Protein AF-A0A7S4RDG7-F1 (afdb_monomer_lite)

InterPro domains:
  IPR007244 NAA35-like [PTHR21373] (16-355)
  IPR057982 NAA35-like, TPR repeats [PF25789] (143-352)

Radius of gyration: 34.69 Å; chains: 1; bounding box: 74×94×131 Å

Structure (mmCIF, N/CA/C/O backbone):
data_AF-A0A7S4RDG7-F1
#
_entry.id   AF-A0A7S4RDG7-F1
#
loop_
_atom_site.group_PDB
_atom_site.id
_atom_site.type_symbol
_atom_site.label_atom_id
_atom_site.label_alt_id
_atom_site.label_comp_id
_atom_site.label_asym_id
_atom_site.label_entity_id
_atom_site.label_seq_id
_atom_site.pdbx_PDB_ins_code
_atom_site.Cartn_x
_atom_site.Cartn_y
_atom_site.Cartn_z
_atom_site.occupancy
_atom_site.B_iso_or_equiv
_atom_site.auth_seq_id
_atom_site.auth_comp_id
_atom_site.auth_asym_id
_atom_site.auth_atom_id
_atom_site.pdbx_PDB_model_num
ATOM 1 N N . PRO A 1 1 ? -17.333 -41.722 -1.778 1.00 46.84 1 PRO A N 1
ATOM 2 C CA . PRO A 1 1 ? -17.064 -40.264 -1.718 1.00 46.84 1 PRO A CA 1
ATOM 3 C C . PRO A 1 1 ? -18.081 -39.490 -2.568 1.00 46.84 1 PRO A C 1
ATOM 5 O O . PRO A 1 1 ? -18.243 -39.836 -3.737 1.00 46.84 1 PRO A O 1
ATOM 8 N N . PRO A 1 2 ? -18.796 -38.494 -2.014 1.00 43.09 2 PRO A N 1
ATOM 9 C CA . PRO A 1 2 ? -19.610 -37.620 -2.848 1.00 43.09 2 PRO A CA 1
ATOM 10 C C . PRO A 1 2 ? -18.701 -36.921 -3.874 1.00 43.09 2 PRO A C 1
ATOM 12 O O . PRO A 1 2 ? -17.553 -36.603 -3.543 1.00 43.09 2 PRO A O 1
ATOM 15 N N . PRO A 1 3 ? -19.166 -36.714 -5.119 1.00 41.78 3 PRO A N 1
ATOM 16 C CA . PRO A 1 3 ? -18.388 -35.996 -6.117 1.00 41.78 3 PRO A CA 1
ATOM 17 C C . PRO A 1 3 ? -18.048 -34.601 -5.576 1.00 41.78 3 PRO A C 1
ATOM 19 O O . PRO A 1 3 ? -18.889 -34.002 -4.895 1.00 41.78 3 PRO A O 1
ATOM 22 N N . PRO A 1 4 ? -16.837 -34.075 -5.845 1.00 46.88 4 PRO A N 1
ATOM 23 C CA . PRO A 1 4 ? -16.472 -32.733 -5.425 1.00 46.88 4 PRO A CA 1
ATOM 24 C C . PRO A 1 4 ? -17.509 -31.775 -6.003 1.00 46.88 4 PRO A C 1
ATOM 26 O O . PRO A 1 4 ? -17.613 -31.611 -7.221 1.00 46.88 4 PRO A O 1
ATOM 29 N N . GLN A 1 5 ? -18.325 -31.189 -5.125 1.00 47.06 5 GLN A N 1
ATOM 30 C CA . GLN A 1 5 ? -19.250 -30.141 -5.517 1.00 47.06 5 GLN A CA 1
ATOM 31 C C . GLN A 1 5 ? -18.403 -29.057 -6.176 1.00 47.06 5 GLN A C 1
ATOM 33 O O . GLN A 1 5 ? -17.503 -28.500 -5.542 1.00 47.06 5 GLN A O 1
ATOM 38 N N . LYS A 1 6 ? -18.635 -28.811 -7.471 1.00 44.69 6 LYS A N 1
ATOM 39 C CA . LYS A 1 6 ? -18.019 -27.696 -8.187 1.00 44.69 6 LYS A CA 1
ATOM 40 C C . LYS A 1 6 ? -18.446 -26.434 -7.449 1.00 44.69 6 LYS A C 1
ATOM 42 O O . LYS A 1 6 ? -19.564 -25.964 -7.643 1.00 44.69 6 LYS A O 1
ATOM 47 N N . LYS A 1 7 ? -17.584 -25.922 -6.566 1.00 52.81 7 LYS A N 1
ATOM 48 C CA . LYS A 1 7 ? -17.763 -24.603 -5.966 1.00 52.81 7 LYS A CA 1
ATOM 49 C C . LYS A 1 7 ? -17.918 -23.644 -7.139 1.00 52.81 7 LYS A C 1
ATOM 51 O O . LYS A 1 7 ? -17.031 -23.574 -7.991 1.00 52.81 7 LYS A O 1
ATOM 56 N N . ALA A 1 8 ? -19.081 -23.008 -7.248 1.00 55.47 8 ALA A N 1
ATOM 57 C CA . ALA A 1 8 ? -19.294 -21.982 -8.250 1.00 55.47 8 ALA A CA 1
ATOM 58 C C . ALA A 1 8 ? -18.249 -20.894 -7.983 1.00 55.47 8 ALA A C 1
ATOM 60 O O . ALA A 1 8 ? -18.334 -20.215 -6.963 1.00 55.47 8 ALA A O 1
ATOM 61 N N . LYS A 1 9 ? -17.226 -20.795 -8.843 1.00 65.69 9 LYS A N 1
ATOM 62 C CA . LYS A 1 9 ? -16.222 -19.732 -8.747 1.00 65.69 9 LYS A CA 1
ATOM 63 C C . LYS A 1 9 ? -16.971 -18.409 -8.828 1.00 65.69 9 LYS A C 1
ATOM 65 O O . LYS A 1 9 ? -17.641 -18.158 -9.835 1.00 65.69 9 LYS A O 1
ATOM 70 N N . LEU A 1 10 ? -16.905 -17.593 -7.776 1.00 66.56 10 LEU A N 1
ATOM 71 C CA . LEU A 1 10 ? -17.478 -16.254 -7.842 1.00 66.56 10 LEU A CA 1
ATOM 72 C C . LEU A 1 10 ? -16.741 -15.491 -8.941 1.00 66.56 10 LEU A C 1
ATOM 74 O O . LEU A 1 10 ? -15.518 -15.394 -8.940 1.00 66.56 10 LEU A O 1
ATOM 78 N N . THR A 1 11 ? -17.486 -14.959 -9.906 1.00 80.44 11 THR A N 1
ATOM 79 C CA . THR A 1 11 ? -16.885 -14.080 -10.910 1.00 80.44 11 THR A CA 1
ATOM 80 C C . THR A 1 11 ? -16.673 -12.693 -10.307 1.00 80.44 11 THR A C 1
ATOM 82 O O . THR A 1 11 ? -17.466 -12.248 -9.474 1.00 80.44 11 THR A O 1
ATOM 85 N N . SER A 1 12 ? -15.656 -11.962 -10.768 1.00 80.50 12 SER A N 1
ATOM 86 C CA . SER A 1 12 ? -15.407 -10.572 -10.348 1.00 80.50 12 SER A CA 1
ATOM 87 C C . SER A 1 12 ? -16.639 -9.671 -10.526 1.00 80.50 12 SER A C 1
ATOM 89 O O . SER A 1 12 ? -16.913 -8.799 -9.700 1.00 80.50 12 SER A O 1
ATOM 91 N N . LYS A 1 13 ? -17.443 -9.928 -11.567 1.00 85.06 13 LYS A N 1
ATOM 92 C CA . LYS A 1 13 ? -18.729 -9.256 -11.800 1.00 85.06 13 LYS A CA 1
ATOM 93 C C . LYS A 1 13 ? -19.712 -9.504 -10.655 1.00 85.06 13 LYS A C 1
ATOM 95 O O . LYS A 1 13 ? -20.316 -8.550 -10.180 1.00 85.06 13 LYS A O 1
ATOM 100 N N . THR A 1 14 ? -19.823 -10.748 -10.184 1.00 87.81 14 THR A N 1
ATOM 101 C CA . THR A 1 14 ? -20.692 -11.134 -9.061 1.00 87.81 14 THR A CA 1
ATOM 102 C C . THR A 1 14 ? -20.288 -10.448 -7.759 1.00 87.81 14 THR A C 1
ATOM 104 O O . THR A 1 14 ? -21.160 -9.988 -7.020 1.00 87.81 14 THR A O 1
ATOM 107 N N . VAL A 1 15 ? -18.981 -10.342 -7.486 1.00 88.38 15 VAL A N 1
ATOM 108 C CA . VAL A 1 15 ? -18.468 -9.625 -6.307 1.00 88.38 15 VAL A CA 1
ATOM 109 C C . VAL A 1 15 ? -18.901 -8.162 -6.373 1.00 88.38 15 VAL A C 1
ATOM 111 O O . VAL A 1 15 ? -19.572 -7.680 -5.467 1.00 88.38 15 VAL A O 1
ATOM 114 N N . ARG A 1 16 ? -18.643 -7.476 -7.493 1.00 90.75 16 ARG A N 1
ATOM 115 C CA . ARG A 1 16 ? -19.008 -6.060 -7.661 1.00 90.75 16 ARG A CA 1
ATOM 116 C C . ARG A 1 16 ? -20.509 -5.808 -7.559 1.00 90.75 16 ARG A C 1
ATOM 118 O O . ARG A 1 16 ? -20.914 -4.865 -6.888 1.00 90.75 16 ARG A O 1
ATOM 125 N N . THR A 1 17 ? -21.345 -6.619 -8.207 1.00 93.69 17 THR A N 1
ATOM 126 C CA . THR A 1 17 ? -22.806 -6.433 -8.150 1.00 93.69 17 THR A CA 1
ATOM 127 C C . THR A 1 17 ? -23.337 -6.614 -6.735 1.00 93.69 17 THR A C 1
ATOM 129 O O . THR A 1 17 ? -24.125 -5.792 -6.269 1.00 93.69 17 THR A O 1
ATOM 132 N N . THR A 1 18 ? -22.859 -7.644 -6.031 1.00 93.12 18 THR A N 1
ATOM 133 C CA . THR A 1 18 ? -23.252 -7.918 -4.644 1.00 93.12 18 THR A CA 1
ATOM 134 C C . THR A 1 18 ? -22.792 -6.793 -3.720 1.00 93.12 18 THR A C 1
ATOM 136 O O . THR A 1 18 ? -23.579 -6.309 -2.908 1.00 93.12 18 THR A O 1
ATOM 139 N N . THR A 1 19 ? -21.559 -6.306 -3.884 1.00 94.31 19 THR A N 1
ATOM 140 C CA . THR A 1 19 ? -21.044 -5.191 -3.084 1.00 94.31 19 THR A CA 1
ATOM 141 C C . THR A 1 19 ? -21.806 -3.894 -3.351 1.00 94.31 19 THR A C 1
ATOM 143 O O . THR A 1 19 ? -22.147 -3.205 -2.395 1.00 94.31 19 THR A O 1
ATOM 146 N N . LYS A 1 20 ? -22.155 -3.572 -4.608 1.00 96.19 20 LYS A N 1
ATOM 147 C CA . LYS A 1 20 ? -22.993 -2.396 -4.924 1.00 96.19 20 LYS A CA 1
ATOM 148 C C . LYS A 1 20 ? -24.365 -2.490 -4.260 1.00 96.19 20 LYS A C 1
ATOM 150 O O . LYS A 1 20 ? -24.848 -1.510 -3.701 1.00 96.19 20 LYS A O 1
ATOM 155 N N . GLN A 1 21 ? -24.988 -3.668 -4.285 1.00 97.00 21 GLN A N 1
ATOM 156 C CA . GLN A 1 21 ? -26.268 -3.882 -3.613 1.00 97.00 21 GLN A CA 1
ATOM 157 C C . GLN A 1 21 ? -26.142 -3.719 -2.091 1.00 97.00 21 GLN A C 1
ATOM 159 O O . GLN A 1 21 ? -26.968 -3.040 -1.482 1.00 97.00 21 GLN A O 1
ATOM 164 N N . ALA A 1 22 ? -25.100 -4.293 -1.483 1.00 96.00 22 ALA A N 1
ATOM 165 C CA . ALA A 1 22 ? -24.820 -4.128 -0.060 1.00 96.00 22 ALA A CA 1
ATOM 166 C C . ALA A 1 22 ? -24.595 -2.651 0.302 1.00 96.00 22 ALA A C 1
ATOM 168 O O . ALA A 1 22 ? -25.182 -2.165 1.264 1.00 96.00 22 ALA A O 1
ATOM 169 N N . GLN A 1 23 ? -23.833 -1.916 -0.512 1.00 96.69 23 GLN A N 1
ATOM 170 C CA . GLN A 1 23 ? -23.574 -0.490 -0.326 1.00 96.69 23 GLN A CA 1
ATOM 171 C C . GLN A 1 23 ? -24.865 0.342 -0.347 1.00 96.69 23 GLN A C 1
ATOM 173 O O . GLN A 1 23 ? -25.091 1.176 0.529 1.00 96.69 23 GLN A O 1
ATOM 178 N N . LEU A 1 24 ? -25.756 0.083 -1.310 1.00 97.69 24 LEU A N 1
ATOM 179 C CA . LEU A 1 24 ? -27.059 0.752 -1.392 1.00 97.69 24 LEU A CA 1
ATOM 180 C C . LEU A 1 24 ? -27.929 0.472 -0.158 1.00 97.69 24 LEU A C 1
ATOM 182 O O . LEU A 1 24 ? -28.563 1.388 0.367 1.00 97.69 24 LEU A O 1
ATOM 186 N N . LEU A 1 25 ? -27.940 -0.775 0.327 1.00 97.94 25 LEU A N 1
ATOM 187 C CA . LEU A 1 25 ? -28.658 -1.142 1.550 1.00 97.94 25 LEU A CA 1
ATOM 188 C C . LEU A 1 25 ? -28.074 -0.442 2.780 1.00 97.94 25 LEU A C 1
ATOM 190 O O . LEU A 1 25 ? -28.834 0.094 3.580 1.00 97.94 25 LEU A O 1
ATOM 194 N N . ILE A 1 26 ? -26.747 -0.394 2.904 1.00 96.94 26 ILE A N 1
ATOM 195 C CA . ILE A 1 26 ? -26.058 0.289 4.004 1.00 96.94 26 ILE A CA 1
ATOM 196 C C . ILE A 1 26 ? -26.439 1.770 4.038 1.00 96.94 26 ILE A C 1
ATOM 198 O O . ILE A 1 26 ? -26.874 2.260 5.078 1.00 96.94 26 ILE A O 1
ATOM 202 N N . ARG A 1 27 ? -26.360 2.470 2.901 1.00 96.56 27 ARG A N 1
ATOM 203 C CA . ARG A 1 27 ? -26.713 3.896 2.812 1.00 96.56 27 ARG A CA 1
ATOM 204 C C . ARG A 1 27 ? -28.179 4.156 3.149 1.00 96.56 27 ARG A C 1
ATOM 206 O O . ARG A 1 27 ? -28.484 5.118 3.853 1.00 96.56 27 ARG A O 1
ATOM 213 N N . LYS A 1 28 ? -29.084 3.268 2.724 1.00 97.94 28 LYS A N 1
ATOM 214 C CA . LYS A 1 28 ? -30.496 3.326 3.121 1.00 97.94 28 LYS A CA 1
ATOM 215 C C . LYS A 1 28 ? -30.653 3.161 4.637 1.00 97.94 28 LYS A C 1
ATOM 217 O O . LYS A 1 28 ? -31.319 3.983 5.260 1.00 97.94 28 LYS A O 1
ATOM 222 N N . CYS A 1 29 ? -30.011 2.161 5.240 1.00 97.50 29 CYS A N 1
ATOM 223 C CA . CYS A 1 29 ? -30.053 1.949 6.689 1.00 97.50 29 CYS A CA 1
ATOM 224 C C . CYS A 1 29 ? -29.495 3.151 7.462 1.00 97.50 29 CYS A C 1
ATOM 226 O O . CYS A 1 29 ? -30.095 3.566 8.447 1.00 97.50 29 CYS A O 1
ATOM 228 N N . VAL A 1 30 ? -28.394 3.751 7.000 1.00 95.50 30 VAL A N 1
ATOM 229 C CA . VAL A 1 30 ? -27.829 4.971 7.598 1.00 95.50 30 VAL A CA 1
ATOM 230 C C . VAL A 1 30 ? -28.845 6.114 7.574 1.00 95.50 30 VAL A C 1
ATOM 232 O O . VAL A 1 30 ? -29.076 6.724 8.612 1.00 95.50 30 VAL A O 1
ATOM 235 N N . SER A 1 31 ? -29.512 6.357 6.440 1.00 96.38 31 SER A N 1
ATOM 236 C CA . SER A 1 31 ? -30.528 7.419 6.352 1.00 96.38 31 SER A CA 1
ATOM 237 C C . SER A 1 31 ? -31.701 7.206 7.320 1.00 96.38 31 SER A C 1
ATOM 239 O O . SER A 1 31 ? -32.175 8.155 7.936 1.00 96.38 31 SER A O 1
ATOM 241 N N . GLN A 1 32 ? -32.116 5.951 7.524 1.00 97.44 32 GLN A N 1
ATOM 242 C CA . GLN A 1 32 ? -33.165 5.600 8.486 1.00 97.44 32 GLN A CA 1
ATOM 243 C C . GLN A 1 32 ? -32.697 5.775 9.937 1.00 97.44 32 GLN A C 1
ATOM 245 O O . GLN A 1 32 ? -33.469 6.205 10.791 1.00 97.44 32 GLN A O 1
ATOM 250 N N . LEU A 1 33 ? -31.432 5.463 10.233 1.00 95.56 33 LEU A N 1
ATOM 251 C CA . LEU A 1 33 ? -30.849 5.707 11.554 1.00 95.56 33 LEU A CA 1
ATOM 252 C C . LEU A 1 33 ? -30.731 7.206 11.856 1.00 95.56 33 LEU A C 1
ATOM 254 O O . LEU A 1 33 ? -30.934 7.596 13.002 1.00 95.56 33 LEU A O 1
ATOM 258 N N . ASP A 1 34 ? -30.456 8.041 10.852 1.00 93.62 34 ASP A N 1
ATOM 259 C CA . ASP A 1 34 ? -30.411 9.501 11.000 1.00 93.62 34 ASP A CA 1
ATOM 260 C C . ASP A 1 34 ? -31.797 10.090 11.315 1.00 93.62 34 ASP A C 1
ATOM 262 O O . ASP A 1 34 ? -31.933 10.940 12.202 1.00 93.62 34 ASP A O 1
ATOM 266 N N . GLU A 1 35 ? -32.847 9.580 10.669 1.00 95.75 35 GLU A N 1
ATOM 267 C CA . GLU A 1 35 ? -34.237 9.930 10.984 1.00 95.75 35 GLU A CA 1
ATOM 268 C C . GLU A 1 35 ? -34.609 9.514 12.418 1.00 95.75 35 GLU A C 1
ATOM 270 O O . GLU A 1 35 ? -35.084 10.335 13.206 1.00 95.75 35 GLU A O 1
ATOM 275 N N . LEU A 1 36 ? -34.308 8.267 12.802 1.00 94.38 36 LEU A N 1
ATOM 276 C CA . LEU A 1 36 ? -34.556 7.761 14.157 1.00 94.38 36 LEU A CA 1
ATOM 277 C C . LEU A 1 36 ? -33.778 8.538 15.227 1.00 94.38 36 LEU A C 1
ATOM 279 O O . LEU A 1 36 ? -34.317 8.815 16.299 1.00 94.38 36 LEU A O 1
ATOM 283 N N . SER A 1 37 ? -32.529 8.910 14.942 1.00 92.50 37 SER A N 1
ATOM 284 C CA . SER A 1 37 ? -31.698 9.731 15.828 1.00 92.50 37 SER A CA 1
ATOM 285 C C . SER A 1 37 ? -32.327 11.106 16.070 1.00 92.50 37 SER A C 1
ATOM 287 O O . SER A 1 37 ? -32.384 11.580 17.208 1.00 92.50 37 SER A O 1
ATOM 289 N N . THR A 1 38 ? -32.875 11.717 15.015 1.00 92.62 38 THR A N 1
ATOM 290 C CA . THR A 1 38 ? -33.573 13.007 15.091 1.00 92.62 38 THR A CA 1
ATOM 291 C C . THR A 1 38 ? -34.841 12.893 15.942 1.00 92.62 38 THR A C 1
ATOM 293 O O . THR A 1 38 ? -35.035 13.682 16.869 1.00 92.62 38 THR A O 1
ATOM 296 N N . ILE A 1 39 ? -35.665 11.865 15.704 1.00 92.31 39 ILE A N 1
ATOM 297 C CA . ILE A 1 39 ? -36.889 11.605 16.479 1.00 92.31 39 ILE A CA 1
ATOM 298 C C . ILE A 1 39 ? -36.558 11.399 17.963 1.00 92.31 39 ILE A C 1
ATOM 300 O O . ILE A 1 39 ? -37.152 12.049 18.827 1.00 92.31 39 ILE A O 1
ATOM 304 N N . LEU A 1 40 ? -35.572 10.554 18.279 1.00 88.00 40 LEU A N 1
ATOM 305 C CA . LEU A 1 40 ? -35.171 10.302 19.665 1.00 88.00 40 LEU A CA 1
ATOM 306 C C . LEU A 1 40 ? -34.635 11.557 20.352 1.00 88.00 40 LEU A C 1
ATOM 308 O O . LEU A 1 40 ? -35.021 11.812 21.489 1.00 88.00 40 LEU A O 1
ATOM 312 N N . SER A 1 41 ? -33.828 12.364 19.659 1.00 87.50 41 SER A N 1
ATOM 313 C CA . SER A 1 41 ? -33.276 13.610 20.208 1.00 87.50 41 SER A CA 1
ATOM 314 C C . SER A 1 41 ? -34.372 14.619 20.573 1.00 87.50 41 SER A C 1
ATOM 316 O O . SER A 1 41 ? -34.264 15.307 21.587 1.00 87.50 41 SER A O 1
ATOM 318 N N . THR A 1 42 ? -35.463 14.672 19.799 1.00 87.56 42 THR A N 1
ATOM 319 C CA . THR A 1 42 ? -36.633 15.515 20.121 1.00 87.56 42 THR A CA 1
ATOM 320 C C . THR A 1 42 ? -37.504 14.953 21.249 1.00 87.56 42 THR A C 1
ATOM 322 O O . THR A 1 42 ? -38.173 15.713 21.945 1.00 87.56 42 THR A O 1
ATOM 325 N N . THR A 1 43 ? -37.476 13.634 21.461 1.00 80.81 43 THR A N 1
ATOM 326 C CA . THR A 1 43 ? -38.331 12.935 22.437 1.00 80.81 43 THR A CA 1
ATOM 327 C C . THR A 1 43 ? -37.688 12.840 23.827 1.00 80.81 43 THR A C 1
ATOM 329 O O . THR A 1 43 ? -38.392 12.627 24.810 1.00 80.81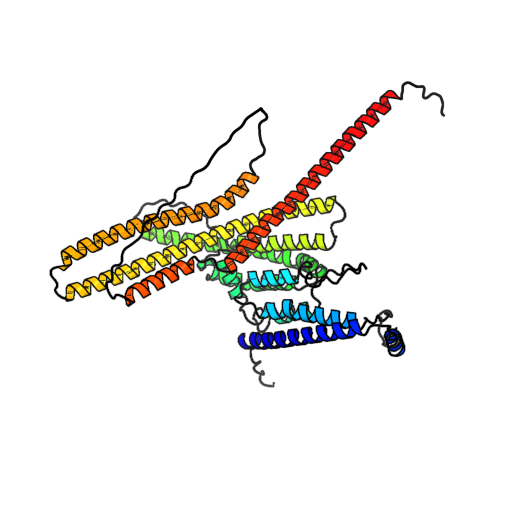 43 THR A O 1
ATOM 332 N N . THR A 1 44 ? -36.368 13.033 23.953 1.00 62.28 44 THR A N 1
ATOM 333 C CA . THR A 1 44 ? -35.579 12.865 25.194 1.00 62.28 44 THR A CA 1
ATOM 334 C C . THR A 1 44 ? -35.813 13.910 26.305 1.00 62.28 44 THR A C 1
ATOM 336 O O . THR A 1 44 ? -34.885 14.324 27.001 1.00 62.28 44 THR A O 1
ATOM 339 N N . ALA A 1 45 ? -37.063 14.290 26.563 1.00 52.81 45 ALA A N 1
ATOM 340 C CA . ALA A 1 45 ? -37.471 14.861 27.841 1.00 52.81 45 ALA A CA 1
ATOM 341 C C . ALA A 1 45 ? -37.684 13.720 28.865 1.00 52.81 45 ALA A C 1
ATOM 343 O O . ALA A 1 45 ? -38.746 13.112 28.918 1.00 52.81 45 ALA A O 1
ATOM 344 N N . ALA A 1 46 ? -36.651 13.463 29.683 1.00 56.78 46 ALA A N 1
ATOM 345 C CA . ALA A 1 46 ? -36.606 12.561 30.852 1.00 56.78 46 ALA A CA 1
ATOM 346 C C . ALA A 1 46 ? -36.654 11.035 30.574 1.00 56.78 46 ALA A C 1
ATOM 348 O O . ALA A 1 46 ? -37.681 10.486 30.200 1.00 56.78 46 ALA A O 1
ATOM 349 N N . SER A 1 47 ? -35.556 10.306 30.843 1.00 56.53 47 SER A N 1
ATOM 350 C CA . SER A 1 47 ? -35.477 8.842 30.639 1.00 56.53 47 SER A CA 1
ATOM 351 C C . SER A 1 47 ? -35.612 8.033 31.949 1.00 56.53 47 SER A C 1
ATOM 353 O O . SER A 1 47 ? -34.647 7.918 32.710 1.00 56.53 47 SER A O 1
ATOM 355 N N . PRO A 1 48 ? -36.777 7.405 32.206 1.00 61.00 48 PRO A N 1
ATOM 356 C CA . PRO A 1 48 ? -36.932 6.259 33.110 1.00 61.00 48 PRO A CA 1
ATOM 357 C C . PRO A 1 48 ? -36.434 4.920 32.510 1.00 61.00 48 PRO A C 1
ATOM 359 O O . PRO A 1 48 ? -36.466 3.895 33.189 1.00 61.00 48 PRO A O 1
ATOM 362 N N . GLU A 1 49 ? -35.947 4.888 31.265 1.00 64.12 49 GLU A N 1
ATOM 363 C CA . GLU A 1 49 ? -35.651 3.646 30.523 1.00 64.12 49 GLU A CA 1
ATOM 364 C C . GLU A 1 49 ? -34.429 2.887 31.049 1.00 64.12 49 GLU A C 1
ATOM 366 O O . GLU A 1 49 ? -34.422 1.656 31.072 1.00 64.12 49 GLU A O 1
ATOM 371 N N . THR A 1 50 ? -33.412 3.594 31.554 1.00 65.38 50 THR A N 1
ATOM 372 C CA . THR A 1 50 ? -32.266 2.941 32.211 1.00 65.38 50 THR A CA 1
ATOM 373 C C . THR A 1 50 ? -32.695 2.176 33.462 1.00 65.38 50 THR A C 1
ATOM 375 O O . THR A 1 50 ? -32.110 1.138 33.766 1.00 65.38 50 THR A O 1
ATOM 378 N N . LYS A 1 51 ? -33.756 2.613 34.161 1.00 69.12 51 LYS A N 1
ATOM 379 C CA . LYS A 1 51 ? -34.326 1.843 35.278 1.00 69.12 51 LYS A CA 1
ATOM 380 C C . LYS A 1 51 ? -34.992 0.558 34.793 1.00 69.12 51 LYS A C 1
ATOM 382 O O . LYS A 1 51 ? -34.766 -0.474 35.412 1.00 69.12 51 LYS A O 1
ATOM 387 N N . ILE A 1 52 ? -35.750 0.596 33.695 1.00 75.62 52 ILE A N 1
ATOM 388 C CA . ILE A 1 52 ? -36.417 -0.594 33.138 1.00 75.62 52 ILE A CA 1
ATOM 389 C C . ILE A 1 52 ? -35.380 -1.612 32.648 1.00 75.62 52 ILE A C 1
ATOM 391 O O . ILE A 1 52 ? -35.491 -2.795 32.962 1.00 75.62 52 ILE A O 1
ATOM 395 N N . LEU A 1 53 ? -34.331 -1.171 31.948 1.00 72.44 53 LEU A N 1
ATOM 396 C CA . LEU A 1 53 ? -33.249 -2.057 31.501 1.00 72.44 53 LEU A CA 1
ATOM 397 C C . LEU A 1 53 ? -32.505 -2.693 32.680 1.00 72.44 53 LEU A C 1
ATOM 399 O O . LEU A 1 53 ? -32.299 -3.902 32.682 1.00 72.44 53 LEU A O 1
ATOM 403 N N . ASN A 1 54 ? -32.186 -1.912 33.715 1.00 72.81 54 ASN A N 1
ATOM 404 C CA . ASN A 1 54 ? -31.539 -2.426 34.925 1.00 72.81 54 ASN A CA 1
ATOM 405 C C . ASN A 1 54 ? -32.453 -3.340 35.766 1.00 72.81 54 ASN A C 1
ATOM 407 O O . ASN A 1 54 ? -31.951 -4.123 36.568 1.00 72.81 54 ASN A O 1
ATOM 411 N N . GLN A 1 55 ? -33.778 -3.239 35.612 1.00 77.31 55 GLN A N 1
ATOM 412 C CA . GLN A 1 55 ? -34.749 -4.161 36.215 1.00 77.31 55 GLN A CA 1
ATOM 413 C C . GLN A 1 55 ? -34.928 -5.440 35.387 1.00 77.31 55 GLN A C 1
ATOM 415 O O . GLN A 1 55 ? -35.158 -6.505 35.954 1.00 77.31 55 GLN A O 1
ATOM 420 N N . THR A 1 56 ? -34.829 -5.339 34.059 1.00 82.88 56 THR A N 1
ATOM 421 C CA . THR A 1 56 ? -35.081 -6.452 33.128 1.00 82.88 56 THR A CA 1
ATOM 422 C C . THR A 1 56 ? -33.845 -7.330 32.936 1.00 82.88 56 THR A C 1
ATOM 424 O O . THR A 1 56 ? -33.965 -8.545 32.789 1.00 82.88 56 THR A O 1
ATOM 427 N N . PHE A 1 57 ? -32.651 -6.738 32.955 1.00 79.25 57 PHE A N 1
ATOM 428 C CA . PHE A 1 57 ? -31.387 -7.439 32.766 1.00 79.25 57 PHE A CA 1
ATOM 429 C C . PHE A 1 57 ? -30.553 -7.408 34.049 1.00 79.25 57 PHE A C 1
ATOM 431 O O . PHE A 1 57 ? -30.253 -6.338 34.580 1.00 79.25 57 PHE A O 1
ATOM 438 N N . ASP A 1 58 ? -30.124 -8.581 34.528 1.00 74.81 58 ASP A N 1
ATOM 439 C CA . ASP A 1 58 ? -29.180 -8.651 35.646 1.00 74.81 58 ASP A CA 1
ATOM 440 C C . ASP A 1 58 ? -27.844 -8.029 35.218 1.00 74.81 58 ASP A C 1
ATOM 442 O O . ASP A 1 58 ? -27.189 -8.475 34.273 1.00 74.81 58 ASP A O 1
ATOM 446 N N . SER A 1 59 ? -27.417 -7.004 35.954 1.00 69.06 59 SER A N 1
ATOM 447 C CA . SER A 1 59 ? -26.101 -6.377 35.806 1.00 69.06 59 SER A CA 1
ATOM 448 C C . SER A 1 59 ? -24.927 -7.369 35.895 1.00 69.06 59 SER A C 1
ATOM 450 O O . SER A 1 59 ? -23.843 -7.071 35.388 1.00 69.06 59 SER A O 1
ATOM 452 N N . ASN A 1 60 ? -25.140 -8.545 36.503 1.00 67.44 60 ASN A N 1
ATOM 453 C CA . ASN A 1 60 ? -24.170 -9.624 36.674 1.00 67.44 60 ASN A CA 1
ATOM 454 C C . ASN A 1 60 ? -24.537 -10.860 35.835 1.00 67.44 60 ASN A C 1
ATOM 456 O O . ASN A 1 60 ? -24.850 -11.925 36.367 1.00 67.44 60 ASN A O 1
ATOM 460 N N . VAL A 1 61 ? -24.418 -10.757 34.511 1.00 62.62 61 VAL A N 1
ATOM 461 C CA . VAL A 1 61 ? -24.699 -11.862 33.567 1.00 62.62 61 VAL A CA 1
ATOM 462 C C . VAL A 1 61 ? -23.908 -13.150 33.879 1.00 62.62 61 VAL A C 1
ATOM 464 O O . VAL A 1 61 ? -24.377 -14.252 33.611 1.00 62.62 61 VAL A O 1
ATOM 467 N N . ASN A 1 62 ? -22.742 -13.049 34.529 1.00 58.12 62 ASN A N 1
ATOM 468 C CA . ASN A 1 62 ? -21.870 -14.195 34.828 1.00 58.12 62 ASN A CA 1
ATOM 469 C C . ASN A 1 62 ? -22.244 -14.997 36.087 1.00 58.12 62 ASN A C 1
ATOM 471 O O . ASN A 1 62 ? -21.506 -15.903 36.460 1.00 58.12 62 ASN A O 1
ATOM 475 N N . ARG A 1 63 ? -23.358 -14.706 36.771 1.00 58.19 63 ARG A N 1
ATOM 476 C CA . ARG A 1 63 ? -23.608 -15.275 38.109 1.00 58.19 63 ARG A CA 1
ATOM 477 C C . ARG A 1 63 ? -23.819 -16.801 38.141 1.00 58.19 63 ARG A C 1
ATOM 479 O O . ARG A 1 63 ? -23.840 -17.358 39.235 1.00 58.19 63 ARG A O 1
ATOM 486 N N . ARG A 1 64 ? -23.990 -17.480 36.991 1.00 56.38 64 ARG A N 1
ATOM 487 C CA . ARG A 1 64 ? -24.259 -18.938 36.923 1.00 56.38 64 ARG A CA 1
ATOM 488 C C . ARG A 1 64 ? -23.677 -19.707 35.727 1.00 56.38 64 ARG A C 1
ATOM 490 O O . ARG A 1 64 ? -23.898 -20.911 35.641 1.00 56.38 64 ARG A O 1
ATOM 497 N N . LEU A 1 65 ? -22.952 -19.070 34.810 1.00 59.06 65 LEU A N 1
ATOM 498 C CA . LEU A 1 65 ? -22.276 -19.806 33.734 1.00 59.06 65 LEU A CA 1
ATOM 499 C C . LEU A 1 65 ? -20.926 -20.299 34.268 1.00 59.06 65 LEU A C 1
ATOM 501 O O . LEU A 1 65 ? -20.201 -19.514 34.869 1.00 59.06 65 LEU A O 1
ATOM 505 N N . LEU A 1 66 ? -20.620 -21.587 34.080 1.00 69.25 66 LEU A N 1
ATOM 506 C CA . LEU A 1 66 ? -19.407 -22.304 34.521 1.00 69.25 66 LEU A CA 1
ATOM 507 C C . LEU A 1 66 ? -18.116 -21.759 33.864 1.00 69.25 66 LEU A C 1
ATOM 509 O O . LEU A 1 66 ? -17.392 -22.483 33.186 1.00 69.25 66 LEU A O 1
ATOM 513 N N . GLY A 1 67 ? -17.846 -20.463 33.987 1.00 68.75 67 GLY A N 1
ATOM 514 C CA . GLY A 1 67 ? -16.701 -19.793 33.392 1.00 68.75 67 GLY A CA 1
ATOM 515 C C . GLY A 1 67 ? -15.739 -19.295 34.460 1.00 68.75 67 GLY A C 1
ATOM 516 O O . GLY A 1 67 ? -16.141 -18.604 35.389 1.00 68.75 67 GLY A O 1
ATOM 517 N N . ASN A 1 68 ? -14.444 -19.547 34.267 1.00 80.75 68 ASN A N 1
ATOM 518 C CA . ASN A 1 68 ? -13.361 -18.994 35.097 1.00 80.75 68 ASN A CA 1
ATOM 519 C C . ASN A 1 68 ? -13.138 -17.480 34.879 1.00 80.75 68 ASN A C 1
ATOM 521 O O . ASN A 1 68 ? -12.141 -16.922 35.334 1.00 80.75 68 ASN A O 1
ATOM 525 N N . ALA A 1 69 ? -14.019 -16.808 34.133 1.00 78.38 69 ALA A N 1
ATOM 526 C CA . ALA A 1 69 ? -13.900 -15.385 33.866 1.00 78.38 69 ALA A CA 1
ATOM 527 C C . ALA A 1 69 ? -14.446 -14.578 35.058 1.00 78.38 69 ALA A C 1
ATOM 529 O O . ALA A 1 69 ? -15.543 -14.872 35.536 1.00 78.38 69 ALA A O 1
ATOM 530 N N . PRO A 1 70 ? -13.739 -13.527 35.512 1.00 80.62 70 PRO A N 1
ATOM 531 C CA . PRO A 1 70 ? -14.242 -12.668 36.576 1.00 80.62 70 PRO A CA 1
ATOM 532 C C . PRO A 1 70 ? -15.586 -12.045 36.179 1.00 80.62 70 PRO A C 1
ATOM 534 O O . PRO A 1 70 ? -15.845 -11.774 35.000 1.00 80.62 70 PRO A O 1
ATOM 537 N N . VAL A 1 71 ? -16.451 -11.808 37.168 1.00 77.94 71 VAL A N 1
ATOM 538 C CA . VAL A 1 71 ? -17.752 -11.162 36.952 1.00 77.94 71 VAL A CA 1
ATOM 539 C C . VAL A 1 71 ? -17.525 -9.752 36.405 1.00 77.94 71 VAL A C 1
ATOM 541 O O . VAL A 1 71 ? -16.797 -8.956 36.995 1.00 77.94 71 VAL A O 1
ATOM 544 N N . ARG A 1 72 ? -18.148 -9.445 35.264 1.00 78.06 72 ARG A N 1
ATOM 545 C CA . ARG A 1 72 ? -18.107 -8.120 34.632 1.00 78.06 72 ARG A CA 1
ATOM 546 C C . ARG A 1 72 ? -19.475 -7.464 34.760 1.00 78.06 72 ARG A C 1
ATOM 548 O O . ARG A 1 72 ? -20.487 -8.133 34.570 1.00 78.06 72 ARG A O 1
ATOM 555 N N . LYS A 1 73 ? -19.491 -6.164 35.056 1.00 80.06 73 LYS A N 1
ATOM 556 C CA . LYS A 1 73 ? -20.721 -5.366 35.071 1.00 80.06 73 LYS A CA 1
ATOM 557 C C . LYS A 1 73 ? -21.144 -5.059 33.639 1.00 80.06 73 LYS A C 1
ATOM 559 O O . LYS A 1 73 ? -20.318 -4.610 32.845 1.00 80.06 73 LYS A O 1
ATOM 564 N N . VAL A 1 74 ? -22.417 -5.272 33.327 1.00 80.12 74 VAL A N 1
ATOM 565 C CA . VAL A 1 74 ? -22.997 -4.826 32.056 1.00 80.12 74 VAL A CA 1
ATOM 566 C C . VAL A 1 74 ? -23.210 -3.316 32.103 1.00 80.12 74 VAL A C 1
ATOM 568 O O . VAL A 1 74 ? -23.751 -2.789 33.073 1.00 80.12 74 VAL A O 1
ATOM 571 N N . GLN A 1 75 ? -22.772 -2.620 31.056 1.00 80.88 75 GLN A N 1
ATOM 572 C CA . GLN A 1 75 ? -23.059 -1.204 30.845 1.00 80.88 75 GLN A CA 1
ATOM 573 C C . GLN A 1 75 ? -23.979 -1.082 29.634 1.00 80.88 75 GLN A C 1
ATOM 575 O O . GLN A 1 75 ? -23.591 -1.440 28.522 1.00 80.88 75 GLN A O 1
ATOM 580 N N . PHE A 1 76 ? -25.201 -0.604 29.854 1.00 82.25 76 PHE A N 1
ATOM 581 C CA . PHE A 1 76 ? -26.141 -0.328 28.772 1.00 82.25 76 PHE A CA 1
ATOM 582 C C . PHE A 1 76 ? -25.838 1.038 28.164 1.00 82.25 76 PHE A C 1
ATOM 584 O O . PHE A 1 76 ? -25.709 2.033 28.878 1.00 82.25 76 PHE A O 1
ATOM 591 N N . LEU A 1 77 ? -25.725 1.082 26.839 1.00 83.12 77 LEU A N 1
ATOM 592 C CA . LEU A 1 77 ? -25.650 2.336 26.102 1.00 83.12 77 LEU A CA 1
ATOM 593 C C . LEU A 1 77 ? -27.038 2.980 26.060 1.00 83.12 77 LEU A C 1
ATOM 595 O O . LEU A 1 77 ? -28.051 2.281 26.001 1.00 83.12 77 LEU A O 1
ATOM 599 N N . SER A 1 78 ? -27.093 4.313 26.060 1.00 83.62 78 SER A N 1
ATOM 600 C CA . SER A 1 78 ? -28.349 5.012 25.784 1.00 83.62 78 SER A CA 1
ATOM 601 C C . SER A 1 78 ? -28.851 4.650 24.374 1.00 83.62 78 SER A C 1
ATOM 603 O O . SER A 1 78 ? -28.036 4.322 23.500 1.00 83.62 78 SER A O 1
ATOM 605 N N . PRO A 1 79 ? -30.168 4.716 24.109 1.00 87.00 79 PRO A N 1
ATOM 606 C CA . PRO A 1 79 ? -30.706 4.469 22.771 1.00 87.00 79 PRO A CA 1
ATOM 607 C C . PRO A 1 79 ? -30.016 5.317 21.693 1.00 87.00 79 PRO A C 1
ATOM 609 O O . PRO A 1 79 ? -29.612 4.791 20.658 1.00 87.00 79 PRO A O 1
ATOM 612 N N . LEU A 1 80 ? -29.767 6.599 21.984 1.00 87.06 80 LEU A N 1
ATOM 613 C CA . LEU A 1 80 ? -29.063 7.512 21.081 1.00 87.06 80 LEU A CA 1
ATOM 614 C C . LEU A 1 80 ? -27.620 7.059 20.801 1.00 87.06 80 LEU A C 1
ATOM 616 O O . LEU A 1 80 ? -27.205 6.991 19.645 1.00 87.06 80 LEU A O 1
ATOM 620 N N . ASN A 1 81 ? -26.870 6.671 21.839 1.00 87.12 81 ASN A N 1
ATOM 621 C CA . ASN A 1 81 ? -25.499 6.176 21.677 1.00 87.12 81 ASN A CA 1
ATOM 622 C C . ASN A 1 81 ? -25.460 4.852 20.897 1.00 87.12 81 ASN A C 1
ATOM 624 O O . ASN A 1 81 ? -24.529 4.615 20.128 1.00 87.12 81 ASN A O 1
ATOM 628 N N . THR A 1 82 ? -26.476 4.001 21.063 1.00 89.94 82 THR A N 1
ATOM 629 C CA . THR A 1 82 ? -26.628 2.752 20.301 1.00 89.94 82 THR A CA 1
ATOM 630 C C . THR A 1 82 ? -26.845 3.034 18.815 1.00 89.94 82 THR A C 1
ATOM 632 O O . THR A 1 82 ? -26.148 2.458 17.979 1.00 89.94 82 THR A O 1
ATOM 635 N N . ILE A 1 83 ? -27.758 3.952 18.477 1.00 91.88 83 ILE A N 1
ATOM 636 C CA . ILE A 1 83 ? -27.994 4.368 17.088 1.00 91.88 83 ILE A CA 1
ATOM 637 C C . ILE A 1 83 ? -26.731 4.974 16.484 1.00 91.88 83 ILE A C 1
ATOM 639 O O . ILE A 1 83 ? -26.343 4.585 15.384 1.00 91.88 83 ILE A O 1
ATOM 643 N N . GLN A 1 84 ? -26.040 5.853 17.213 1.00 89.94 84 GLN A N 1
ATOM 644 C CA . GLN A 1 84 ? -24.793 6.443 16.734 1.00 89.94 84 GLN A CA 1
ATOM 645 C C . GLN A 1 84 ? -23.707 5.379 16.504 1.00 89.94 84 GLN A C 1
ATOM 647 O O . GLN A 1 84 ? -22.995 5.432 15.505 1.00 89.94 84 GLN A O 1
ATOM 652 N N . SER A 1 85 ? -23.596 4.378 17.383 1.00 89.56 85 SER A N 1
ATOM 653 C CA . SER A 1 85 ? -22.644 3.272 17.223 1.00 89.56 85 SER A CA 1
ATOM 654 C C . SER A 1 85 ? -22.953 2.401 15.997 1.00 89.56 85 SER A C 1
ATOM 656 O O . SER A 1 85 ? -22.040 2.059 15.237 1.00 89.56 85 SER A O 1
ATOM 658 N N . LEU A 1 86 ? -24.231 2.087 15.756 1.00 92.94 86 LEU A N 1
ATOM 659 C CA . LEU A 1 86 ? -24.675 1.363 14.560 1.00 92.94 86 LEU A CA 1
ATOM 660 C C . LEU A 1 86 ? -24.422 2.172 13.288 1.00 92.94 86 LEU A C 1
ATOM 662 O O . LEU A 1 86 ? -23.875 1.640 12.324 1.00 92.94 86 LEU A O 1
ATOM 666 N N . ARG A 1 87 ? -24.757 3.464 13.308 1.00 92.69 87 ARG A N 1
ATOM 667 C CA . ARG A 1 87 ? -24.511 4.396 12.206 1.00 92.69 87 ARG A CA 1
ATOM 668 C C . ARG A 1 87 ? -23.024 4.457 11.857 1.00 92.69 87 ARG A C 1
ATOM 670 O O . ARG A 1 87 ? -22.670 4.287 10.694 1.00 92.69 87 ARG A O 1
ATOM 677 N N . ASN A 1 88 ? -22.158 4.635 12.855 1.00 89.94 88 ASN A N 1
ATOM 678 C CA . ASN A 1 88 ? -20.707 4.654 12.664 1.00 89.94 88 ASN A CA 1
ATOM 679 C C . ASN A 1 88 ? -20.212 3.329 12.065 1.00 89.94 88 ASN A C 1
ATOM 681 O O . ASN A 1 88 ? -19.485 3.340 11.079 1.00 89.94 88 ASN A O 1
ATOM 685 N N . THR A 1 89 ? -20.674 2.191 12.593 1.00 91.88 89 THR A N 1
ATOM 686 C CA . THR A 1 89 ? -20.303 0.863 12.073 1.00 91.88 89 THR A CA 1
ATOM 687 C C . THR A 1 89 ? -20.724 0.689 10.611 1.00 91.88 89 THR A C 1
ATOM 689 O O . THR A 1 89 ? -19.966 0.148 9.811 1.00 91.88 89 THR A O 1
ATOM 692 N N . LEU A 1 90 ? -21.914 1.159 10.234 1.00 94.25 90 LEU A N 1
ATOM 693 C CA . LEU A 1 90 ? -22.395 1.094 8.854 1.00 94.25 90 LEU A CA 1
ATOM 694 C C . LEU A 1 90 ? -21.597 2.004 7.913 1.00 94.25 90 LEU A C 1
ATOM 696 O O . LEU A 1 90 ? -21.214 1.554 6.836 1.00 94.25 90 LEU A O 1
ATOM 700 N N . HIS A 1 91 ? -21.287 3.237 8.324 1.00 91.38 91 HIS A N 1
ATOM 701 C CA . HIS A 1 91 ? -20.405 4.123 7.557 1.00 91.38 91 HIS A CA 1
ATOM 702 C C . HIS A 1 91 ? -19.003 3.537 7.379 1.00 91.38 91 HIS A C 1
ATOM 704 O O . HIS A 1 91 ? -18.433 3.627 6.295 1.00 91.38 91 HIS A O 1
ATOM 710 N N . GLU A 1 92 ? -18.456 2.909 8.421 1.00 90.81 92 GLU A N 1
ATOM 711 C CA . GLU A 1 92 ? -17.172 2.218 8.334 1.00 90.81 92 GLU A CA 1
ATOM 712 C C . GLU A 1 92 ? -17.222 1.062 7.334 1.00 90.81 92 GLU A C 1
ATOM 714 O O . GLU A 1 92 ? -16.277 0.888 6.574 1.00 90.81 92 GLU A O 1
ATOM 719 N N . ILE A 1 93 ? -18.305 0.281 7.292 1.00 93.38 93 ILE A N 1
ATOM 720 C CA . ILE A 1 93 ? -18.445 -0.797 6.303 1.00 93.38 93 ILE A CA 1
ATOM 721 C C . ILE A 1 93 ? -18.571 -0.221 4.884 1.00 93.38 93 ILE A C 1
ATOM 723 O O . ILE A 1 93 ? -17.918 -0.740 3.979 1.00 93.38 93 ILE A O 1
ATOM 727 N N . ASP A 1 94 ? -19.351 0.848 4.690 1.00 93.56 94 ASP A N 1
ATOM 728 C CA . ASP A 1 94 ? -19.489 1.535 3.395 1.00 93.56 94 ASP A CA 1
ATOM 729 C C . ASP A 1 94 ? -18.111 1.976 2.865 1.00 93.56 94 ASP A C 1
ATOM 731 O O . ASP A 1 94 ? -17.641 1.500 1.831 1.00 93.56 94 ASP A O 1
ATOM 735 N N . TYR A 1 95 ? -17.400 2.793 3.642 1.00 90.50 95 TYR A N 1
ATOM 736 C CA . TYR A 1 95 ? -16.121 3.365 3.224 1.00 90.50 95 TYR A CA 1
ATOM 737 C C . TYR A 1 95 ? -14.957 2.357 3.216 1.00 90.50 95 TYR A C 1
ATOM 739 O O . TYR A 1 95 ? -14.116 2.357 2.319 1.00 90.50 95 TYR A O 1
ATOM 747 N N . ALA A 1 96 ? -14.846 1.495 4.228 1.00 91.12 96 ALA A N 1
ATOM 748 C CA . ALA A 1 96 ? -13.668 0.640 4.371 1.00 91.12 96 ALA A CA 1
ATOM 749 C C . ALA A 1 96 ? -13.774 -0.670 3.586 1.00 91.12 96 ALA A C 1
ATOM 751 O O . ALA A 1 96 ? -12.757 -1.200 3.140 1.00 91.12 96 ALA A O 1
ATOM 752 N N . VAL A 1 97 ? -14.985 -1.219 3.446 1.00 93.44 97 VAL A N 1
ATOM 753 C CA . VAL A 1 97 ? -15.210 -2.520 2.801 1.00 93.44 97 VAL A CA 1
ATOM 754 C C . VAL A 1 97 ? -15.789 -2.330 1.407 1.00 93.44 97 VAL A C 1
ATOM 756 O O . VAL A 1 97 ? -15.220 -2.845 0.444 1.00 93.44 97 VAL A O 1
ATOM 759 N N . CYS A 1 98 ? -16.910 -1.611 1.280 1.00 94.44 98 CYS A N 1
ATOM 760 C CA . CYS A 1 98 ? -17.583 -1.481 -0.010 1.00 94.44 98 CYS A CA 1
ATOM 761 C C . CYS A 1 98 ? -16.732 -0.686 -0.998 1.00 94.44 98 CYS A C 1
ATOM 763 O O . CYS A 1 98 ? -16.478 -1.202 -2.084 1.00 94.44 98 CYS A O 1
ATOM 765 N N . ASP A 1 99 ? -16.219 0.488 -0.621 1.00 92.50 99 ASP A N 1
ATOM 766 C CA . ASP A 1 99 ? -15.382 1.274 -1.537 1.00 92.50 99 ASP A CA 1
ATOM 767 C C . ASP A 1 99 ? -14.100 0.521 -1.927 1.00 92.50 99 ASP A C 1
ATOM 769 O O . ASP A 1 99 ? -13.696 0.581 -3.082 1.00 92.50 99 ASP A O 1
ATOM 773 N N . LEU A 1 100 ? -13.497 -0.261 -1.019 1.00 92.88 100 LEU A N 1
ATOM 774 C CA . LEU A 1 100 ? -12.296 -1.059 -1.322 1.00 92.88 100 LEU A CA 1
ATOM 775 C C . LEU A 1 100 ? -12.576 -2.127 -2.384 1.00 92.88 100 LEU A C 1
ATOM 777 O O . LEU A 1 100 ? -11.787 -2.341 -3.300 1.00 92.88 100 LEU A O 1
ATOM 781 N N . LEU A 1 101 ? -13.719 -2.803 -2.279 1.00 92.31 101 LEU A N 1
ATOM 782 C CA . LEU A 1 101 ? -14.128 -3.823 -3.243 1.00 92.31 101 LEU A CA 1
ATOM 783 C C . LEU A 1 101 ? -14.652 -3.224 -4.557 1.00 92.31 101 LEU A C 1
ATOM 785 O O . LEU A 1 101 ? -14.631 -3.907 -5.586 1.00 92.31 101 LEU A O 1
ATOM 789 N N . LEU A 1 102 ? -15.131 -1.977 -4.525 1.00 92.38 102 LEU A N 1
ATOM 790 C CA . LEU A 1 102 ? -15.704 -1.256 -5.662 1.00 92.38 102 LEU A CA 1
ATOM 791 C C . LEU A 1 102 ? -14.741 -0.301 -6.362 1.00 92.38 102 LEU A C 1
ATOM 793 O O . LEU A 1 102 ? -15.150 0.249 -7.382 1.00 92.38 102 LEU A O 1
ATOM 797 N N . LEU A 1 103 ? -13.510 -0.140 -5.861 1.00 83.06 103 LEU A N 1
ATOM 798 C CA . LEU A 1 103 ? -12.448 0.656 -6.481 1.00 83.06 103 LEU A CA 1
ATOM 799 C C . LEU A 1 103 ? -12.488 0.530 -8.014 1.00 83.06 103 LEU A C 1
ATOM 801 O O . LEU A 1 103 ? -12.647 -0.555 -8.579 1.00 83.06 103 LEU A O 1
ATOM 805 N N . GLU A 1 104 ? -12.378 1.644 -8.719 1.00 70.62 104 GLU A N 1
ATOM 806 C CA . GLU A 1 104 ? -12.256 1.640 -10.174 1.00 70.62 104 GLU A CA 1
ATOM 807 C C . GLU A 1 104 ? -10.763 1.714 -10.522 1.00 70.62 104 GLU A C 1
ATOM 809 O O . GLU A 1 104 ? -10.024 2.492 -9.927 1.00 70.62 104 GLU A O 1
ATOM 814 N N . HIS A 1 105 ? -10.306 0.859 -11.446 1.00 68.75 105 HIS A N 1
ATOM 815 C CA . HIS A 1 105 ? -8.888 0.672 -11.804 1.00 68.75 105 HIS A CA 1
ATOM 816 C C . HIS A 1 105 ? -7.990 0.274 -10.615 1.00 68.75 105 HIS A C 1
ATOM 818 O O . HIS A 1 105 ? -7.496 1.099 -9.850 1.00 68.75 105 HIS A O 1
ATOM 824 N N . HIS A 1 106 ? -7.780 -1.036 -10.459 1.00 74.38 106 HIS A N 1
ATOM 825 C CA . HIS A 1 106 ? -7.107 -1.604 -9.291 1.00 74.38 106 HIS A CA 1
ATOM 826 C C . HIS A 1 106 ? -5.617 -1.738 -9.531 1.00 74.38 106 HIS A C 1
ATOM 828 O O . HIS A 1 106 ? -5.156 -2.732 -10.094 1.00 74.38 106 HIS A O 1
ATOM 834 N N . THR A 1 107 ? -4.869 -0.748 -9.068 1.00 90.62 107 THR A N 1
ATOM 835 C CA . THR A 1 107 ? -3.424 -0.881 -8.926 1.00 90.62 107 THR A CA 1
ATOM 836 C C . THR A 1 107 ? -3.068 -1.187 -7.484 1.00 90.62 107 THR A C 1
ATOM 838 O O . THR A 1 107 ? -3.813 -0.878 -6.546 1.00 90.62 107 THR A O 1
ATOM 841 N N . LEU A 1 108 ? -1.928 -1.850 -7.292 1.00 93.50 108 LEU A N 1
ATOM 842 C CA . LEU A 1 108 ? -1.475 -2.228 -5.958 1.00 93.50 108 LEU A CA 1
ATOM 843 C C . LEU A 1 108 ? -1.283 -0.989 -5.068 1.00 93.50 108 LEU A C 1
ATOM 845 O O . LEU A 1 108 ? -1.648 -1.039 -3.894 1.00 93.50 108 LEU A O 1
ATOM 849 N N . SER A 1 109 ? -0.805 0.124 -5.637 1.00 91.56 109 SER A N 1
ATOM 850 C CA . SER A 1 109 ? -0.658 1.417 -4.959 1.00 91.56 109 SER A CA 1
ATOM 851 C C . SER A 1 109 ? -1.987 1.922 -4.404 1.00 91.56 109 SER A C 1
ATOM 853 O O . SER A 1 109 ? -2.075 2.242 -3.221 1.00 91.56 109 SER A O 1
ATOM 855 N N . ARG A 1 110 ? -3.060 1.920 -5.210 1.00 91.69 110 ARG A N 1
ATOM 856 C CA .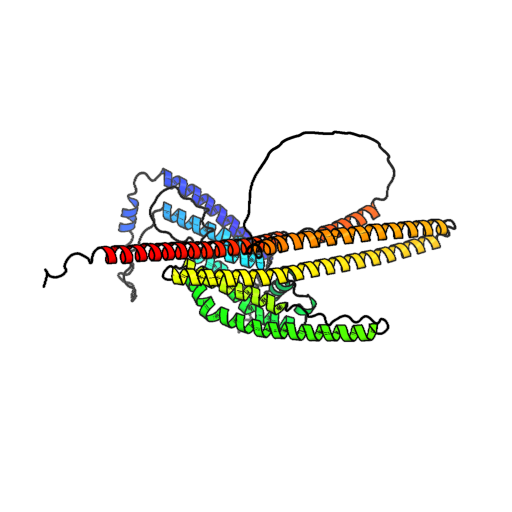 ARG A 1 110 ? -4.403 2.336 -4.763 1.00 91.69 110 ARG A CA 1
ATOM 857 C C . ARG A 1 110 ? -4.940 1.460 -3.633 1.00 91.69 110 ARG A C 1
ATOM 859 O O . ARG A 1 110 ? -5.445 1.984 -2.639 1.00 91.69 110 ARG A O 1
ATOM 866 N N . ILE A 1 111 ? -4.767 0.141 -3.733 1.00 94.06 111 ILE A N 1
ATOM 867 C CA . ILE A 1 111 ? -5.162 -0.794 -2.667 1.00 94.06 111 ILE A CA 1
ATOM 868 C C . ILE A 1 111 ? -4.367 -0.507 -1.385 1.00 94.06 111 ILE A C 1
ATOM 870 O O . ILE A 1 111 ? -4.947 -0.413 -0.303 1.00 94.06 111 ILE A O 1
ATOM 874 N N . GLN A 1 112 ? -3.049 -0.322 -1.486 1.00 94.06 112 GLN A N 1
ATOM 875 C CA . GLN A 1 112 ? -2.192 0.022 -0.348 1.00 94.06 112 GLN A CA 1
ATOM 876 C C . GLN A 1 112 ? -2.580 1.362 0.282 1.00 94.06 112 GLN A C 1
ATOM 878 O O . GLN A 1 112 ? -2.670 1.446 1.508 1.00 94.06 112 GLN A O 1
ATOM 883 N N . ARG A 1 113 ? -2.865 2.390 -0.529 1.00 91.19 113 ARG A N 1
ATOM 884 C CA . ARG A 1 113 ? -3.360 3.697 -0.076 1.00 91.19 113 ARG A CA 1
ATOM 885 C C . ARG A 1 113 ? -4.636 3.559 0.733 1.00 91.19 113 ARG A C 1
ATOM 887 O O . ARG A 1 113 ? -4.700 4.076 1.846 1.00 91.19 113 ARG A O 1
ATOM 894 N N . GLN A 1 114 ? -5.625 2.844 0.203 1.00 91.06 114 GLN A N 1
ATOM 895 C CA . GLN A 1 114 ? -6.900 2.678 0.888 1.00 91.06 114 GLN A CA 1
ATOM 896 C C . GLN A 1 114 ? -6.754 1.845 2.165 1.00 91.06 114 GLN A C 1
ATOM 898 O O . GLN A 1 114 ? -7.299 2.196 3.204 1.00 91.06 114 GLN A O 1
ATOM 903 N N . LEU A 1 115 ? -5.948 0.784 2.157 1.00 93.81 115 LEU A N 1
ATOM 904 C CA . LEU A 1 115 ? -5.669 0.033 3.384 1.00 93.81 115 LEU A CA 1
ATOM 905 C C . LEU A 1 115 ? -4.886 0.865 4.412 1.00 93.81 115 LEU A C 1
ATOM 907 O O . LEU A 1 115 ? -5.118 0.746 5.613 1.00 93.81 115 LEU A O 1
ATOM 911 N N . SER A 1 116 ? -3.996 1.749 3.964 1.00 91.62 116 SER A N 1
ATOM 912 C CA . SER A 1 116 ? -3.280 2.691 4.827 1.00 91.62 116 SER A CA 1
ATOM 913 C C . SER A 1 116 ? -4.222 3.751 5.410 1.00 91.62 116 SER A C 1
ATOM 915 O O . SER A 1 116 ? -4.141 4.060 6.601 1.00 91.62 116 SER A O 1
ATOM 917 N N . SER A 1 117 ? -5.181 4.252 4.621 1.00 88.44 117 SER A N 1
ATOM 918 C CA . SER A 1 117 ? -6.202 5.201 5.081 1.00 88.44 117 SER A CA 1
ATOM 919 C C . SER A 1 117 ? -7.160 4.568 6.095 1.00 88.44 117 SER A C 1
ATOM 921 O O . SER A 1 117 ? -7.518 5.224 7.070 1.00 88.44 117 SER A O 1
ATOM 923 N N . ILE A 1 118 ? -7.498 3.289 5.906 1.00 89.12 118 ILE A N 1
ATOM 924 C CA . ILE A 1 118 ? -8.265 2.429 6.824 1.00 89.12 118 ILE A CA 1
ATOM 925 C C . ILE A 1 118 ? -7.479 2.167 8.115 1.00 89.12 118 ILE A C 1
ATOM 927 O O . ILE A 1 118 ? -8.023 2.170 9.220 1.00 89.12 118 ILE A O 1
ATOM 931 N N . SER A 1 119 ? -6.172 1.946 7.995 1.00 88.31 119 SER A N 1
ATOM 932 C CA . SER A 1 119 ? -5.292 1.748 9.142 1.00 88.31 119 SER A CA 1
ATOM 933 C C . SER A 1 119 ? -5.148 3.029 9.975 1.00 88.31 119 SER A C 1
ATOM 935 O O . SER A 1 119 ? -5.017 2.956 11.203 1.00 88.31 119 SER A O 1
ATOM 937 N N . SER A 1 120 ? -5.137 4.200 9.323 1.00 82.56 120 SER A N 1
ATOM 938 C CA . SER A 1 120 ? -4.868 5.525 9.906 1.00 82.56 120 SER A CA 1
ATOM 939 C C . SER A 1 120 ? -5.922 5.985 10.922 1.00 82.56 120 SER A C 1
ATOM 941 O O . SER A 1 120 ? -7.112 5.956 10.618 1.00 82.56 120 SER A O 1
ATOM 943 N N . PRO A 1 121 ? -5.514 6.495 12.100 1.00 69.38 121 PRO A N 1
ATOM 944 C CA . PRO A 1 121 ? -6.446 7.059 13.077 1.00 69.38 121 PRO A CA 1
ATOM 945 C C . PRO A 1 121 ? -7.051 8.412 12.654 1.00 69.38 121 PRO A C 1
ATOM 947 O O . PRO A 1 121 ? -8.010 8.876 13.263 1.00 69.38 121 PRO A O 1
ATOM 950 N N . VAL A 1 122 ? -6.494 9.067 11.627 1.00 58.91 122 VAL A N 1
ATOM 951 C CA . VAL A 1 122 ? -6.780 10.476 11.286 1.00 58.91 122 VAL A CA 1
ATOM 952 C C . VAL A 1 122 ? -8.096 10.666 10.511 1.00 58.91 122 VAL A C 1
ATOM 954 O O . VAL A 1 122 ? -8.674 11.750 10.533 1.00 58.91 122 VAL A O 1
ATOM 957 N N . ASN A 1 123 ? -8.622 9.625 9.860 1.00 51.31 123 ASN A N 1
ATOM 958 C CA . ASN A 1 123 ? -9.723 9.775 8.896 1.00 51.31 123 ASN A CA 1
ATOM 959 C C . ASN A 1 123 ? -11.137 9.778 9.499 1.00 51.31 123 ASN A C 1
ATOM 961 O O . ASN A 1 123 ? -12.110 9.946 8.771 1.00 51.31 123 ASN A O 1
ATOM 965 N N . SER A 1 124 ? -11.288 9.668 10.820 1.00 50.56 124 SER A N 1
ATOM 966 C CA . SER A 1 124 ? -12.612 9.696 11.461 1.00 50.56 124 SER A CA 1
ATOM 967 C C . SER A 1 124 ? -13.151 11.113 11.739 1.00 50.56 124 SER A C 1
ATOM 969 O O . SER A 1 124 ? -14.072 11.281 12.541 1.00 50.56 124 SER A O 1
ATOM 971 N N . SER A 1 125 ? -12.620 12.152 11.090 1.00 43.44 125 SER A N 1
ATOM 972 C CA . SER A 1 125 ? -13.043 13.546 11.304 1.00 43.44 125 SER A CA 1
ATOM 973 C C . SER A 1 125 ? -14.451 13.880 10.777 1.00 43.44 125 SER A C 1
ATOM 975 O O . SER A 1 125 ? -14.921 14.999 10.977 1.00 43.44 125 SER A O 1
ATOM 977 N N . VAL A 1 126 ? -15.144 12.924 10.146 1.00 47.25 126 VAL A N 1
ATOM 978 C CA . VAL A 1 126 ? -16.465 13.124 9.520 1.00 47.25 126 VAL A CA 1
ATOM 979 C C . VAL A 1 126 ? -17.610 13.261 10.538 1.00 47.25 126 VAL A C 1
ATOM 981 O O . VAL A 1 126 ? -18.691 13.709 10.178 1.00 47.25 126 VAL A O 1
ATOM 984 N N . VAL A 1 127 ? -17.385 13.001 11.830 1.00 45.59 127 VAL A N 1
ATOM 985 C CA . VAL A 1 127 ? -18.383 13.299 12.872 1.00 45.59 127 VAL A CA 1
ATOM 986 C C . VAL A 1 127 ? -17.762 14.199 13.935 1.00 45.59 127 VAL A C 1
ATOM 988 O O . VAL A 1 127 ? -17.405 13.763 15.028 1.00 45.59 127 VAL A O 1
ATOM 991 N N . LYS A 1 128 ? -17.628 15.491 13.614 1.00 42.66 128 LYS A N 1
ATOM 992 C CA . LYS A 1 128 ? -17.546 16.537 14.641 1.00 42.66 128 LYS A CA 1
ATOM 993 C C . LYS A 1 128 ? -18.911 16.614 15.328 1.00 42.66 128 LYS A C 1
ATOM 995 O O . LYS A 1 128 ? -19.766 17.389 14.921 1.00 42.66 128 LYS A O 1
ATOM 1000 N N . GLY A 1 129 ? -19.123 15.750 16.316 1.00 46.81 129 GLY A N 1
ATOM 1001 C CA . GLY A 1 129 ? -20.216 15.897 17.268 1.00 46.81 129 GLY A CA 1
ATOM 1002 C C . GLY A 1 129 ? -19.974 17.141 18.118 1.00 46.81 129 GLY A C 1
ATOM 1003 O O . GLY A 1 129 ? -18.858 17.364 18.591 1.00 46.81 129 GLY A O 1
ATOM 1004 N N . ASP A 1 130 ? -21.010 17.959 18.255 1.00 40.91 130 ASP A N 1
ATOM 1005 C CA . ASP A 1 130 ? -21.021 19.205 19.010 1.00 40.91 130 ASP A CA 1
ATOM 1006 C C . ASP A 1 130 ? -20.433 19.048 20.417 1.00 40.91 130 ASP A C 1
ATOM 1008 O O . ASP A 1 130 ? -20.951 18.296 21.236 1.00 40.91 130 ASP A O 1
ATOM 1012 N N . GLY A 1 131 ? -19.360 19.796 20.689 1.00 46.44 131 GLY A N 1
ATOM 1013 C CA . GLY A 1 131 ? -19.100 20.540 21.929 1.00 46.44 131 GLY A CA 1
ATOM 1014 C C . GLY A 1 131 ? -19.124 19.860 23.306 1.00 46.44 131 GLY A C 1
ATOM 1015 O O . GLY A 1 131 ? -18.753 20.528 24.270 1.00 46.44 131 GLY A O 1
ATOM 1016 N N . SER A 1 132 ? -19.508 18.592 23.474 1.00 44.44 132 SER A N 1
ATOM 1017 C CA . SER A 1 132 ? -19.555 17.969 24.798 1.00 44.44 132 SER A CA 1
ATOM 1018 C C . SER A 1 132 ? -18.186 17.401 25.156 1.00 44.44 132 SER A C 1
ATOM 1020 O O . SER A 1 132 ? -17.838 16.255 24.867 1.00 44.44 132 SER A O 1
ATOM 1022 N N . SER A 1 133 ? -17.395 18.253 25.792 1.00 42.66 133 SER A N 1
ATOM 1023 C CA . SER A 1 133 ? -16.178 17.923 26.513 1.00 42.66 133 SER A CA 1
ATOM 1024 C C . SER A 1 133 ? -16.436 16.836 27.565 1.00 42.66 133 SER A C 1
ATOM 1026 O O . SER A 1 133 ? -16.795 17.124 28.705 1.00 42.66 133 SER A O 1
ATOM 1028 N N . SER A 1 134 ? -16.228 15.573 27.211 1.00 43.50 134 SER A N 1
ATOM 1029 C CA . SER A 1 134 ? -15.845 14.560 28.188 1.00 43.50 134 SER A CA 1
ATOM 1030 C C . SER A 1 134 ? -14.919 13.561 27.517 1.00 43.50 134 SER A C 1
ATOM 1032 O O . SER A 1 134 ? -15.297 12.766 26.660 1.00 43.50 134 SER A O 1
ATOM 1034 N N . SER A 1 135 ? -13.656 13.715 27.881 1.00 43.09 135 SER A N 1
ATOM 1035 C CA . SER A 1 135 ? -12.503 12.914 27.526 1.00 43.09 135 SER A CA 1
ATOM 1036 C C . SER A 1 135 ? -12.788 11.414 27.551 1.00 43.09 135 SER A C 1
ATOM 1038 O O . SER A 1 135 ? -12.850 10.802 28.612 1.00 43.09 135 SER A O 1
ATOM 1040 N N . ASN A 1 136 ? -12.854 10.819 26.369 1.00 39.69 136 ASN A N 1
ATOM 1041 C CA . ASN A 1 136 ? -12.229 9.535 26.097 1.00 39.69 136 ASN A CA 1
ATOM 1042 C C . ASN A 1 136 ? -11.772 9.597 24.644 1.00 39.69 136 ASN A C 1
ATOM 1044 O O . ASN A 1 136 ? -12.570 9.376 23.736 1.00 39.69 136 ASN A O 1
ATOM 1048 N N . ASN A 1 137 ? -10.494 9.949 24.455 1.00 41.25 137 ASN A N 1
ATOM 1049 C CA . ASN A 1 137 ? -9.739 9.872 23.201 1.00 41.25 137 ASN A CA 1
ATOM 1050 C C . ASN A 1 137 ? -9.757 8.426 22.679 1.00 41.25 137 ASN A C 1
ATOM 1052 O O . ASN A 1 137 ? -8.768 7.698 22.730 1.00 41.25 137 ASN A O 1
ATOM 1056 N N . THR A 1 138 ? -10.912 7.976 22.208 1.00 46.91 138 THR A N 1
ATOM 1057 C CA . THR A 1 138 ? -11.026 6.748 21.446 1.00 46.91 138 THR A CA 1
ATOM 1058 C C . THR A 1 138 ? -10.480 7.110 20.086 1.00 46.91 138 THR A C 1
ATOM 1060 O O . THR A 1 138 ? -11.113 7.790 19.289 1.00 46.91 138 THR A O 1
ATOM 1063 N N . ILE A 1 139 ? -9.220 6.740 19.879 1.00 49.31 139 ILE A N 1
ATOM 1064 C CA . ILE A 1 139 ? -8.600 6.700 18.566 1.00 49.31 139 ILE A CA 1
ATOM 1065 C C . ILE A 1 139 ? -9.579 5.913 17.690 1.00 49.31 139 ILE A C 1
ATOM 1067 O O . ILE A 1 139 ? -9.699 4.695 17.846 1.00 49.31 139 ILE A O 1
ATOM 1071 N N . ASN A 1 140 ? -10.342 6.616 16.849 1.00 57.66 140 ASN A N 1
ATOM 1072 C CA . ASN A 1 140 ? -11.386 6.040 16.010 1.00 57.66 140 ASN A CA 1
ATOM 1073 C C . ASN A 1 140 ? -10.722 5.245 14.888 1.00 57.66 140 ASN A C 1
ATOM 1075 O O . ASN A 1 140 ? -10.584 5.686 13.750 1.00 57.66 140 ASN A O 1
ATOM 1079 N N . THR A 1 141 ? -10.230 4.069 15.253 1.00 69.25 141 THR A N 1
ATOM 1080 C CA . THR A 1 141 ? -9.818 3.056 14.303 1.00 69.25 141 THR A CA 1
ATOM 1081 C C . THR A 1 141 ? -11.036 2.249 13.902 1.00 69.25 141 THR A C 1
ATOM 1083 O O . THR A 1 141 ? -11.866 1.953 14.759 1.00 69.25 141 THR A O 1
ATOM 1086 N N . ILE A 1 142 ? -11.078 1.819 12.645 1.00 84.25 142 ILE A N 1
ATOM 1087 C CA . ILE A 1 142 ? -12.156 0.976 12.126 1.00 84.25 142 ILE A CA 1
ATOM 1088 C C . ILE A 1 142 ? -12.410 -0.218 13.050 1.00 84.25 142 ILE A C 1
ATOM 1090 O O . ILE A 1 142 ? -11.477 -0.885 13.531 1.00 84.25 142 ILE A O 1
ATOM 1094 N N . ASN A 1 143 ? -13.694 -0.474 13.284 1.00 88.00 143 ASN A N 1
ATOM 1095 C CA . ASN A 1 143 ? -14.212 -1.552 14.100 1.00 88.00 143 ASN A CA 1
ATOM 1096 C C . ASN A 1 143 ? -13.619 -2.899 13.656 1.00 88.00 143 ASN A C 1
ATOM 1098 O O . ASN A 1 143 ? -13.314 -3.144 12.483 1.00 88.00 143 ASN A O 1
ATOM 1102 N N . ILE A 1 144 ? -13.470 -3.812 14.617 1.00 90.38 144 ILE A N 1
ATOM 1103 C CA . ILE A 1 144 ? -13.044 -5.185 14.360 1.00 90.38 144 ILE A CA 1
ATOM 1104 C C . ILE A 1 144 ? -13.900 -5.864 13.287 1.00 90.38 144 ILE A C 1
ATOM 1106 O O . ILE A 1 144 ? -13.357 -6.649 12.513 1.00 90.38 144 ILE A O 1
ATOM 1110 N N . LEU A 1 145 ? -15.193 -5.536 13.188 1.00 92.00 145 LEU A N 1
ATOM 1111 C CA . LEU A 1 145 ? -16.061 -6.060 12.135 1.00 92.00 145 LEU A CA 1
ATOM 1112 C C . LEU A 1 145 ? -15.573 -5.641 10.742 1.00 92.00 145 LEU A C 1
ATOM 1114 O O . LEU A 1 145 ? -15.327 -6.509 9.908 1.00 92.00 145 LEU A O 1
ATOM 1118 N N . GLY A 1 146 ? -15.362 -4.341 10.510 1.00 91.56 146 GLY A N 1
ATOM 1119 C CA . GLY A 1 146 ? -14.874 -3.824 9.228 1.00 91.56 146 GLY A CA 1
ATOM 1120 C C . GLY A 1 146 ? -13.514 -4.416 8.856 1.00 91.56 146 GLY A C 1
ATOM 1121 O O . GLY A 1 146 ? -13.347 -4.963 7.769 1.00 91.56 146 GLY A O 1
ATOM 1122 N N . ARG A 1 147 ? -12.568 -4.434 9.803 1.00 91.75 147 ARG A N 1
ATOM 1123 C CA . ARG A 1 147 ? -11.249 -5.066 9.614 1.00 91.75 147 ARG A CA 1
ATOM 1124 C C . ARG A 1 147 ? -11.345 -6.552 9.266 1.00 91.75 147 ARG A C 1
ATOM 1126 O O . ARG A 1 147 ? -10.642 -7.019 8.375 1.00 91.75 147 ARG A O 1
ATOM 1133 N N . SER A 1 148 ? -12.217 -7.292 9.949 1.00 93.00 148 SER A N 1
ATOM 1134 C CA . SER A 1 148 ? -12.406 -8.727 9.702 1.00 93.00 148 SER A CA 1
ATOM 1135 C C . SER A 1 148 ? -13.004 -8.979 8.322 1.00 93.00 148 SER A C 1
ATOM 1137 O O . SER A 1 148 ? -12.539 -9.868 7.616 1.00 93.00 148 SER A O 1
ATOM 1139 N N . LEU A 1 149 ? -13.982 -8.168 7.906 1.00 93.75 149 LEU A N 1
ATOM 1140 C CA . LEU A 1 149 ? -14.558 -8.244 6.564 1.00 93.75 149 LEU A CA 1
ATOM 1141 C C . LEU A 1 149 ? -13.511 -7.952 5.486 1.00 93.75 149 LEU A C 1
ATOM 1143 O O . LEU A 1 149 ? -13.465 -8.672 4.493 1.00 93.75 149 LEU A O 1
ATOM 1147 N N . ILE A 1 150 ? -12.627 -6.971 5.692 1.00 93.44 150 ILE A N 1
ATOM 1148 C CA . ILE A 1 150 ? -11.520 -6.710 4.760 1.00 93.44 150 ILE A CA 1
ATOM 1149 C C . ILE A 1 150 ? -10.614 -7.936 4.659 1.00 93.44 150 ILE A C 1
ATOM 1151 O O . ILE A 1 150 ? -10.365 -8.401 3.556 1.00 93.44 150 ILE A O 1
ATOM 1155 N N . VAL A 1 151 ? -10.158 -8.501 5.784 1.00 93.31 151 VAL A N 1
ATOM 1156 C CA . VAL A 1 151 ? -9.257 -9.671 5.779 1.00 93.31 151 VAL A CA 1
ATOM 1157 C C . VAL A 1 151 ? -9.884 -10.875 5.082 1.00 93.31 151 VAL A C 1
ATOM 1159 O O . VAL A 1 151 ? -9.201 -11.546 4.314 1.00 93.31 151 VAL A O 1
ATOM 1162 N N . LEU A 1 152 ? -11.170 -11.141 5.328 1.00 91.00 152 LEU A N 1
ATOM 1163 C CA . LEU A 1 152 ? -11.891 -12.251 4.698 1.00 91.00 152 LEU A CA 1
ATOM 1164 C C . LEU A 1 152 ? -11.981 -12.099 3.178 1.00 91.00 152 LEU A C 1
ATOM 1166 O O . LEU A 1 152 ? -11.945 -13.097 2.467 1.00 91.00 152 LEU A O 1
ATOM 1170 N N . ASN A 1 153 ? -12.083 -10.863 2.692 1.00 90.44 153 ASN A N 1
ATOM 1171 C CA . ASN A 1 153 ? -12.121 -10.583 1.264 1.00 90.44 153 ASN A CA 1
ATOM 1172 C C . ASN A 1 153 ? -10.728 -10.346 0.667 1.00 90.44 153 ASN A C 1
ATOM 1174 O O . ASN A 1 153 ? -10.595 -10.392 -0.548 1.00 90.44 153 ASN A O 1
ATOM 1178 N N . LEU A 1 154 ? -9.690 -10.111 1.479 1.00 92.00 154 LEU A N 1
ATOM 1179 C CA . LEU A 1 154 ? -8.366 -9.712 0.998 1.00 92.00 154 LEU A CA 1
ATOM 1180 C C . LEU A 1 154 ? -7.764 -10.760 0.063 1.00 92.00 154 LEU A C 1
ATOM 1182 O O . LEU A 1 154 ? -7.204 -10.389 -0.962 1.00 92.00 154 LEU A O 1
ATOM 1186 N N . TYR A 1 155 ? -7.911 -12.046 0.384 1.00 90.44 155 TYR A N 1
ATOM 1187 C CA . TYR A 1 155 ? -7.497 -13.143 -0.486 1.00 90.44 155 TYR A CA 1
ATOM 1188 C C . TYR A 1 155 ? -8.529 -14.269 -0.439 1.00 90.44 155 TYR A C 1
ATOM 1190 O O . TYR A 1 155 ? -8.677 -14.949 0.577 1.00 90.44 155 TYR A O 1
ATOM 1198 N N . PHE A 1 156 ? -9.262 -14.433 -1.536 1.00 87.44 156 PHE A N 1
ATOM 1199 C CA . PHE A 1 156 ? -10.362 -15.383 -1.676 1.00 87.44 156 PHE A CA 1
ATOM 1200 C C . PHE A 1 156 ? -10.344 -15.980 -3.087 1.00 87.44 156 PHE A C 1
ATOM 1202 O O . PHE A 1 156 ? -10.118 -15.256 -4.054 1.00 87.44 156 PHE A O 1
ATOM 1209 N N . ASP A 1 157 ? -10.571 -17.293 -3.205 1.00 86.31 157 ASP A N 1
ATOM 1210 C CA . ASP A 1 157 ? -10.507 -18.039 -4.474 1.00 86.31 157 ASP A CA 1
ATOM 1211 C C . ASP A 1 157 ? -9.209 -17.784 -5.277 1.00 86.31 157 ASP A C 1
ATOM 1213 O O . ASP A 1 157 ? -9.239 -17.601 -6.491 1.00 86.31 157 ASP A O 1
ATOM 1217 N N . ASP A 1 158 ? -8.064 -17.755 -4.582 1.00 87.19 158 ASP A N 1
ATOM 1218 C CA . ASP A 1 158 ? -6.719 -17.474 -5.125 1.00 87.19 158 ASP A CA 1
ATOM 1219 C C . ASP A 1 158 ? -6.548 -16.076 -5.754 1.00 87.19 158 ASP A C 1
ATOM 1221 O O . ASP A 1 158 ? -5.535 -15.776 -6.394 1.00 87.19 158 ASP A O 1
ATOM 1225 N N . LEU A 1 159 ? -7.521 -15.190 -5.529 1.00 91.12 159 LEU A N 1
ATOM 1226 C CA . LEU A 1 159 ? -7.552 -13.828 -6.038 1.00 91.12 159 LEU A CA 1
ATOM 1227 C C . LEU A 1 159 ? -7.487 -12.815 -4.890 1.00 91.12 159 LEU A C 1
ATOM 1229 O O . LEU A 1 159 ? -8.184 -12.918 -3.877 1.00 91.12 159 LEU A O 1
ATOM 1233 N N . LEU A 1 160 ? -6.688 -11.770 -5.083 1.00 92.31 160 LEU A N 1
ATOM 1234 C CA . LEU A 1 160 ? -6.700 -10.577 -4.251 1.00 92.31 160 LEU A CA 1
ATOM 1235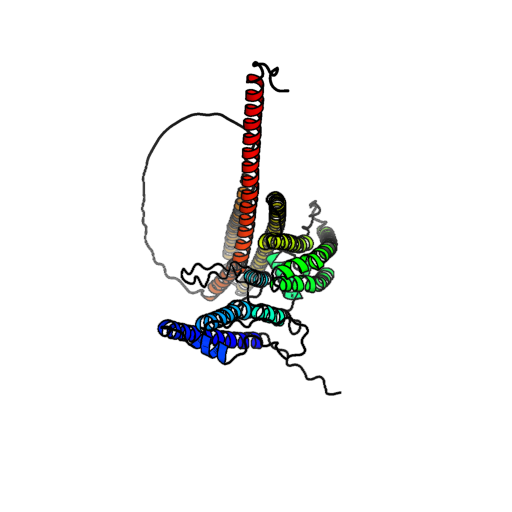 C C . LEU A 1 160 ? -8.049 -9.861 -4.424 1.00 92.31 160 LEU A C 1
ATOM 1237 O O . LEU A 1 160 ? -8.482 -9.605 -5.553 1.00 92.31 160 LEU A O 1
ATOM 1241 N N . LEU A 1 161 ? -8.728 -9.563 -3.312 1.00 91.44 161 LEU A N 1
ATOM 1242 C CA . LEU A 1 161 ? -10.072 -8.961 -3.291 1.00 91.44 161 LEU A CA 1
ATOM 1243 C C . LEU A 1 161 ? -11.136 -9.762 -4.071 1.00 91.44 161 LEU A C 1
ATOM 1245 O O . LEU A 1 161 ? -12.141 -9.196 -4.506 1.00 91.44 161 LEU A O 1
ATOM 1249 N N . GLY A 1 162 ? -10.900 -11.063 -4.304 1.00 88.81 162 GLY A N 1
ATOM 1250 C CA . GLY A 1 162 ? -11.748 -11.919 -5.144 1.00 88.81 162 GLY A CA 1
ATOM 1251 C C . GLY A 1 162 ? -11.780 -11.510 -6.624 1.00 88.81 162 GLY A C 1
ATOM 1252 O O . GLY A 1 162 ? -12.682 -11.913 -7.359 1.00 88.81 162 GLY A O 1
ATOM 1253 N N . GLN A 1 163 ? -10.849 -10.656 -7.062 1.00 89.88 163 GLN A N 1
ATOM 1254 C CA . GLN A 1 163 ? -10.900 -10.000 -8.371 1.00 89.88 163 GLN A CA 1
ATOM 1255 C C . GLN A 1 163 ? -9.580 -10.063 -9.151 1.00 89.88 163 GLN A C 1
ATOM 1257 O O . GLN A 1 163 ? -9.631 -10.129 -10.379 1.00 89.88 163 GLN A O 1
ATOM 1262 N N . TYR A 1 164 ? -8.423 -10.057 -8.478 1.00 91.12 164 TYR A N 1
ATOM 1263 C CA . TYR A 1 164 ? -7.115 -9.887 -9.123 1.00 91.12 164 TYR A CA 1
ATOM 1264 C C . TYR A 1 164 ? -6.179 -11.055 -8.864 1.00 91.12 164 TYR A C 1
ATOM 1266 O O . TYR A 1 164 ? -6.028 -11.500 -7.730 1.00 91.12 164 TYR A O 1
ATOM 1274 N N . VAL A 1 165 ? -5.483 -11.511 -9.901 1.00 92.69 165 VAL A N 1
ATOM 1275 C CA . VAL A 1 165 ? -4.377 -12.452 -9.720 1.00 92.69 165 VAL A CA 1
ATOM 1276 C C . VAL A 1 165 ? -3.220 -11.701 -9.062 1.00 92.69 165 VAL A C 1
ATOM 1278 O O . VAL A 1 165 ? -2.768 -10.668 -9.559 1.00 92.69 165 VAL A O 1
ATOM 1281 N N . LEU A 1 166 ? -2.753 -12.208 -7.919 1.00 93.00 166 LEU A N 1
ATOM 1282 C CA . LEU A 1 166 ? -1.765 -11.509 -7.100 1.00 93.00 166 LEU A CA 1
ATOM 1283 C C . LEU A 1 166 ? -0.426 -11.315 -7.831 1.00 93.00 166 LEU A C 1
ATOM 1285 O O . LEU A 1 166 ? 0.154 -10.241 -7.749 1.00 93.00 166 LEU A O 1
ATOM 1289 N N . SER A 1 167 ? 0.058 -12.305 -8.584 1.00 94.50 167 SER A N 1
ATOM 1290 C CA . SER A 1 167 ? 1.287 -12.155 -9.380 1.00 94.50 167 SER A CA 1
ATOM 1291 C C . SER A 1 167 ? 1.175 -11.036 -10.412 1.00 94.50 167 SER A C 1
ATOM 1293 O O . SER A 1 167 ? 2.111 -10.259 -10.580 1.00 94.50 167 SER A O 1
ATOM 1295 N N . ASP A 1 168 ? 0.020 -10.927 -11.064 1.00 95.06 168 ASP A N 1
ATOM 1296 C CA . ASP A 1 168 ? -0.181 -10.028 -12.197 1.00 95.06 168 ASP A CA 1
ATOM 1297 C C . ASP A 1 168 ? -0.289 -8.578 -11.726 1.00 95.06 168 ASP A C 1
ATOM 1299 O O . ASP A 1 168 ? 0.316 -7.687 -12.321 1.00 95.06 168 ASP A O 1
ATOM 1303 N N . ILE A 1 169 ? -0.984 -8.335 -10.607 1.00 95.38 169 ILE A N 1
ATOM 1304 C CA . ILE A 1 169 ? -1.061 -6.991 -10.019 1.00 95.38 169 ILE A CA 1
ATOM 1305 C C . ILE A 1 169 ? 0.302 -6.535 -9.476 1.00 95.38 169 ILE A C 1
ATOM 1307 O O . ILE A 1 169 ? 0.649 -5.361 -9.597 1.00 95.38 169 ILE A O 1
ATOM 1311 N N . ILE A 1 170 ? 1.109 -7.458 -8.937 1.00 96.44 170 ILE A N 1
ATOM 1312 C CA . ILE A 1 170 ? 2.481 -7.166 -8.499 1.00 96.44 170 ILE A CA 1
ATOM 1313 C C . ILE A 1 170 ? 3.367 -6.848 -9.705 1.00 96.44 170 ILE A C 1
ATOM 1315 O O . ILE A 1 170 ? 4.069 -5.840 -9.692 1.00 96.44 170 ILE A O 1
ATOM 1319 N N . ALA A 1 171 ? 3.316 -7.671 -10.754 1.00 96.62 171 ALA A N 1
ATOM 1320 C CA . ALA A 1 171 ? 4.067 -7.462 -11.988 1.00 96.62 171 ALA A CA 1
ATOM 1321 C C . ALA A 1 171 ? 3.720 -6.114 -12.634 1.00 96.62 171 ALA A C 1
ATOM 1323 O O . ALA A 1 171 ? 4.612 -5.363 -13.022 1.00 96.62 171 ALA A O 1
ATOM 1324 N N . SER A 1 172 ? 2.428 -5.786 -12.694 1.00 94.94 172 SER A N 1
ATOM 1325 C CA . SER A 1 172 ? 1.919 -4.499 -13.172 1.00 94.94 172 SER A CA 1
ATOM 1326 C C . SER A 1 172 ? 2.474 -3.337 -12.347 1.00 94.94 172 SER A C 1
ATOM 1328 O O . SER A 1 172 ? 2.979 -2.369 -12.905 1.00 94.94 172 SER A O 1
ATOM 1330 N N . HIS A 1 173 ? 2.450 -3.445 -11.018 1.00 94.94 173 HIS A N 1
ATOM 1331 C CA . HIS A 1 173 ? 2.989 -2.416 -10.128 1.00 94.94 173 HIS A CA 1
ATOM 1332 C C . HIS A 1 173 ? 4.512 -2.245 -10.274 1.00 94.94 173 HIS A C 1
ATOM 1334 O O . HIS A 1 173 ? 5.010 -1.122 -10.330 1.00 94.94 173 HIS A O 1
ATOM 1340 N N . MET A 1 174 ? 5.264 -3.342 -10.415 1.00 95.88 174 MET A N 1
ATOM 1341 C CA . MET A 1 174 ? 6.705 -3.289 -10.689 1.00 95.88 174 MET A CA 1
ATOM 1342 C C . MET A 1 174 ? 7.005 -2.582 -12.019 1.00 95.88 174 MET A C 1
ATOM 1344 O O . MET A 1 174 ? 7.902 -1.743 -12.078 1.00 95.88 174 MET A O 1
ATOM 1348 N N . LYS A 1 175 ? 6.233 -2.878 -13.070 1.00 93.62 175 LYS A N 1
ATOM 1349 C CA . LYS A 1 175 ? 6.380 -2.263 -14.398 1.00 93.62 175 LYS A CA 1
ATOM 1350 C C . LYS A 1 175 ? 6.046 -0.767 -14.363 1.00 93.62 175 LYS A C 1
ATOM 1352 O O . LYS A 1 175 ? 6.875 0.062 -14.723 1.00 93.62 175 LYS A O 1
ATOM 1357 N N . HIS A 1 176 ? 4.855 -0.410 -13.884 1.00 90.19 176 HIS A N 1
ATOM 1358 C CA . HIS A 1 176 ? 4.328 0.952 -14.011 1.00 90.19 176 HIS A CA 1
ATOM 1359 C C . HIS A 1 176 ? 4.816 1.916 -12.926 1.00 90.19 176 HIS A C 1
ATOM 1361 O O . HIS A 1 176 ? 5.185 3.044 -13.247 1.00 90.19 176 HIS A O 1
ATOM 1367 N N . SER A 1 177 ? 4.863 1.483 -11.664 1.00 88.25 177 SER A N 1
ATOM 1368 C CA . SER A 1 177 ? 5.180 2.368 -10.533 1.00 88.25 177 SER A CA 1
ATOM 1369 C C . SER A 1 177 ? 6.666 2.349 -10.164 1.00 88.25 177 SER A C 1
ATOM 1371 O O . SER A 1 177 ? 7.193 3.339 -9.655 1.00 88.25 177 SER A O 1
ATOM 1373 N N . ALA A 1 178 ? 7.367 1.240 -10.426 1.00 91.94 178 ALA A N 1
ATOM 1374 C CA . ALA A 1 178 ? 8.779 1.084 -10.065 1.00 91.94 178 ALA A CA 1
ATOM 1375 C C . ALA A 1 178 ? 9.756 1.144 -11.250 1.00 91.94 178 ALA A C 1
ATOM 1377 O O . ALA A 1 178 ? 10.968 1.190 -11.032 1.00 91.94 178 ALA A O 1
ATOM 1378 N N . GLY A 1 179 ? 9.248 1.170 -12.486 1.00 90.88 179 GLY A N 1
ATOM 1379 C CA . GLY A 1 179 ? 10.068 1.259 -13.695 1.00 90.88 179 GLY A CA 1
ATOM 1380 C C . GLY A 1 179 ? 10.904 0.007 -13.932 1.00 90.88 179 GLY A C 1
ATOM 1381 O O . GLY A 1 179 ? 12.007 0.090 -14.469 1.00 90.88 179 GLY A O 1
ATOM 1382 N N . VAL A 1 180 ? 10.429 -1.159 -13.490 1.00 94.62 180 VAL A N 1
ATOM 1383 C CA . VAL A 1 180 ? 11.103 -2.430 -13.765 1.00 94.62 180 VAL A CA 1
ATOM 1384 C C . VAL A 1 180 ? 10.851 -2.810 -15.232 1.00 94.62 180 VAL A C 1
ATOM 1386 O O . VAL A 1 180 ? 9.688 -2.870 -15.634 1.00 94.62 180 VAL A O 1
ATOM 1389 N N . PRO A 1 181 ? 11.899 -3.085 -16.036 1.00 93.88 181 PRO A N 1
ATOM 1390 C CA . PRO A 1 181 ? 11.745 -3.457 -17.441 1.00 93.88 181 PRO A CA 1
ATOM 1391 C C . PRO A 1 181 ? 10.826 -4.668 -17.635 1.00 93.88 181 PRO A C 1
ATOM 1393 O O . PRO A 1 181 ? 10.865 -5.619 -16.850 1.00 93.88 181 PRO A O 1
ATOM 1396 N N . HIS A 1 182 ? 10.027 -4.658 -18.705 1.00 93.12 182 HIS A N 1
ATOM 1397 C CA . HIS A 1 182 ? 9.105 -5.756 -19.011 1.00 93.12 182 HIS A CA 1
ATOM 1398 C C . HIS A 1 182 ? 9.851 -7.077 -19.209 1.00 93.12 182 HIS A C 1
ATOM 1400 O O . HIS A 1 182 ? 9.425 -8.110 -18.701 1.00 93.12 182 HIS A O 1
ATOM 1406 N N . GLU A 1 183 ? 11.004 -7.005 -19.870 1.00 93.19 183 GLU A N 1
ATOM 1407 C CA . GLU A 1 183 ? 11.882 -8.127 -20.172 1.00 93.19 183 GLU A CA 1
ATOM 1408 C C . GLU A 1 183 ? 12.353 -8.833 -18.895 1.00 93.19 183 GLU A C 1
ATOM 1410 O O . GLU A 1 183 ? 12.357 -10.059 -18.834 1.00 93.19 183 GLU A O 1
ATOM 1415 N N . LEU A 1 184 ? 12.673 -8.062 -17.848 1.00 95.00 184 LEU A N 1
ATOM 1416 C CA . LEU A 1 184 ? 13.092 -8.596 -16.552 1.00 95.00 184 LEU A CA 1
ATOM 1417 C C . LEU A 1 184 ? 11.946 -9.361 -15.885 1.00 95.00 184 LEU A C 1
ATOM 1419 O O . LEU A 1 184 ? 12.130 -10.474 -15.399 1.00 95.00 184 LEU A O 1
ATOM 1423 N N . VAL A 1 185 ? 10.754 -8.763 -15.856 1.00 95.88 185 VAL A N 1
ATOM 1424 C CA . VAL A 1 185 ? 9.586 -9.350 -15.185 1.00 95.88 185 VAL A CA 1
ATOM 1425 C C . VAL A 1 185 ? 9.098 -10.613 -15.900 1.00 95.88 185 VAL A C 1
ATOM 1427 O O . VAL A 1 185 ? 8.650 -11.557 -15.248 1.00 95.88 185 VAL A O 1
ATOM 1430 N N . ASP A 1 186 ? 9.201 -10.641 -17.228 1.00 95.50 186 ASP A N 1
ATOM 1431 C CA . ASP A 1 186 ? 8.707 -11.741 -18.055 1.00 95.50 186 ASP A CA 1
ATOM 1432 C C . ASP A 1 186 ? 9.728 -12.894 -18.194 1.00 95.50 186 ASP A C 1
ATOM 1434 O O . ASP A 1 186 ? 9.343 -14.005 -18.593 1.00 95.50 186 ASP A O 1
ATOM 1438 N N . ALA A 1 187 ? 10.992 -12.669 -17.812 1.00 96.06 187 ALA A N 1
ATOM 1439 C CA . ALA A 1 187 ? 12.039 -13.687 -17.726 1.00 96.06 187 ALA A CA 1
ATOM 1440 C C . ALA A 1 187 ? 11.731 -14.771 -16.673 1.00 96.06 187 ALA A C 1
ATOM 1442 O O . ALA A 1 187 ? 10.942 -14.577 -15.745 1.00 96.06 187 ALA A O 1
ATOM 1443 N N . GLU A 1 188 ? 12.370 -15.939 -16.794 1.00 96.50 188 GLU A N 1
ATOM 1444 C CA . GLU A 1 188 ? 12.120 -17.091 -15.912 1.00 96.50 188 GLU A CA 1
ATOM 1445 C C . GLU A 1 188 ? 12.472 -16.797 -14.444 1.00 96.50 188 GLU A C 1
ATOM 1447 O O . GLU A 1 188 ? 11.659 -17.038 -13.546 1.00 96.50 188 GLU A O 1
ATOM 1452 N N . TYR A 1 189 ? 13.638 -16.193 -14.192 1.00 96.19 189 TYR A N 1
ATOM 1453 C CA . TYR A 1 189 ? 14.025 -15.757 -12.847 1.00 96.19 189 TYR A CA 1
ATOM 1454 C C . TYR A 1 189 ? 13.097 -14.659 -12.306 1.00 96.19 189 TYR A C 1
ATOM 1456 O O . TYR A 1 189 ? 12.800 -14.652 -11.111 1.00 96.19 189 TYR A O 1
ATOM 1464 N N . GLY A 1 190 ? 12.586 -13.774 -13.171 1.00 95.94 190 GLY A N 1
ATOM 1465 C CA . GLY A 1 190 ? 11.626 -12.731 -12.807 1.00 95.94 190 GLY A CA 1
ATOM 1466 C C . GLY A 1 190 ? 10.292 -13.320 -12.352 1.00 95.94 190 GLY A C 1
ATOM 1467 O O . GLY A 1 190 ? 9.790 -12.976 -11.282 1.00 95.94 190 GLY A O 1
ATOM 1468 N N . LYS A 1 191 ? 9.760 -14.291 -13.102 1.00 96.12 191 LYS A N 1
ATOM 1469 C CA . LYS A 1 191 ? 8.538 -15.035 -12.754 1.00 96.12 191 LYS A CA 1
ATOM 1470 C C . LYS A 1 191 ? 8.683 -15.834 -11.460 1.00 96.12 191 LYS A C 1
ATOM 1472 O O . LYS A 1 191 ? 7.783 -15.805 -10.619 1.00 96.12 191 LYS A O 1
ATOM 1477 N N . SER A 1 192 ? 9.814 -16.516 -11.275 1.00 97.00 192 SER A N 1
ATOM 1478 C CA . SER A 1 192 ? 10.115 -17.242 -10.034 1.00 97.00 192 SER A CA 1
ATOM 1479 C C . SER A 1 192 ? 10.145 -16.293 -8.829 1.00 97.00 192 SER A C 1
ATOM 1481 O O . SER A 1 192 ? 9.501 -16.542 -7.804 1.00 97.00 192 SER A O 1
ATOM 1483 N N . PHE A 1 193 ? 10.801 -15.139 -8.986 1.00 97.56 193 PHE A N 1
ATOM 1484 C CA . PHE A 1 193 ? 10.840 -14.102 -7.961 1.00 97.56 193 PHE A CA 1
ATOM 1485 C C . PHE A 1 193 ? 9.455 -13.505 -7.668 1.00 97.56 193 PHE A C 1
ATOM 1487 O O . PHE A 1 193 ? 9.092 -13.353 -6.502 1.00 97.56 193 PHE A O 1
ATOM 1494 N N . LEU A 1 194 ? 8.634 -13.231 -8.689 1.00 96.69 194 LEU A N 1
ATOM 1495 C CA . LEU A 1 194 ? 7.254 -12.757 -8.515 1.00 96.69 194 LEU A CA 1
ATOM 1496 C C . LEU A 1 194 ? 6.407 -13.723 -7.681 1.00 96.69 194 LEU A C 1
ATOM 1498 O O . LEU A 1 194 ? 5.683 -13.296 -6.779 1.00 96.69 194 LEU A O 1
ATOM 1502 N N . HIS A 1 195 ? 6.517 -15.027 -7.943 1.00 95.56 195 HIS A N 1
ATOM 1503 C CA . HIS A 1 195 ? 5.814 -16.043 -7.163 1.00 95.56 195 HIS A CA 1
ATOM 1504 C C . HIS A 1 195 ? 6.256 -16.020 -5.688 1.00 95.56 195 HIS A C 1
ATOM 1506 O O . HIS A 1 195 ? 5.428 -16.038 -4.774 1.00 95.56 195 HIS A O 1
ATOM 1512 N N . ARG A 1 196 ? 7.565 -15.896 -5.442 1.00 96.06 196 ARG A N 1
ATOM 1513 C CA . ARG A 1 196 ? 8.150 -15.767 -4.097 1.00 96.06 196 ARG A CA 1
ATOM 1514 C C . ARG A 1 196 ? 7.749 -14.472 -3.377 1.00 96.06 196 ARG A C 1
ATOM 1516 O O . ARG A 1 196 ? 7.594 -14.481 -2.150 1.00 96.06 196 ARG A O 1
ATOM 1523 N N . LEU A 1 197 ? 7.562 -13.385 -4.121 1.00 96.75 197 LEU A N 1
ATOM 1524 C CA . LEU A 1 197 ? 7.173 -12.064 -3.629 1.00 96.75 197 LEU A CA 1
ATOM 1525 C C . LEU A 1 197 ? 5.684 -11.981 -3.242 1.00 96.75 197 LEU A C 1
ATOM 1527 O O . LEU A 1 197 ? 5.323 -11.177 -2.380 1.00 96.75 197 LEU A O 1
ATOM 1531 N N . GLY A 1 198 ? 4.833 -12.841 -3.813 1.00 95.81 198 GLY A N 1
ATOM 1532 C CA . GLY A 1 198 ? 3.389 -12.853 -3.567 1.00 95.81 198 GLY A CA 1
ATOM 1533 C C . GLY A 1 198 ? 3.018 -12.900 -2.082 1.00 95.81 198 GLY A C 1
ATOM 1534 O O . GLY A 1 198 ? 2.299 -12.027 -1.596 1.00 95.81 198 GLY A O 1
ATOM 1535 N N . LYS A 1 199 ? 3.552 -13.870 -1.328 1.00 95.19 199 LYS A N 1
ATOM 1536 C CA . LYS A 1 199 ? 3.235 -14.020 0.103 1.00 95.19 199 LYS A CA 1
ATOM 1537 C C . LYS A 1 199 ? 3.686 -12.816 0.955 1.00 95.19 199 LYS A C 1
ATOM 1539 O O . LYS A 1 199 ? 2.840 -12.279 1.665 1.00 95.19 199 LYS A O 1
ATOM 1544 N N . PRO A 1 200 ? 4.948 -12.345 0.891 1.00 96.88 200 PRO A N 1
ATOM 1545 C CA . PRO A 1 200 ? 5.369 -11.137 1.606 1.00 96.88 200 PRO A CA 1
ATOM 1546 C C . PRO A 1 200 ? 4.529 -9.897 1.289 1.00 96.88 200 PRO A C 1
ATOM 1548 O O . PRO A 1 200 ? 4.230 -9.113 2.193 1.00 96.88 200 PRO A O 1
ATOM 1551 N N . LEU A 1 201 ? 4.116 -9.717 0.030 1.00 96.56 201 LEU A N 1
ATOM 1552 C CA . LEU A 1 201 ? 3.242 -8.606 -0.341 1.00 96.56 201 LEU A CA 1
ATOM 1553 C C . LEU A 1 201 ? 1.828 -8.768 0.212 1.00 96.56 201 LEU A C 1
ATOM 1555 O O . LEU A 1 201 ? 1.289 -7.813 0.767 1.00 96.56 201 LEU A O 1
ATOM 1559 N N . TYR A 1 202 ? 1.251 -9.966 0.147 1.00 96.00 202 TYR A N 1
ATOM 1560 C CA . TYR A 1 202 ? -0.027 -10.247 0.798 1.00 96.00 202 TYR A CA 1
ATOM 1561 C C . TYR A 1 202 ? 0.028 -9.972 2.306 1.00 96.00 202 TYR A C 1
ATOM 1563 O O . TYR A 1 202 ? -0.835 -9.275 2.838 1.00 96.00 202 TYR A O 1
ATOM 1571 N N . ASP A 1 203 ? 1.064 -10.461 2.990 1.00 96.25 203 ASP A N 1
ATOM 1572 C CA . ASP A 1 203 ? 1.244 -10.239 4.424 1.00 96.25 203 ASP A CA 1
ATOM 1573 C C . ASP A 1 203 ? 1.405 -8.738 4.734 1.00 96.25 203 ASP A C 1
ATOM 1575 O O . ASP A 1 203 ? 0.868 -8.254 5.730 1.00 96.25 203 ASP A O 1
ATOM 1579 N N . THR A 1 204 ? 2.032 -7.971 3.836 1.00 96.31 204 THR A N 1
ATOM 1580 C CA . THR A 1 204 ? 2.134 -6.506 3.938 1.00 96.31 204 THR A CA 1
ATOM 1581 C C . THR A 1 204 ? 0.766 -5.819 3.856 1.00 96.31 204 THR A C 1
ATOM 1583 O O . THR A 1 204 ? 0.455 -4.962 4.684 1.00 96.31 204 THR A O 1
ATOM 1586 N N . LEU A 1 205 ? -0.094 -6.223 2.913 1.00 96.44 205 LEU A N 1
ATOM 1587 C CA . LEU A 1 205 ? -1.471 -5.717 2.828 1.00 96.44 205 LEU A CA 1
ATOM 1588 C C . LEU A 1 205 ? -2.286 -6.118 4.063 1.00 96.44 205 LEU A C 1
ATOM 1590 O O . LEU A 1 205 ? -3.025 -5.313 4.629 1.00 96.44 205 LEU A O 1
ATOM 1594 N N . LYS A 1 206 ? -2.114 -7.361 4.520 1.00 95.50 206 LYS A N 1
ATOM 1595 C CA . LYS A 1 206 ? -2.796 -7.897 5.697 1.00 95.50 206 LYS A CA 1
ATOM 1596 C C . LYS A 1 206 ? -2.416 -7.141 6.965 1.00 95.50 206 LYS A C 1
ATOM 1598 O O . LYS A 1 206 ? -3.300 -6.887 7.781 1.00 95.50 206 LYS A O 1
ATOM 1603 N N . VAL A 1 207 ? -1.154 -6.745 7.141 1.00 95.75 207 VAL A N 1
ATOM 1604 C CA . VAL A 1 207 ? -0.724 -5.941 8.296 1.00 95.75 207 VAL A CA 1
ATOM 1605 C C . VAL A 1 207 ? -1.579 -4.690 8.437 1.00 95.75 207 VAL A C 1
ATOM 1607 O O . VAL A 1 207 ? -2.074 -4.432 9.528 1.00 95.75 207 VAL A O 1
ATOM 1610 N N . LEU A 1 208 ? -1.864 -3.972 7.351 1.00 94.44 208 LEU A N 1
ATOM 1611 C CA . LEU A 1 208 ? -2.646 -2.730 7.397 1.00 94.44 208 LEU A CA 1
ATOM 1612 C C . LEU A 1 208 ? -4.080 -2.912 7.934 1.00 94.44 208 LEU A C 1
ATOM 1614 O O . LEU A 1 208 ? -4.697 -1.955 8.391 1.00 94.44 208 LEU A O 1
ATOM 1618 N N . THR A 1 209 ? -4.595 -4.142 7.966 1.00 93.50 209 THR A N 1
ATOM 1619 C CA . THR A 1 209 ? -5.922 -4.461 8.518 1.00 93.50 209 THR A CA 1
ATOM 1620 C C . THR A 1 209 ? -5.917 -4.739 10.028 1.00 93.50 209 THR A C 1
ATOM 1622 O O . THR A 1 209 ? -6.974 -4.785 10.659 1.00 93.50 209 THR A O 1
ATOM 1625 N N . LEU A 1 210 ? -4.745 -4.944 10.637 1.00 93.19 210 LEU A N 1
ATOM 1626 C CA . LEU A 1 210 ? -4.626 -5.293 12.053 1.00 93.19 210 LEU A CA 1
ATOM 1627 C C . LEU A 1 210 ? -4.823 -4.060 12.951 1.00 93.19 210 LEU A C 1
ATOM 1629 O O . LEU A 1 210 ? -4.772 -2.916 12.504 1.00 93.19 210 LEU A O 1
ATOM 1633 N N . ASN A 1 211 ? -5.021 -4.271 14.254 1.00 91.88 211 ASN A N 1
ATOM 1634 C CA . ASN A 1 211 ? -4.916 -3.170 15.219 1.00 91.88 211 ASN A CA 1
ATOM 1635 C C . ASN A 1 211 ? -3.449 -2.733 15.392 1.00 91.88 211 ASN A C 1
ATOM 1637 O O . ASN A 1 211 ? -2.545 -3.529 15.151 1.00 91.88 211 ASN A O 1
ATOM 1641 N N . ARG A 1 212 ? -3.204 -1.496 15.839 1.00 91.06 212 ARG A N 1
ATOM 1642 C CA . ARG A 1 212 ? -1.857 -0.893 15.887 1.00 91.06 212 ARG A CA 1
ATOM 1643 C C . ARG A 1 212 ? -0.832 -1.716 16.675 1.00 91.06 212 ARG A C 1
ATOM 1645 O O . ARG A 1 212 ? 0.258 -1.974 16.170 1.00 91.06 212 ARG A O 1
ATOM 1652 N N . ASN A 1 213 ? -1.213 -2.241 17.839 1.00 93.25 213 ASN A N 1
ATOM 1653 C CA . ASN A 1 213 ? -0.353 -3.129 18.630 1.00 93.25 213 ASN A CA 1
ATOM 1654 C C . ASN A 1 213 ? 0.057 -4.387 17.845 1.00 93.25 213 ASN A C 1
ATOM 1656 O O . ASN A 1 213 ? 1.231 -4.755 17.804 1.00 93.25 213 ASN A O 1
ATOM 1660 N N . ARG A 1 214 ? -0.905 -5.034 17.177 1.00 95.19 214 ARG A N 1
ATOM 1661 C CA . ARG A 1 214 ? -0.660 -6.227 16.356 1.00 95.19 214 ARG A CA 1
ATOM 1662 C C . ARG A 1 214 ? 0.108 -5.909 15.080 1.00 95.19 214 ARG A C 1
ATOM 1664 O O . ARG A 1 214 ? 0.924 -6.730 14.684 1.00 95.19 214 ARG A O 1
ATOM 1671 N N . GLN A 1 215 ? -0.116 -4.748 14.464 1.00 95.44 215 GLN A N 1
ATOM 1672 C CA . GLN A 1 215 ? 0.675 -4.288 13.321 1.00 95.44 215 GLN A CA 1
ATOM 1673 C C . GLN A 1 215 ? 2.152 -4.239 13.690 1.00 95.44 215 GLN A C 1
ATOM 1675 O O . GLN A 1 215 ? 2.971 -4.875 13.030 1.00 95.44 215 GLN A O 1
ATOM 1680 N N . ARG A 1 216 ? 2.482 -3.542 14.785 1.00 95.88 216 ARG A N 1
ATOM 1681 C CA . ARG A 1 216 ? 3.866 -3.390 15.238 1.00 95.88 216 ARG A CA 1
ATOM 1682 C C . ARG A 1 216 ? 4.514 -4.736 15.556 1.00 95.88 216 ARG A C 1
ATOM 1684 O O . ARG A 1 216 ? 5.584 -5.020 15.025 1.00 95.88 216 ARG A O 1
ATOM 1691 N N . ALA A 1 217 ? 3.842 -5.568 16.355 1.00 96.69 217 ALA A N 1
ATOM 1692 C CA . ALA A 1 217 ? 4.348 -6.885 16.743 1.00 96.69 217 ALA A CA 1
ATOM 1693 C C . ALA A 1 217 ? 4.544 -7.822 15.539 1.00 96.69 217 ALA A C 1
ATOM 1695 O O . ALA A 1 217 ? 5.533 -8.543 15.468 1.00 96.69 217 ALA A O 1
ATOM 1696 N N . TYR A 1 218 ? 3.623 -7.801 14.572 1.00 96.75 218 TYR A N 1
ATOM 1697 C CA . TYR A 1 218 ? 3.724 -8.633 13.373 1.00 96.75 218 TYR A CA 1
ATOM 1698 C C . TYR A 1 218 ? 4.852 -8.173 12.441 1.00 96.75 218 TYR A C 1
ATOM 1700 O O . TYR A 1 218 ? 5.569 -9.004 11.880 1.00 96.75 218 TYR A O 1
ATOM 1708 N N . MET A 1 219 ? 5.041 -6.856 12.293 1.00 97.31 219 MET A N 1
ATOM 1709 C CA . MET A 1 219 ? 6.151 -6.311 11.510 1.00 97.31 219 MET A CA 1
ATOM 1710 C C . MET A 1 219 ? 7.508 -6.725 12.078 1.00 97.31 219 MET A C 1
ATOM 1712 O O . MET A 1 219 ? 8.373 -7.156 11.318 1.00 97.31 219 MET A O 1
ATOM 1716 N N . ASP A 1 220 ? 7.659 -6.639 13.399 1.00 95.12 220 ASP A N 1
ATOM 1717 C CA . ASP A 1 220 ? 8.890 -6.990 14.108 1.00 95.12 220 ASP A CA 1
ATOM 1718 C C . ASP A 1 220 ? 9.184 -8.499 14.043 1.00 95.12 220 ASP A C 1
ATOM 1720 O O . ASP A 1 220 ? 10.266 -8.924 13.644 1.00 95.12 220 ASP A O 1
ATOM 1724 N N . ALA A 1 221 ? 8.181 -9.333 14.336 1.00 94.88 221 ALA A N 1
ATOM 1725 C CA . ALA A 1 221 ? 8.363 -10.780 14.414 1.00 94.88 221 ALA A CA 1
ATOM 1726 C C . ALA A 1 221 ? 8.584 -11.466 13.054 1.00 94.88 221 ALA A C 1
ATOM 1728 O O . ALA A 1 221 ? 9.247 -12.504 12.994 1.00 94.88 221 ALA A O 1
ATOM 1729 N N . LEU A 1 222 ? 7.998 -10.938 11.971 1.00 94.81 222 LEU A N 1
ATOM 1730 C CA . LEU A 1 222 ? 7.982 -11.617 10.671 1.00 94.81 222 LEU A CA 1
ATOM 1731 C C . LEU A 1 222 ? 8.495 -10.743 9.525 1.00 94.81 222 LEU A C 1
ATOM 1733 O O . LEU A 1 222 ? 9.392 -11.162 8.794 1.00 94.81 222 LEU A O 1
ATOM 1737 N N . MET A 1 223 ? 7.931 -9.546 9.340 1.00 95.44 223 MET A N 1
ATOM 1738 C CA . MET A 1 223 ? 8.109 -8.799 8.088 1.00 95.44 223 MET A CA 1
ATOM 1739 C C . MET A 1 223 ? 9.558 -8.351 7.874 1.00 95.44 223 MET A C 1
ATOM 1741 O O . MET A 1 223 ? 10.097 -8.584 6.795 1.00 95.44 223 MET A O 1
ATOM 1745 N N . MET A 1 224 ? 10.222 -7.770 8.878 1.00 95.12 224 MET A N 1
ATOM 1746 C CA . MET A 1 224 ? 11.580 -7.226 8.691 1.00 95.12 224 MET A CA 1
ATOM 1747 C C . MET A 1 224 ? 12.580 -8.287 8.212 1.00 95.12 224 MET A C 1
ATOM 1749 O O . MET A 1 224 ? 13.392 -8.036 7.319 1.00 95.12 224 MET A O 1
ATOM 1753 N N . ARG A 1 225 ? 12.480 -9.507 8.754 1.00 96.19 225 ARG A N 1
ATOM 1754 C CA . ARG A 1 225 ? 13.332 -10.632 8.357 1.00 96.19 225 ARG A CA 1
ATOM 1755 C C . ARG A 1 225 ? 13.019 -11.118 6.942 1.00 96.19 225 ARG A C 1
ATOM 1757 O O . ARG A 1 225 ? 13.943 -11.355 6.167 1.00 96.19 225 ARG A O 1
ATOM 1764 N N . GLU A 1 226 ? 11.738 -11.259 6.606 1.00 96.62 226 GLU A N 1
ATOM 1765 C CA . GLU A 1 226 ? 11.313 -11.712 5.276 1.00 96.62 226 GLU A CA 1
ATOM 1766 C C . GLU A 1 226 ? 11.736 -10.733 4.176 1.00 96.62 226 GLU A C 1
ATOM 1768 O O . GLU A 1 226 ? 12.284 -11.148 3.156 1.00 96.62 226 GLU A O 1
ATOM 1773 N N . TRP A 1 227 ? 11.562 -9.429 4.397 1.00 97.50 227 TRP A N 1
ATOM 1774 C CA . TRP A 1 227 ? 11.948 -8.402 3.427 1.00 97.50 227 TRP A CA 1
ATOM 1775 C C . TRP A 1 227 ? 13.471 -8.283 3.266 1.00 97.50 227 TRP A C 1
ATOM 1777 O O . TRP A 1 227 ? 13.955 -8.090 2.151 1.00 97.50 227 TRP A O 1
ATOM 1787 N N . SER A 1 228 ? 14.247 -8.495 4.333 1.00 96.50 228 SER A N 1
ATOM 1788 C CA . SER A 1 228 ? 15.711 -8.593 4.235 1.00 96.50 228 SER A CA 1
ATOM 1789 C C . SER A 1 228 ? 16.168 -9.823 3.432 1.00 96.50 228 SER A C 1
ATOM 1791 O O . SER A 1 228 ? 17.121 -9.745 2.654 1.00 96.50 228 SER A O 1
ATOM 1793 N N . ALA A 1 229 ? 15.480 -10.963 3.565 1.00 96.94 229 ALA A N 1
ATOM 1794 C CA . ALA A 1 229 ? 15.755 -12.140 2.741 1.00 96.94 229 ALA A CA 1
ATOM 1795 C C . ALA A 1 229 ? 15.442 -11.880 1.258 1.00 96.94 229 ALA A C 1
ATOM 1797 O O . ALA A 1 229 ? 16.306 -12.119 0.413 1.00 96.94 229 ALA A O 1
ATOM 1798 N N . LEU A 1 230 ? 14.277 -11.292 0.963 1.00 97.69 230 LEU A N 1
ATOM 1799 C CA . LEU A 1 230 ? 13.886 -10.899 -0.395 1.00 97.69 230 LEU A CA 1
ATOM 1800 C C . LEU A 1 230 ? 14.872 -9.925 -1.036 1.00 97.69 230 LEU A C 1
ATOM 1802 O O . LEU A 1 230 ? 15.085 -9.993 -2.238 1.00 97.69 230 LEU A O 1
ATOM 1806 N N . GLN A 1 231 ? 15.498 -9.036 -0.263 1.00 97.44 231 GLN A N 1
ATOM 1807 C CA . GLN A 1 231 ? 16.489 -8.105 -0.800 1.00 97.44 231 GLN A CA 1
ATOM 1808 C C . GLN A 1 231 ? 17.707 -8.838 -1.386 1.00 97.44 231 GLN A C 1
ATOM 1810 O O . GLN A 1 231 ? 18.228 -8.444 -2.432 1.00 97.44 231 GLN A O 1
ATOM 1815 N N . ARG A 1 232 ? 18.160 -9.921 -0.741 1.00 97.12 232 ARG A N 1
ATOM 1816 C CA . ARG A 1 232 ? 19.277 -10.738 -1.246 1.00 97.12 232 ARG A CA 1
ATOM 1817 C C . ARG A 1 232 ? 18.893 -11.465 -2.531 1.00 97.12 232 ARG A C 1
ATOM 1819 O O . ARG A 1 232 ? 19.672 -11.482 -3.477 1.00 97.12 232 ARG A O 1
ATOM 1826 N N . GLU A 1 233 ? 17.680 -12.007 -2.576 1.00 97.56 233 GLU A N 1
ATOM 1827 C CA . GLU A 1 233 ? 17.132 -12.660 -3.770 1.00 97.56 233 GLU A CA 1
ATOM 1828 C C . GLU A 1 233 ? 16.951 -11.656 -4.924 1.00 97.56 233 GLU A C 1
ATOM 1830 O O . GLU A 1 233 ? 17.350 -11.932 -6.051 1.00 97.56 233 GLU A O 1
ATOM 1835 N N . ALA A 1 234 ? 16.456 -10.451 -4.634 1.00 97.81 234 ALA A N 1
ATOM 1836 C CA . ALA A 1 234 ? 16.329 -9.359 -5.598 1.00 97.81 234 ALA A CA 1
ATOM 1837 C C . ALA A 1 234 ? 17.681 -8.927 -6.181 1.00 97.81 234 ALA A C 1
ATOM 1839 O O . ALA A 1 234 ? 17.782 -8.662 -7.376 1.00 97.81 234 ALA A O 1
ATOM 1840 N N . THR A 1 235 ? 18.733 -8.922 -5.357 1.00 97.31 235 THR A N 1
ATOM 1841 C CA . THR A 1 235 ? 20.097 -8.629 -5.819 1.00 97.31 235 THR A CA 1
ATOM 1842 C C . THR A 1 235 ? 20.577 -9.687 -6.816 1.00 97.31 235 THR A C 1
ATOM 1844 O O . THR A 1 235 ? 21.216 -9.344 -7.808 1.00 97.31 235 THR A O 1
ATOM 1847 N N . ALA A 1 236 ? 20.248 -10.963 -6.587 1.00 97.00 236 ALA A N 1
ATOM 1848 C CA . ALA A 1 236 ? 20.569 -12.034 -7.528 1.00 97.00 236 ALA A CA 1
ATOM 1849 C C . ALA A 1 236 ? 19.778 -11.894 -8.840 1.00 97.00 236 ALA A C 1
ATOM 1851 O O . ALA A 1 236 ? 20.345 -12.062 -9.913 1.00 97.00 236 ALA A O 1
ATOM 1852 N N . VAL A 1 237 ? 18.499 -11.517 -8.772 1.00 97.44 237 VAL A N 1
ATOM 1853 C CA . VAL A 1 237 ? 17.680 -11.246 -9.965 1.00 97.44 237 VAL A CA 1
ATOM 1854 C C . VAL A 1 237 ? 18.261 -10.102 -10.800 1.00 97.44 237 VAL A C 1
ATOM 1856 O O . VAL A 1 237 ? 18.431 -10.253 -12.008 1.00 97.44 237 VAL A O 1
ATOM 1859 N N . ASP A 1 238 ? 18.618 -8.982 -10.166 1.00 96.50 238 ASP A N 1
ATOM 1860 C CA . ASP A 1 238 ? 19.251 -7.853 -10.860 1.00 96.50 238 ASP A CA 1
ATOM 1861 C C . ASP A 1 238 ? 20.613 -8.241 -11.464 1.00 96.50 238 ASP A C 1
ATOM 1863 O O . ASP A 1 238 ? 20.996 -7.725 -12.517 1.00 96.50 238 ASP A O 1
ATOM 1867 N N . TYR A 1 239 ? 21.346 -9.149 -10.811 1.00 95.75 239 TYR A N 1
ATOM 1868 C CA . TYR A 1 239 ? 22.600 -9.695 -11.323 1.00 95.75 239 TYR A CA 1
ATOM 1869 C C . TYR A 1 239 ? 22.384 -10.523 -12.597 1.00 95.75 239 TYR A C 1
ATOM 1871 O O . TYR A 1 239 ? 23.015 -10.221 -13.608 1.00 95.75 239 TYR A O 1
ATOM 1879 N N . TYR A 1 240 ? 21.462 -11.491 -12.584 1.00 95.75 240 TYR A N 1
ATOM 1880 C CA . TYR A 1 240 ? 21.166 -12.318 -13.761 1.00 95.75 240 TYR A CA 1
ATOM 1881 C C . TYR A 1 240 ? 20.649 -11.481 -14.931 1.00 95.75 240 TYR A C 1
ATOM 1883 O O . TYR A 1 240 ? 21.127 -11.624 -16.051 1.00 95.75 240 TYR A O 1
ATOM 1891 N N . TYR A 1 241 ? 19.768 -10.514 -14.664 1.00 95.19 241 TYR A N 1
ATOM 1892 C CA . TYR A 1 241 ? 19.307 -9.595 -15.703 1.00 95.19 241 TYR A CA 1
ATOM 1893 C C . TYR A 1 241 ? 20.453 -8.782 -16.318 1.00 95.19 241 TYR A C 1
ATOM 1895 O O . TYR A 1 241 ? 20.488 -8.541 -17.524 1.00 95.19 241 TYR A O 1
ATOM 1903 N N . ARG A 1 242 ? 21.428 -8.357 -15.506 1.00 93.25 242 ARG A N 1
ATOM 1904 C CA . ARG A 1 242 ? 22.616 -7.667 -16.019 1.00 93.25 242 ARG A CA 1
ATOM 1905 C C . ARG A 1 242 ? 23.456 -8.579 -16.909 1.00 93.25 242 ARG A C 1
ATOM 1907 O O . ARG A 1 242 ? 23.959 -8.092 -17.919 1.00 93.25 242 ARG A O 1
ATOM 1914 N N . GLU A 1 243 ? 23.628 -9.846 -16.545 1.00 92.12 243 GLU A N 1
ATOM 1915 C CA . GLU A 1 243 ? 24.350 -10.810 -17.379 1.00 92.12 243 GLU A CA 1
ATOM 1916 C C . GLU A 1 243 ? 23.655 -11.009 -18.731 1.00 92.12 243 GLU A C 1
ATOM 1918 O O . GLU A 1 243 ? 24.316 -10.853 -19.760 1.00 92.12 243 GLU A O 1
ATOM 1923 N N . ASP A 1 244 ? 22.332 -11.202 -18.738 1.00 90.25 244 ASP A N 1
ATOM 1924 C CA . ASP A 1 244 ? 21.536 -11.347 -19.965 1.00 90.25 244 ASP A CA 1
ATOM 1925 C C . ASP A 1 244 ? 21.668 -10.122 -20.881 1.00 90.25 244 ASP A C 1
ATOM 1927 O O . ASP A 1 244 ? 21.924 -10.240 -22.081 1.00 90.25 244 ASP A O 1
ATOM 1931 N N . VAL A 1 245 ? 21.536 -8.911 -20.325 1.00 88.38 245 VAL A N 1
ATOM 1932 C CA . VAL A 1 245 ? 21.654 -7.666 -21.102 1.00 88.38 245 VAL A CA 1
ATOM 1933 C C . VAL A 1 245 ? 23.056 -7.517 -21.688 1.00 88.38 245 VAL A C 1
ATOM 1935 O O . VAL A 1 245 ? 23.201 -7.102 -22.839 1.00 88.38 245 VAL A O 1
ATOM 1938 N N . VAL A 1 246 ? 24.097 -7.860 -20.925 1.00 85.31 246 VAL A N 1
ATOM 1939 C CA . VAL A 1 246 ? 25.483 -7.832 -21.410 1.00 85.31 246 VAL A CA 1
ATOM 1940 C C . VAL A 1 246 ? 25.690 -8.855 -22.527 1.00 85.31 246 VAL A C 1
ATOM 1942 O O . VAL A 1 246 ? 26.399 -8.559 -23.489 1.00 85.31 246 VAL A O 1
ATOM 1945 N N . GLU A 1 247 ? 25.087 -10.037 -22.436 1.00 85.50 247 GLU A N 1
ATOM 1946 C CA . GLU A 1 247 ? 25.175 -11.057 -23.479 1.00 85.50 247 GLU A CA 1
ATOM 1947 C C . GLU A 1 247 ? 24.477 -10.618 -24.772 1.00 85.50 247 GLU A C 1
ATOM 1949 O O . GLU A 1 247 ? 25.089 -10.658 -25.842 1.00 85.50 247 GLU A O 1
ATOM 1954 N N . VAL A 1 248 ? 23.251 -10.095 -24.676 1.00 84.12 248 VAL A N 1
ATOM 1955 C CA . VAL A 1 248 ? 22.516 -9.545 -25.827 1.00 84.12 248 VAL A CA 1
ATOM 1956 C C . VAL A 1 248 ? 23.287 -8.386 -26.462 1.00 84.12 248 VAL A C 1
ATOM 1958 O O . VAL A 1 248 ? 23.431 -8.333 -27.683 1.00 84.12 248 VAL A O 1
ATOM 1961 N N . GLN A 1 249 ? 23.859 -7.487 -25.653 1.00 81.31 249 GLN A N 1
ATOM 1962 C CA . GLN A 1 249 ? 24.694 -6.393 -26.155 1.00 81.31 249 GLN A CA 1
ATOM 1963 C C . GLN A 1 249 ? 25.949 -6.901 -26.867 1.00 81.31 249 GLN A C 1
ATOM 1965 O O . GLN A 1 249 ? 26.293 -6.376 -27.925 1.00 81.31 249 GLN A O 1
ATOM 1970 N N . LYS A 1 250 ? 26.625 -7.927 -26.335 1.00 82.00 250 LYS A N 1
ATOM 1971 C CA . LYS A 1 250 ? 27.784 -8.549 -26.995 1.00 82.00 250 LYS A CA 1
ATOM 1972 C C . LYS A 1 250 ? 27.397 -9.159 -28.338 1.00 82.00 250 LYS A C 1
ATOM 1974 O O . LYS A 1 250 ? 28.089 -8.923 -29.324 1.00 82.00 250 LYS A O 1
ATOM 1979 N N . GLN A 1 251 ? 26.290 -9.898 -28.405 1.00 80.25 251 GLN A N 1
ATOM 1980 C CA . GLN A 1 251 ? 25.799 -10.468 -29.664 1.00 80.25 251 GLN A CA 1
ATOM 1981 C C . GLN A 1 251 ? 25.456 -9.368 -30.677 1.00 80.25 251 GLN A C 1
ATOM 1983 O O . GLN A 1 251 ? 25.842 -9.448 -31.843 1.00 80.25 251 GLN A O 1
ATOM 1988 N N . GLN A 1 252 ? 24.812 -8.292 -30.229 1.00 78.31 252 GLN A N 1
ATOM 1989 C CA . GLN A 1 252 ? 24.468 -7.165 -31.088 1.00 78.31 252 GLN A CA 1
ATOM 1990 C C . GLN A 1 252 ? 25.706 -6.383 -31.554 1.00 78.31 252 GLN A C 1
ATOM 1992 O O . GLN A 1 252 ? 25.745 -5.939 -32.697 1.00 78.31 252 GLN A O 1
ATOM 1997 N N . GLN A 1 253 ? 26.746 -6.274 -30.722 1.00 73.94 253 GLN A N 1
ATOM 1998 C CA . GLN A 1 253 ? 28.045 -5.708 -31.102 1.00 73.94 253 GLN A CA 1
ATOM 1999 C C . GLN A 1 253 ? 28.804 -6.591 -32.098 1.00 73.94 253 GLN A C 1
ATOM 2001 O O . GLN A 1 253 ? 29.445 -6.057 -32.997 1.00 73.94 253 GLN A O 1
ATOM 2006 N N . LEU A 1 254 ? 28.713 -7.921 -31.988 1.00 77.06 254 LEU A N 1
ATOM 2007 C CA . LEU A 1 254 ? 29.279 -8.833 -32.989 1.00 77.06 254 LEU A CA 1
ATOM 2008 C C . LEU A 1 254 ? 28.604 -8.636 -34.353 1.00 77.06 254 LEU A C 1
ATOM 2010 O O . LEU A 1 254 ? 29.297 -8.574 -35.366 1.00 77.06 254 LEU A O 1
ATOM 2014 N N . ILE A 1 255 ? 27.282 -8.442 -34.375 1.00 75.25 255 ILE A N 1
ATOM 2015 C CA . ILE A 1 255 ? 26.525 -8.119 -35.596 1.00 75.25 255 ILE A CA 1
ATOM 2016 C C . ILE A 1 255 ? 26.868 -6.706 -36.109 1.00 75.25 255 ILE A C 1
ATOM 2018 O O . ILE A 1 255 ? 26.991 -6.500 -37.312 1.00 75.25 255 ILE A O 1
ATOM 2022 N N . ALA A 1 256 ? 27.065 -5.737 -35.211 1.00 67.75 256 ALA A N 1
ATOM 2023 C CA . ALA A 1 256 ? 27.361 -4.339 -35.538 1.00 67.75 256 ALA A CA 1
ATOM 2024 C C . ALA A 1 256 ? 28.860 -4.030 -35.727 1.00 67.75 256 ALA A C 1
ATOM 2026 O O . ALA A 1 256 ? 29.221 -2.868 -35.907 1.00 67.75 256 ALA A O 1
ATOM 2027 N N . SER A 1 257 ? 29.736 -5.039 -35.718 1.00 55.66 257 SER A N 1
ATOM 2028 C CA . SER A 1 257 ? 31.201 -4.905 -35.794 1.00 55.66 257 SER A CA 1
ATOM 2029 C C . SER A 1 257 ? 31.744 -4.276 -37.096 1.00 55.66 257 SER A C 1
ATOM 2031 O O . SER A 1 257 ? 32.954 -4.121 -37.242 1.00 55.66 257 SER A O 1
ATOM 2033 N N . SER A 1 258 ? 30.879 -3.807 -38.004 1.00 53.97 258 SER A N 1
ATOM 2034 C CA . SER A 1 258 ? 31.230 -2.868 -39.079 1.00 53.97 258 SER A CA 1
ATOM 2035 C C . SER A 1 258 ? 31.236 -1.385 -38.658 1.00 53.97 258 SER A C 1
ATOM 2037 O O . SER A 1 258 ? 31.662 -0.543 -39.445 1.00 53.97 258 SER A O 1
ATOM 2039 N N . ALA A 1 259 ? 30.787 -1.030 -37.450 1.00 50.97 259 ALA A N 1
ATOM 2040 C CA . ALA A 1 259 ? 30.790 0.343 -36.942 1.00 50.97 259 ALA A CA 1
ATOM 2041 C C . ALA A 1 259 ? 31.494 0.418 -35.577 1.00 50.97 259 ALA A C 1
ATOM 2043 O O . ALA A 1 259 ? 30.982 -0.015 -34.546 1.00 50.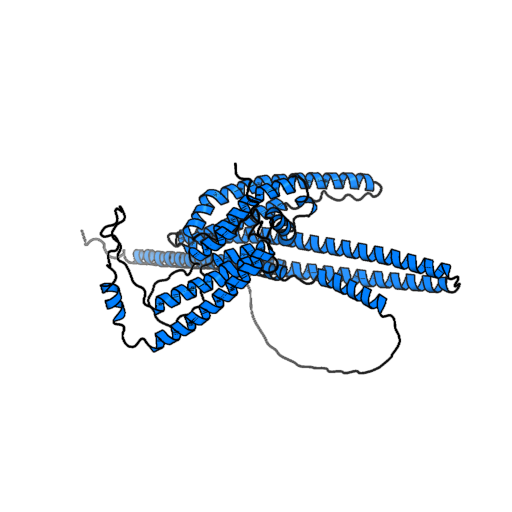97 259 ALA A O 1
ATOM 2044 N N . ILE A 1 260 ? 32.710 0.967 -35.586 1.00 48.09 260 ILE A N 1
ATOM 2045 C CA . ILE A 1 260 ? 33.560 1.153 -34.408 1.00 48.09 260 ILE A CA 1
ATOM 2046 C C . ILE A 1 260 ? 32.983 2.294 -33.559 1.00 48.09 260 ILE A C 1
ATOM 2048 O O . ILE A 1 260 ? 33.301 3.462 -33.772 1.00 48.09 260 ILE A O 1
ATOM 2052 N N . THR A 1 261 ? 32.164 1.964 -32.564 1.00 49.06 261 THR A N 1
ATOM 2053 C CA . THR A 1 261 ? 31.829 2.891 -31.476 1.00 49.06 261 THR A CA 1
ATOM 2054 C C . THR A 1 261 ? 31.983 2.189 -30.134 1.00 49.06 261 THR A C 1
ATOM 2056 O O . THR A 1 261 ? 31.212 1.314 -29.752 1.00 49.06 261 THR A O 1
ATOM 2059 N N . THR A 1 262 ? 33.019 2.589 -29.401 1.00 47.84 262 THR A N 1
ATOM 2060 C CA . THR A 1 262 ? 33.353 2.173 -28.036 1.00 47.84 262 THR A CA 1
ATOM 2061 C C . THR A 1 262 ? 32.318 2.702 -27.038 1.00 47.84 262 THR A C 1
ATOM 2063 O O . THR A 1 262 ? 32.542 3.680 -26.326 1.00 47.84 262 THR A O 1
ATOM 2066 N N . THR A 1 263 ? 31.150 2.066 -26.962 1.00 53.41 263 THR A N 1
ATOM 2067 C CA . THR A 1 263 ? 30.170 2.351 -25.906 1.00 53.41 263 THR A CA 1
ATOM 2068 C C . THR A 1 263 ? 30.598 1.673 -24.606 1.00 53.41 263 THR A C 1
ATOM 2070 O O . THR A 1 263 ? 30.751 0.452 -24.558 1.00 53.41 263 THR A O 1
ATOM 2073 N N . LYS A 1 264 ? 30.805 2.468 -23.546 1.00 52.06 264 LYS A N 1
ATOM 2074 C CA . LYS A 1 264 ? 31.090 1.978 -22.186 1.00 52.06 264 LYS A CA 1
ATOM 2075 C C . LYS A 1 264 ? 30.046 0.937 -21.745 1.00 52.06 264 LYS A C 1
ATOM 2077 O O . LYS A 1 264 ? 28.869 1.125 -22.060 1.00 52.06 264 LYS A O 1
ATOM 2082 N N . PRO A 1 265 ? 30.439 -0.084 -20.954 1.00 55.62 265 PRO A N 1
ATOM 2083 C CA . PRO A 1 265 ? 29.486 -1.013 -20.358 1.00 55.62 265 PRO A CA 1
ATOM 2084 C C . PRO A 1 265 ? 28.483 -0.212 -19.530 1.00 55.62 265 PRO A C 1
ATOM 2086 O O . PRO A 1 265 ? 28.849 0.491 -18.585 1.00 55.62 265 PRO A O 1
ATOM 2089 N N . THR A 1 266 ? 27.221 -0.249 -19.944 1.00 59.34 266 THR A N 1
ATOM 2090 C CA . THR A 1 266 ? 26.154 0.491 -19.281 1.00 59.34 266 THR A CA 1
ATOM 2091 C C . THR A 1 266 ? 25.839 -0.248 -17.989 1.00 59.34 266 THR A C 1
ATOM 2093 O O . THR A 1 266 ? 25.332 -1.366 -18.011 1.00 59.34 266 THR A O 1
ATOM 2096 N N . THR A 1 267 ? 26.199 0.330 -16.845 1.00 68.50 267 THR A N 1
ATOM 2097 C CA . THR A 1 267 ? 25.842 -0.243 -15.545 1.00 68.50 267 THR A CA 1
ATOM 2098 C C . THR A 1 267 ? 24.325 -0.196 -15.407 1.00 68.50 267 THR A C 1
ATOM 2100 O O . THR A 1 267 ? 23.762 0.893 -15.295 1.00 68.50 267 THR A O 1
ATOM 2103 N N . THR A 1 268 ? 23.665 -1.352 -15.443 1.00 77.62 268 THR A N 1
ATOM 2104 C CA . THR A 1 268 ? 22.213 -1.432 -15.265 1.00 77.62 268 THR A CA 1
ATOM 2105 C C . THR A 1 268 ? 21.829 -1.028 -13.843 1.00 77.62 268 THR A C 1
ATOM 2107 O O . THR A 1 268 ? 22.474 -1.445 -12.869 1.00 77.62 268 THR A O 1
ATOM 2110 N N . THR A 1 269 ? 20.785 -0.206 -13.727 1.00 86.31 269 THR A N 1
ATOM 2111 C CA . THR A 1 269 ? 20.174 0.176 -12.449 1.00 86.31 269 THR A CA 1
ATOM 2112 C C . THR A 1 269 ? 19.659 -1.084 -11.731 1.00 86.31 269 THR A C 1
ATOM 2114 O O . THR A 1 269 ? 19.136 -1.980 -12.391 1.00 86.31 269 THR A O 1
ATOM 2117 N N . PRO A 1 270 ? 19.809 -1.204 -10.398 1.00 93.38 270 PRO A N 1
ATOM 2118 C CA . PRO A 1 270 ? 19.285 -2.344 -9.646 1.00 93.38 270 PRO A CA 1
ATOM 2119 C C . PRO A 1 270 ? 17.763 -2.207 -9.452 1.00 93.38 270 PRO A C 1
ATOM 2121 O O . PRO A 1 270 ? 17.295 -1.636 -8.464 1.00 93.38 270 PRO A O 1
ATOM 2124 N N . TYR A 1 271 ? 16.991 -2.660 -10.440 1.00 95.06 271 TYR A N 1
ATOM 2125 C CA . TYR A 1 271 ? 15.542 -2.462 -10.533 1.00 95.06 271 TYR A CA 1
ATOM 2126 C C . TYR A 1 271 ? 14.779 -3.174 -9.412 1.00 95.06 271 TYR A C 1
ATOM 2128 O O . TYR A 1 271 ? 14.053 -2.536 -8.644 1.00 95.06 271 TYR A O 1
ATOM 2136 N N . VAL A 1 272 ? 14.956 -4.490 -9.285 1.00 96.88 272 VAL A N 1
ATOM 2137 C CA . VAL A 1 272 ? 14.199 -5.305 -8.325 1.00 96.88 272 VAL A CA 1
ATOM 2138 C C . VAL A 1 272 ? 14.658 -5.023 -6.901 1.00 96.88 272 VAL A C 1
ATOM 2140 O O . VAL A 1 272 ? 13.842 -4.945 -5.982 1.00 96.88 272 VAL A O 1
ATOM 2143 N N . THR A 1 273 ? 15.954 -4.789 -6.708 1.00 97.31 273 THR A N 1
ATOM 2144 C CA . THR A 1 273 ? 16.505 -4.421 -5.402 1.00 97.31 273 THR A CA 1
ATOM 2145 C C . THR A 1 273 ? 15.933 -3.090 -4.926 1.00 97.31 273 THR A C 1
ATOM 2147 O O . THR A 1 273 ? 15.518 -3.000 -3.772 1.00 97.31 273 THR A O 1
ATOM 2150 N N . ASN A 1 274 ? 15.843 -2.072 -5.794 1.00 96.81 274 ASN A N 1
ATOM 2151 C CA . ASN A 1 274 ? 15.220 -0.791 -5.446 1.00 96.81 274 ASN A CA 1
ATOM 2152 C C . ASN A 1 274 ? 13.740 -0.956 -5.087 1.00 96.81 274 ASN A C 1
ATOM 2154 O O . ASN A 1 274 ? 13.284 -0.354 -4.115 1.00 96.81 274 ASN A O 1
ATOM 2158 N N . TYR A 1 275 ? 13.011 -1.802 -5.816 1.00 97.50 275 TYR A N 1
ATOM 2159 C CA . TYR A 1 275 ? 11.613 -2.100 -5.519 1.00 97.50 275 TYR A CA 1
ATOM 2160 C C . TYR A 1 275 ? 11.432 -2.716 -4.122 1.00 97.50 275 TYR A C 1
ATOM 2162 O O . TYR A 1 275 ? 10.660 -2.211 -3.302 1.00 97.50 275 TYR A O 1
ATOM 2170 N N . VAL A 1 276 ? 12.197 -3.768 -3.812 1.00 98.00 276 VAL A N 1
ATOM 2171 C CA . VAL A 1 276 ? 12.144 -4.450 -2.509 1.00 98.00 276 VAL A CA 1
ATOM 2172 C C . VAL A 1 276 ? 12.607 -3.533 -1.379 1.00 98.00 276 VAL A C 1
ATOM 2174 O O . VAL A 1 276 ? 11.967 -3.481 -0.328 1.00 98.00 276 VAL A O 1
ATOM 2177 N N . LEU A 1 277 ? 13.680 -2.769 -1.595 1.00 96.88 277 LEU A N 1
ATOM 2178 C CA . LEU A 1 277 ? 14.172 -1.786 -0.631 1.00 96.88 277 LEU A CA 1
ATOM 2179 C C . LEU A 1 277 ? 13.155 -0.677 -0.370 1.00 96.88 277 LEU A C 1
ATOM 2181 O O . LEU A 1 277 ? 12.991 -0.272 0.777 1.00 96.88 277 LEU A O 1
ATOM 2185 N N . GLY A 1 278 ? 12.459 -0.196 -1.401 1.00 96.25 278 GLY A N 1
ATOM 2186 C CA . GLY A 1 278 ? 11.429 0.830 -1.258 1.00 96.25 278 GLY A CA 1
ATOM 2187 C C . GLY A 1 278 ? 10.328 0.403 -0.287 1.00 96.25 278 GLY A C 1
ATOM 2188 O O . GLY A 1 278 ? 9.968 1.167 0.611 1.00 96.25 278 GLY A O 1
ATOM 2189 N N . ILE A 1 279 ? 9.852 -0.838 -0.414 1.00 96.81 279 ILE A N 1
ATOM 2190 C CA . ILE A 1 279 ? 8.819 -1.399 0.467 1.00 96.81 279 ILE A CA 1
ATOM 2191 C C . ILE A 1 279 ? 9.391 -1.730 1.851 1.00 96.81 279 ILE A C 1
ATOM 2193 O O . ILE A 1 279 ? 8.765 -1.414 2.861 1.00 96.81 279 ILE A O 1
ATOM 2197 N N . GLY A 1 280 ? 10.597 -2.299 1.922 1.00 97.44 280 GLY A N 1
ATOM 2198 C CA . GLY A 1 280 ? 11.272 -2.589 3.189 1.00 97.44 280 GLY A CA 1
ATOM 2199 C C . GLY A 1 280 ? 11.484 -1.333 4.040 1.00 97.44 280 GLY A C 1
ATOM 2200 O O . GLY A 1 280 ? 11.115 -1.309 5.211 1.00 97.44 280 GLY A O 1
ATOM 2201 N N . VAL A 1 281 ? 11.991 -0.248 3.447 1.00 97.50 281 VAL A N 1
ATOM 2202 C CA . VAL A 1 281 ? 12.172 1.039 4.140 1.00 97.50 281 VAL A CA 1
ATOM 2203 C C . VAL A 1 281 ? 10.826 1.645 4.539 1.00 97.50 281 VAL A C 1
ATOM 2205 O O . VAL A 1 281 ? 10.713 2.192 5.635 1.00 97.50 281 VAL A O 1
ATOM 2208 N N . TRP A 1 282 ? 9.791 1.522 3.701 1.00 96.62 282 TRP A N 1
ATOM 2209 C CA . TRP A 1 282 ? 8.438 1.945 4.072 1.00 96.62 282 TRP A CA 1
ATOM 2210 C C . TRP A 1 282 ? 7.894 1.170 5.283 1.00 96.62 282 TRP A C 1
ATOM 2212 O O . TRP A 1 282 ? 7.296 1.775 6.168 1.00 96.62 282 TRP A O 1
ATOM 2222 N N . LEU A 1 283 ? 8.147 -0.138 5.388 1.00 97.19 283 LEU A N 1
ATOM 2223 C CA . LEU A 1 283 ? 7.765 -0.922 6.567 1.00 97.19 283 LEU A CA 1
ATOM 2224 C C . LEU A 1 283 ? 8.497 -0.455 7.827 1.00 97.19 283 LEU A C 1
ATOM 2226 O O . LEU A 1 283 ? 7.892 -0.387 8.896 1.00 97.19 283 LEU A O 1
ATOM 2230 N N . MET A 1 284 ? 9.782 -0.109 7.715 1.00 97.75 284 MET A N 1
ATOM 2231 C CA . MET A 1 284 ? 10.556 0.449 8.831 1.00 97.75 284 MET A CA 1
ATOM 2232 C C . MET A 1 284 ? 10.011 1.814 9.261 1.00 97.75 284 MET A C 1
ATOM 2234 O O . MET A 1 284 ? 9.846 2.060 10.455 1.00 97.75 284 MET A O 1
ATOM 2238 N N . GLU A 1 285 ? 9.674 2.672 8.293 1.00 96.06 285 GLU A N 1
ATOM 2239 C CA . GLU A 1 285 ? 9.005 3.958 8.522 1.00 96.06 285 GLU A CA 1
ATOM 2240 C C . GLU A 1 285 ? 7.673 3.750 9.259 1.00 96.06 285 GLU A C 1
ATOM 2242 O O . GLU A 1 285 ? 7.416 4.395 10.275 1.00 96.06 285 GLU A O 1
ATOM 2247 N N . HIS A 1 286 ? 6.848 2.812 8.784 1.00 95.50 286 HIS A N 1
ATOM 2248 C CA . HIS A 1 286 ? 5.541 2.502 9.366 1.00 95.50 286 HIS A CA 1
ATOM 2249 C C . HIS A 1 286 ? 5.667 1.941 10.785 1.00 95.50 286 HIS A C 1
ATOM 2251 O O . HIS A 1 286 ? 4.971 2.389 11.692 1.00 95.50 286 HIS A O 1
ATOM 2257 N N . HIS A 1 287 ? 6.600 1.014 11.019 1.00 96.44 287 HIS A N 1
ATOM 2258 C CA . HIS A 1 287 ? 6.875 0.468 12.349 1.00 96.44 287 HIS A CA 1
ATOM 2259 C C . HIS A 1 287 ? 7.258 1.563 13.353 1.00 96.44 287 HIS A C 1
ATOM 2261 O O . HIS A 1 287 ? 6.780 1.558 14.492 1.00 96.44 287 HIS A O 1
ATOM 2267 N N . LEU A 1 288 ? 8.104 2.503 12.929 1.00 96.19 288 LEU A N 1
ATOM 2268 C CA . LEU A 1 288 ? 8.538 3.619 13.758 1.00 96.19 288 LEU A CA 1
ATOM 2269 C C . LEU A 1 288 ? 7.383 4.583 14.052 1.00 96.19 288 LEU A C 1
ATOM 2271 O O . LEU A 1 288 ? 7.183 4.954 15.208 1.00 96.19 288 LEU A O 1
ATOM 2275 N N . GLY A 1 289 ? 6.579 4.906 13.034 1.00 93.94 289 GLY A N 1
ATOM 2276 C CA . GLY A 1 289 ? 5.383 5.734 13.181 1.00 93.94 289 GLY A CA 1
ATOM 2277 C C . GLY A 1 289 ? 4.380 5.149 14.173 1.00 93.94 289 GLY A C 1
ATOM 2278 O O . GLY A 1 289 ? 3.928 5.859 15.066 1.00 93.94 289 GLY A O 1
ATOM 2279 N N . ILE A 1 290 ? 4.113 3.839 14.109 1.00 94.31 290 ILE A N 1
ATOM 2280 C CA . ILE A 1 290 ? 3.269 3.164 15.108 1.00 94.31 290 ILE A CA 1
ATOM 2281 C C . ILE A 1 290 ? 3.892 3.229 16.509 1.00 94.31 290 ILE A C 1
ATOM 2283 O O . ILE A 1 290 ? 3.171 3.355 17.492 1.00 94.31 290 ILE A O 1
ATOM 2287 N N . GLY A 1 291 ? 5.220 3.143 16.625 1.00 94.88 291 GLY A N 1
ATOM 2288 C CA . GLY A 1 291 ? 5.903 3.295 17.911 1.00 94.88 291 GLY A CA 1
ATOM 2289 C C . GLY A 1 291 ? 5.641 4.653 18.565 1.00 94.88 291 GLY A C 1
ATOM 2290 O O . GLY A 1 291 ? 5.418 4.707 19.772 1.00 94.88 291 GLY A O 1
ATOM 2291 N N . VAL A 1 292 ? 5.613 5.722 17.760 1.00 92.56 292 VAL A N 1
ATOM 2292 C CA . VAL A 1 292 ? 5.265 7.073 18.222 1.00 92.56 292 VAL A CA 1
ATOM 2293 C C . VAL A 1 292 ? 3.778 7.164 18.565 1.00 92.56 292 VAL A C 1
ATOM 2295 O O . VAL A 1 292 ? 3.443 7.665 19.626 1.00 92.56 292 VAL A O 1
ATOM 2298 N N . GLU A 1 293 ? 2.886 6.636 17.722 1.00 90.69 293 GLU A N 1
ATOM 2299 C CA . GLU A 1 293 ? 1.432 6.641 17.979 1.00 90.69 293 GLU A CA 1
ATOM 2300 C C . GLU A 1 293 ? 1.023 5.886 19.254 1.00 90.69 293 GLU A C 1
ATOM 2302 O O . GLU A 1 293 ? -0.019 6.175 19.837 1.00 90.69 293 GLU A O 1
ATOM 2307 N N . LEU A 1 294 ? 1.800 4.876 19.645 1.00 91.31 294 LEU A N 1
ATOM 2308 C CA . LEU A 1 294 ? 1.564 4.059 20.834 1.00 91.31 294 LEU A CA 1
ATOM 2309 C C . LEU A 1 294 ? 2.317 4.572 22.073 1.00 91.31 294 LEU A C 1
ATOM 2311 O O . LEU A 1 294 ? 2.353 3.859 23.075 1.00 91.31 294 LEU A O 1
ATOM 2315 N N . ASP A 1 295 ? 2.942 5.752 21.994 1.00 92.88 295 ASP A N 1
ATOM 2316 C CA . ASP A 1 295 ? 3.738 6.362 23.068 1.00 92.88 295 ASP A CA 1
ATOM 2317 C C . ASP A 1 295 ? 4.798 5.408 23.654 1.00 92.88 295 ASP A C 1
ATOM 2319 O O . ASP A 1 295 ? 5.019 5.335 24.862 1.00 92.88 295 ASP A O 1
ATOM 2323 N N . LEU A 1 296 ? 5.465 4.635 22.788 1.00 93.94 296 LEU A N 1
ATOM 2324 C CA . LEU A 1 296 ? 6.437 3.616 23.215 1.00 93.94 296 LEU A CA 1
ATOM 2325 C C . LEU A 1 296 ? 7.843 4.176 23.439 1.00 93.94 296 LEU A C 1
ATOM 2327 O O . LEU A 1 296 ? 8.690 3.485 24.003 1.00 93.94 296 LEU A O 1
ATOM 2331 N N . PHE A 1 297 ? 8.104 5.400 22.982 1.00 94.38 297 PHE A N 1
ATOM 2332 C CA . PHE A 1 297 ? 9.363 6.098 23.217 1.00 94.38 297 PHE A CA 1
ATOM 2333 C C . PHE A 1 297 ? 9.264 6.882 24.524 1.00 94.38 297 PHE A C 1
ATOM 2335 O O . PHE A 1 297 ? 8.545 7.877 24.614 1.00 94.38 297 PHE A O 1
ATOM 2342 N N . CYS A 1 298 ? 9.980 6.415 25.546 1.00 92.94 298 CYS A N 1
ATOM 2343 C CA . CYS A 1 298 ? 9.941 7.004 26.875 1.00 92.94 298 CYS A CA 1
ATOM 2344 C C . CYS A 1 298 ? 10.867 8.224 26.948 1.00 92.94 298 CYS A C 1
ATOM 2346 O O . CYS A 1 298 ? 12.087 8.106 27.017 1.00 92.94 298 CYS A O 1
ATOM 2348 N N . GLY A 1 299 ? 10.273 9.414 26.997 1.00 90.56 299 GLY A N 1
ATOM 2349 C CA . GLY A 1 299 ? 11.003 10.663 27.200 1.00 90.56 299 GLY A CA 1
ATOM 2350 C C . GLY A 1 299 ? 11.581 11.278 25.923 1.00 90.56 299 GLY A C 1
ATOM 2351 O O . GLY A 1 299 ? 11.531 10.724 24.825 1.00 90.56 299 GLY A O 1
ATOM 2352 N N . GLU A 1 300 ? 12.120 12.485 26.078 1.00 88.75 300 GLU A N 1
ATOM 2353 C CA . GLU A 1 300 ? 12.522 13.336 24.951 1.00 88.75 300 GLU A CA 1
ATOM 2354 C C . GLU A 1 300 ? 13.727 12.788 24.176 1.00 88.75 300 GLU A C 1
ATOM 2356 O O . GLU A 1 300 ? 13.827 12.976 22.963 1.00 88.75 300 GLU A O 1
ATOM 2361 N N . HIS A 1 301 ? 14.639 12.095 24.861 1.00 90.25 301 HIS A N 1
ATOM 2362 C CA . HIS A 1 301 ? 15.850 11.546 24.257 1.00 90.25 301 HIS A CA 1
ATOM 2363 C C . HIS A 1 301 ? 15.540 10.412 23.268 1.00 90.25 301 HIS A C 1
ATOM 2365 O O . HIS A 1 301 ? 15.980 10.461 22.118 1.00 90.25 301 HIS A O 1
ATOM 2371 N N . ASP A 1 302 ? 14.734 9.432 23.680 1.00 92.94 302 ASP A N 1
ATOM 2372 C CA . ASP A 1 302 ? 14.349 8.299 22.832 1.00 92.94 302 ASP A CA 1
ATOM 2373 C C . ASP A 1 302 ? 13.518 8.765 21.638 1.00 92.94 302 ASP A C 1
ATOM 2375 O O . ASP A 1 302 ? 13.726 8.317 20.509 1.00 92.94 302 ASP A O 1
ATOM 2379 N N . LEU A 1 303 ? 12.634 9.739 21.869 1.00 91.81 303 LEU A N 1
ATOM 2380 C CA . LEU A 1 303 ? 11.851 10.363 20.814 1.00 91.81 303 LEU A CA 1
ATOM 2381 C C . LEU A 1 303 ? 12.742 11.129 19.818 1.00 91.81 303 LEU A C 1
ATOM 2383 O O . LEU A 1 303 ? 12.525 11.052 18.610 1.00 91.81 303 LEU A O 1
ATOM 2387 N N . SER A 1 304 ? 13.777 11.826 20.297 1.00 91.19 304 SER A N 1
ATOM 2388 C CA . SER A 1 304 ? 14.766 12.505 19.448 1.00 91.19 304 SER A CA 1
ATOM 2389 C C . SER A 1 304 ? 15.533 11.517 18.562 1.00 91.19 304 SER A C 1
ATOM 2391 O O . SER A 1 304 ? 15.656 11.738 17.353 1.00 91.19 304 SER A O 1
ATOM 2393 N N . ILE A 1 305 ? 15.982 10.387 19.124 1.00 93.69 305 ILE A N 1
ATOM 2394 C CA . ILE A 1 305 ? 16.634 9.309 18.362 1.00 93.69 305 ILE A CA 1
ATOM 2395 C C . ILE A 1 305 ? 15.672 8.724 17.328 1.00 93.69 305 ILE A C 1
ATOM 2397 O O . ILE A 1 305 ? 16.055 8.549 16.168 1.00 93.69 305 ILE A O 1
ATOM 2401 N N . ALA A 1 306 ? 14.422 8.463 17.721 1.00 95.00 306 ALA A N 1
ATOM 2402 C CA . ALA A 1 306 ? 13.395 7.966 16.818 1.00 95.00 306 ALA A CA 1
ATOM 2403 C C . ALA A 1 306 ? 13.194 8.927 15.638 1.00 95.00 306 ALA A C 1
ATOM 2405 O O . ALA A 1 306 ? 13.305 8.503 14.493 1.00 95.00 306 ALA A O 1
ATOM 2406 N N . TYR A 1 307 ? 13.002 10.228 15.871 1.00 93.94 307 TYR A N 1
ATOM 2407 C CA . TYR A 1 307 ? 12.847 11.203 14.785 1.00 93.94 307 TYR A CA 1
ATOM 2408 C C . TYR A 1 307 ? 14.098 11.351 13.916 1.00 93.94 307 TYR A C 1
ATOM 2410 O O . TYR A 1 307 ? 13.980 11.509 12.701 1.00 93.94 307 TYR A O 1
ATOM 2418 N N . TRP A 1 308 ? 15.295 11.270 14.497 1.00 94.38 308 TRP A N 1
ATOM 2419 C CA . TRP A 1 308 ? 16.530 11.287 13.716 1.00 94.38 308 TRP A CA 1
ATOM 2420 C C . TRP A 1 308 ? 16.611 10.084 12.769 1.00 94.38 308 TRP A C 1
ATOM 2422 O O . TRP A 1 308 ? 16.895 10.238 11.578 1.00 94.38 308 TRP A O 1
ATOM 2432 N N . TYR A 1 309 ? 16.293 8.890 13.275 1.00 97.00 309 TYR A N 1
ATOM 2433 C CA . TYR A 1 309 ? 16.226 7.685 12.456 1.00 97.00 309 TYR A CA 1
ATOM 2434 C C . TYR A 1 309 ? 15.099 7.762 11.417 1.00 97.00 309 TYR A C 1
ATOM 2436 O O . TYR A 1 309 ? 15.281 7.353 10.270 1.00 97.00 309 TYR A O 1
ATOM 2444 N N . TRP A 1 310 ? 13.965 8.369 11.769 1.00 96.44 310 TRP A N 1
ATOM 2445 C CA . TRP A 1 310 ? 12.862 8.604 10.842 1.00 96.44 310 TRP A CA 1
ATOM 2446 C C . TRP A 1 310 ? 13.284 9.507 9.671 1.00 96.44 310 TRP A C 1
ATOM 2448 O O . TRP A 1 310 ? 13.002 9.173 8.521 1.00 96.44 310 TRP A O 1
ATOM 2458 N N . ASP A 1 311 ? 14.022 10.600 9.913 1.00 95.31 311 ASP A N 1
ATOM 2459 C CA . ASP A 1 311 ? 14.560 11.465 8.843 1.00 95.31 311 ASP A CA 1
ATOM 2460 C C . ASP A 1 311 ? 15.521 10.700 7.920 1.00 95.31 311 ASP A C 1
ATOM 2462 O O . ASP A 1 311 ? 15.496 10.879 6.695 1.00 95.31 311 ASP A O 1
ATOM 2466 N N . PHE A 1 312 ? 16.339 9.803 8.482 1.00 96.56 312 PHE A N 1
ATOM 2467 C CA . PHE A 1 312 ? 17.200 8.914 7.701 1.00 96.56 312 PHE A CA 1
ATOM 2468 C C . PHE A 1 312 ? 16.384 7.974 6.799 1.00 96.56 312 PHE A C 1
ATOM 2470 O O . PHE A 1 312 ? 16.667 7.879 5.599 1.00 96.56 312 PHE A O 1
ATOM 2477 N N . LEU A 1 313 ? 15.342 7.330 7.335 1.00 97.56 313 LEU A N 1
ATOM 2478 C CA . LEU A 1 313 ? 14.458 6.447 6.567 1.00 97.56 313 LEU A CA 1
ATOM 2479 C C . LEU A 1 313 ? 13.713 7.208 5.464 1.00 97.56 313 LEU A C 1
ATOM 2481 O O . LEU A 1 313 ? 13.732 6.784 4.310 1.00 97.56 313 LEU A O 1
ATOM 2485 N N . LEU A 1 314 ? 13.134 8.372 5.776 1.00 95.00 314 LEU A N 1
ATOM 2486 C CA . LEU A 1 314 ? 12.434 9.223 4.806 1.00 95.00 314 LEU A CA 1
ATOM 2487 C C . LEU A 1 314 ? 13.374 9.708 3.697 1.00 95.00 314 LEU A C 1
ATOM 2489 O O . LEU A 1 314 ? 13.007 9.712 2.522 1.00 95.00 314 LEU A O 1
ATOM 2493 N N . SER A 1 315 ? 14.606 10.087 4.049 1.00 95.50 315 SER A N 1
ATOM 2494 C CA . SER A 1 315 ? 15.638 10.469 3.080 1.00 95.50 315 SER A CA 1
ATOM 2495 C C . SER A 1 315 ? 16.012 9.304 2.160 1.00 95.50 315 SER A C 1
ATOM 2497 O O . SER A 1 315 ? 16.135 9.491 0.950 1.00 95.50 315 SER A O 1
ATOM 2499 N N . THR A 1 316 ? 16.170 8.107 2.725 1.00 96.62 316 THR A N 1
ATOM 2500 C CA . THR A 1 316 ? 16.507 6.888 1.978 1.00 96.62 316 THR A CA 1
ATOM 2501 C C . THR A 1 316 ? 15.377 6.505 1.029 1.00 96.62 316 THR A C 1
ATOM 2503 O O . THR A 1 316 ? 15.613 6.333 -0.167 1.00 96.62 316 THR A O 1
ATOM 2506 N N . ARG A 1 317 ? 14.134 6.473 1.523 1.00 95.75 317 ARG A N 1
ATOM 2507 C CA . ARG A 1 317 ? 12.940 6.198 0.718 1.00 95.75 317 ARG A CA 1
ATOM 2508 C C . ARG A 1 317 ? 12.791 7.198 -0.424 1.00 95.75 317 ARG A C 1
ATOM 2510 O O . ARG A 1 317 ? 12.568 6.790 -1.558 1.00 95.75 317 ARG A O 1
ATOM 2517 N N . LEU A 1 318 ? 12.976 8.493 -0.155 1.00 94.88 318 LEU A N 1
ATOM 2518 C CA . LEU A 1 318 ? 12.890 9.527 -1.186 1.00 94.88 318 LEU A CA 1
ATOM 2519 C C . LEU A 1 318 ? 13.931 9.318 -2.291 1.00 94.88 318 LEU A C 1
ATOM 2521 O O . LEU A 1 318 ? 13.600 9.468 -3.465 1.00 94.88 318 LEU A O 1
ATOM 2525 N N . ASN A 1 319 ? 15.166 8.945 -1.945 1.00 95.00 319 ASN A N 1
ATOM 2526 C CA . ASN A 1 319 ? 16.209 8.663 -2.934 1.00 95.00 319 ASN A CA 1
ATOM 2527 C C . ASN A 1 319 ? 15.852 7.453 -3.810 1.00 95.00 319 ASN A C 1
ATOM 2529 O O . ASN A 1 319 ? 15.984 7.533 -5.030 1.00 95.00 319 ASN A O 1
ATOM 2533 N N . ILE A 1 320 ? 15.360 6.367 -3.202 1.00 95.00 320 ILE A N 1
ATOM 2534 C CA . ILE A 1 320 ? 14.938 5.156 -3.922 1.00 95.00 320 ILE A CA 1
ATOM 2535 C C . ILE A 1 320 ? 13.784 5.484 -4.876 1.00 95.00 320 ILE A C 1
ATOM 2537 O O . ILE A 1 320 ? 13.879 5.213 -6.070 1.00 95.00 320 ILE A O 1
ATOM 2541 N N . VAL A 1 321 ? 12.728 6.142 -4.385 1.00 92.75 321 VAL A N 1
ATOM 2542 C CA . VAL A 1 321 ? 11.566 6.525 -5.207 1.00 92.75 321 VAL A CA 1
ATOM 2543 C C . VAL A 1 321 ? 11.960 7.499 -6.315 1.00 92.75 321 VAL A C 1
ATOM 2545 O O . VAL A 1 321 ? 11.498 7.359 -7.442 1.00 92.75 321 VAL A O 1
ATOM 2548 N N . THR A 1 322 ? 12.860 8.448 -6.047 1.00 93.06 322 THR A N 1
ATOM 2549 C CA . THR A 1 322 ? 13.384 9.350 -7.088 1.00 93.06 322 THR A CA 1
ATOM 2550 C C . THR A 1 322 ? 14.110 8.566 -8.182 1.00 93.06 322 THR A C 1
ATOM 2552 O O . THR A 1 322 ? 13.927 8.859 -9.362 1.00 93.06 322 THR A O 1
ATOM 2555 N N . SER A 1 323 ? 14.903 7.555 -7.808 1.00 92.50 323 SER A N 1
ATOM 2556 C CA . SER A 1 323 ? 15.575 6.679 -8.770 1.00 92.50 323 SER A CA 1
ATOM 2557 C C . SER A 1 323 ? 14.568 5.898 -9.611 1.00 92.50 323 SER A C 1
ATOM 2559 O O . SER A 1 323 ? 14.676 5.914 -10.830 1.00 92.50 323 SER A O 1
ATOM 2561 N N . MET A 1 324 ? 13.567 5.269 -8.987 1.00 92.62 324 MET A N 1
ATOM 2562 C CA . MET A 1 324 ? 12.531 4.508 -9.699 1.00 92.62 324 MET A CA 1
ATOM 2563 C C . MET A 1 324 ? 11.724 5.396 -10.653 1.00 92.62 324 MET A C 1
ATOM 2565 O O . MET A 1 324 ? 11.547 5.049 -11.815 1.00 92.62 324 MET A O 1
ATOM 2569 N N . ARG A 1 325 ? 11.309 6.594 -10.217 1.00 91.12 325 ARG A N 1
ATOM 2570 C CA . ARG A 1 325 ? 10.561 7.535 -11.072 1.00 91.12 325 ARG A CA 1
ATOM 2571 C C . ARG A 1 325 ? 11.372 7.993 -12.278 1.00 91.12 325 ARG A C 1
ATOM 2573 O O . ARG A 1 325 ? 10.811 8.140 -13.359 1.00 91.12 325 ARG A O 1
ATOM 2580 N N . LYS A 1 326 ? 12.685 8.191 -12.121 1.00 90.31 326 LYS A N 1
ATOM 2581 C CA . LYS A 1 326 ? 13.564 8.508 -13.253 1.00 90.31 326 LYS A CA 1
ATOM 2582 C C . LYS A 1 326 ? 13.534 7.393 -14.306 1.00 90.31 326 LYS A C 1
ATOM 2584 O O . LYS A 1 326 ? 13.415 7.697 -15.487 1.00 90.31 326 LYS A O 1
ATOM 2589 N N . GLU A 1 327 ? 13.589 6.134 -13.876 1.00 89.75 327 GLU A N 1
ATOM 2590 C CA . GLU A 1 327 ? 13.518 4.972 -14.773 1.00 89.75 327 GLU A CA 1
ATOM 2591 C C . GLU A 1 327 ? 12.144 4.852 -15.449 1.00 89.75 327 GLU A C 1
ATOM 2593 O O . GLU A 1 327 ? 12.081 4.640 -16.657 1.00 89.75 327 GLU A O 1
ATOM 2598 N N . VAL A 1 328 ? 11.044 5.069 -14.713 1.00 89.25 328 VAL A N 1
ATOM 2599 C CA . VAL A 1 328 ? 9.681 5.098 -15.284 1.00 89.25 328 VAL A CA 1
ATOM 2600 C C . VAL A 1 328 ? 9.578 6.148 -16.390 1.00 89.25 328 VAL A C 1
ATOM 2602 O O . VAL A 1 328 ? 9.076 5.864 -17.477 1.00 89.25 328 VAL A O 1
ATOM 2605 N N . VAL A 1 329 ? 10.070 7.365 -16.139 1.00 88.12 329 VAL A N 1
ATOM 2606 C CA . VAL A 1 329 ? 10.062 8.444 -17.137 1.00 88.12 329 VAL A CA 1
ATOM 2607 C C . VAL A 1 329 ? 10.910 8.061 -18.350 1.00 88.12 329 VAL A C 1
ATOM 2609 O O . VAL A 1 329 ? 10.455 8.221 -19.479 1.00 88.12 329 VAL A O 1
ATOM 2612 N N . GLU A 1 330 ? 12.106 7.511 -18.141 1.00 87.81 330 GLU A N 1
ATOM 2613 C CA . GLU A 1 330 ? 12.981 7.074 -19.232 1.00 87.81 330 GLU A CA 1
ATOM 2614 C C . GLU A 1 330 ? 12.337 5.968 -20.086 1.00 87.81 330 GLU A C 1
ATOM 2616 O O . GLU A 1 330 ? 12.429 5.999 -21.314 1.00 87.81 330 GLU A O 1
ATOM 2621 N N . GLN A 1 331 ? 11.629 5.021 -19.467 1.00 85.38 331 GLN A N 1
ATOM 2622 C CA . GLN A 1 331 ? 10.886 3.977 -20.175 1.00 85.38 331 GLN A CA 1
ATOM 2623 C C . GLN A 1 331 ? 9.704 4.537 -20.965 1.00 85.38 331 GLN A C 1
ATOM 2625 O O . GLN A 1 331 ? 9.555 4.197 -22.138 1.00 85.38 331 GLN A O 1
ATOM 2630 N N . LYS A 1 332 ? 8.907 5.437 -20.371 1.00 85.94 332 LYS A N 1
ATOM 2631 C CA . LYS A 1 332 ? 7.808 6.116 -21.077 1.00 85.94 332 LYS A CA 1
ATOM 2632 C C . LYS A 1 332 ? 8.336 6.881 -22.298 1.00 85.94 332 LYS A C 1
ATOM 2634 O O . LYS A 1 332 ? 7.756 6.780 -23.375 1.00 85.94 332 LYS A O 1
ATOM 2639 N N . VAL A 1 333 ? 9.471 7.576 -22.172 1.00 87.00 333 VAL A N 1
ATOM 2640 C CA . VAL A 1 333 ? 10.118 8.278 -23.296 1.00 87.00 333 VAL A CA 1
ATOM 2641 C C . VAL A 1 333 ? 10.562 7.299 -24.388 1.00 87.00 333 VAL A C 1
ATOM 2643 O O . VAL A 1 333 ? 10.255 7.521 -25.560 1.00 87.00 333 VAL A O 1
ATOM 2646 N N . LYS A 1 334 ? 11.228 6.194 -24.028 1.00 85.25 334 LYS A N 1
ATOM 2647 C CA . LYS A 1 334 ? 11.650 5.159 -24.992 1.00 85.25 334 LYS A CA 1
ATOM 2648 C C . LYS A 1 334 ? 10.461 4.521 -25.711 1.00 85.25 334 LYS A C 1
ATOM 2650 O O . LYS A 1 334 ? 10.539 4.272 -26.912 1.00 85.25 334 LYS A O 1
ATOM 2655 N N . GLU A 1 335 ? 9.363 4.274 -25.006 1.00 84.62 335 GLU A N 1
ATOM 2656 C CA . GLU A 1 335 ? 8.156 3.696 -25.596 1.00 84.62 335 GLU A CA 1
ATOM 2657 C C . GLU A 1 335 ? 7.481 4.671 -26.567 1.00 84.62 335 GLU A C 1
ATOM 2659 O O . GLU A 1 335 ? 7.164 4.298 -27.696 1.00 84.62 335 GLU A O 1
ATOM 2664 N N . VAL A 1 336 ? 7.371 5.950 -26.199 1.00 83.69 336 VAL A N 1
ATOM 2665 C CA . VAL A 1 336 ? 6.875 7.001 -27.103 1.00 83.69 336 VAL A CA 1
ATOM 2666 C C . VAL A 1 336 ? 7.756 7.116 -28.351 1.00 83.69 336 VAL A C 1
ATOM 2668 O O . VAL A 1 336 ? 7.241 7.219 -29.465 1.00 83.69 336 VAL A O 1
ATOM 2671 N N . GLN A 1 337 ? 9.082 7.042 -28.202 1.00 83.44 337 GLN A N 1
ATOM 2672 C CA . GLN A 1 337 ? 10.011 7.041 -29.337 1.00 83.44 337 GLN A CA 1
ATOM 2673 C C . GLN A 1 337 ? 9.809 5.819 -30.246 1.00 83.44 337 GLN A C 1
ATOM 2675 O O . GLN A 1 337 ? 9.773 5.969 -31.469 1.00 83.44 337 GLN A O 1
ATOM 2680 N N . ARG A 1 338 ? 9.620 4.619 -29.676 1.00 85.12 338 ARG A N 1
ATOM 2681 C CA . ARG A 1 338 ? 9.326 3.390 -30.437 1.00 85.12 338 ARG A CA 1
ATOM 2682 C C . ARG A 1 338 ? 8.009 3.497 -31.201 1.00 85.12 338 ARG A C 1
ATOM 2684 O O . ARG A 1 338 ? 7.972 3.167 -32.383 1.00 85.12 338 ARG A O 1
ATOM 2691 N N . GLN A 1 339 ? 6.952 3.985 -30.558 1.00 84.31 339 GLN A N 1
ATOM 2692 C CA . GLN A 1 339 ? 5.649 4.185 -31.198 1.00 84.31 339 GLN A CA 1
ATOM 2693 C C . GLN A 1 339 ? 5.732 5.217 -32.319 1.00 84.31 339 GLN A C 1
ATOM 2695 O O . GLN A 1 339 ? 5.233 4.981 -33.417 1.00 84.31 339 GLN A O 1
ATOM 2700 N N . LYS A 1 340 ? 6.435 6.330 -32.086 1.00 83.75 340 LYS A N 1
ATOM 2701 C CA . LYS A 1 340 ? 6.669 7.344 -33.115 1.00 83.75 340 LYS A CA 1
ATOM 2702 C C . LYS A 1 340 ? 7.434 6.772 -34.309 1.00 83.75 340 LYS A C 1
ATOM 2704 O O . LYS A 1 340 ? 7.079 7.087 -35.440 1.00 83.75 340 LYS A O 1
ATOM 2709 N N . LYS A 1 341 ? 8.443 5.927 -34.075 1.00 88.00 341 LYS A N 1
ATOM 2710 C CA . LYS A 1 341 ? 9.192 5.260 -35.148 1.00 88.00 341 LYS A CA 1
ATOM 2711 C C . LYS A 1 341 ? 8.295 4.336 -35.975 1.00 88.00 341 LYS A C 1
ATOM 2713 O O . LYS A 1 341 ? 8.294 4.464 -37.190 1.00 88.00 341 LYS A O 1
ATOM 2718 N N . LYS A 1 342 ? 7.475 3.497 -35.329 1.00 88.69 342 LYS A N 1
ATOM 2719 C CA . LYS A 1 342 ? 6.511 2.619 -36.019 1.00 88.69 342 LYS A CA 1
ATOM 2720 C C . LYS A 1 342 ? 5.510 3.411 -36.862 1.00 88.69 342 LYS A C 1
ATOM 2722 O O . LYS A 1 342 ? 5.311 3.105 -38.026 1.00 88.69 342 LYS A O 1
ATOM 2727 N N . LEU A 1 343 ? 4.953 4.489 -36.307 1.00 87.75 343 LEU A N 1
ATOM 2728 C CA . LEU A 1 343 ? 4.032 5.369 -37.036 1.00 87.75 343 LEU A CA 1
ATOM 2729 C C . LEU A 1 343 ? 4.700 6.098 -38.210 1.00 87.75 343 LEU A C 1
ATOM 2731 O O . LEU A 1 343 ? 4.023 6.476 -39.163 1.00 87.75 343 LEU A O 1
ATOM 2735 N N . LEU A 1 344 ? 6.004 6.375 -38.125 1.00 86.94 344 LEU A N 1
ATOM 2736 C CA . LEU A 1 344 ? 6.759 6.927 -39.248 1.00 86.94 344 LEU A CA 1
ATOM 2737 C C . LEU A 1 344 ? 6.954 5.865 -40.330 1.00 86.94 344 LEU A C 1
ATOM 2739 O O . LEU A 1 344 ? 6.644 6.154 -41.477 1.00 86.94 344 LEU A O 1
ATOM 2743 N N . GLU A 1 345 ? 7.376 4.654 -39.965 1.00 89.69 345 GLU A N 1
ATOM 2744 C CA . GLU A 1 345 ? 7.542 3.521 -40.888 1.00 89.69 345 GLU A CA 1
ATOM 2745 C C . GLU A 1 345 ? 6.230 3.193 -41.623 1.00 89.69 345 GLU A C 1
ATOM 2747 O O . GLU A 1 345 ? 6.210 3.162 -42.850 1.00 89.69 345 GLU A O 1
ATOM 2752 N N . GLU A 1 346 ? 5.107 3.092 -40.905 1.00 90.56 346 GLU A N 1
ATOM 2753 C CA . GLU A 1 346 ? 3.776 2.872 -41.497 1.00 90.56 346 GLU A CA 1
ATOM 2754 C C . GLU A 1 346 ? 3.397 3.979 -42.496 1.00 90.56 346 GLU A C 1
ATOM 2756 O O . GLU 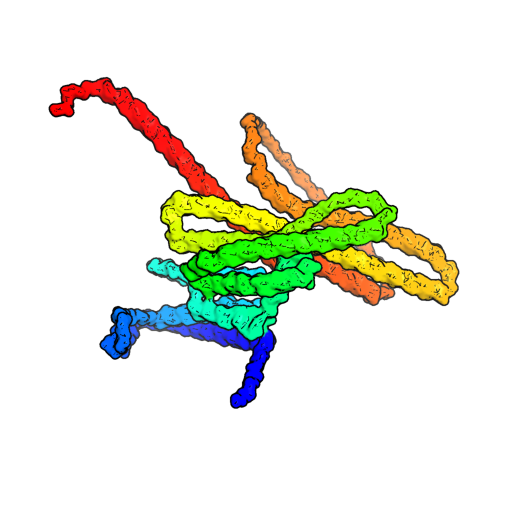A 1 346 ? 2.894 3.710 -43.587 1.00 90.56 346 GLU A O 1
ATOM 2761 N N . LYS A 1 347 ? 3.690 5.246 -42.172 1.00 86.50 347 LYS A N 1
ATOM 2762 C CA . LYS A 1 347 ? 3.436 6.372 -43.087 1.00 86.50 347 LYS A CA 1
ATOM 2763 C C . LYS A 1 347 ? 4.330 6.352 -44.318 1.00 86.50 347 LYS A C 1
ATOM 2765 O O . LYS A 1 347 ? 3.929 6.853 -45.369 1.00 86.50 347 LYS A O 1
ATOM 2770 N N . GLU A 1 348 ? 5.550 5.842 -44.197 1.00 86.75 348 GLU A N 1
ATOM 2771 C CA . GLU A 1 348 ? 6.442 5.673 -45.340 1.00 86.75 348 GLU A CA 1
ATOM 2772 C C . GLU A 1 348 ? 5.948 4.565 -46.264 1.00 86.75 348 GLU A C 1
ATOM 2774 O O . GLU A 1 348 ? 5.895 4.782 -47.475 1.00 86.75 348 GLU A O 1
ATOM 2779 N N . GLU A 1 349 ? 5.491 3.444 -45.709 1.00 89.69 349 GLU A N 1
ATOM 2780 C CA . GLU A 1 349 ? 4.872 2.362 -46.476 1.00 89.69 349 GLU A CA 1
ATOM 2781 C C . GLU A 1 349 ? 3.596 2.828 -47.198 1.00 89.69 349 GLU A C 1
ATOM 2783 O O . GLU A 1 349 ? 3.435 2.578 -48.396 1.00 89.69 349 GLU A O 1
ATOM 2788 N N . GLU A 1 350 ? 2.721 3.584 -46.525 1.00 87.56 350 GLU A N 1
ATOM 2789 C CA . GLU A 1 350 ? 1.524 4.168 -47.144 1.00 87.56 350 GLU A CA 1
ATOM 2790 C C . GLU A 1 350 ? 1.865 5.158 -48.267 1.00 87.56 350 GLU A C 1
ATOM 2792 O O . GLU A 1 350 ? 1.213 5.163 -49.319 1.00 87.56 350 GLU A O 1
ATOM 2797 N N . ALA A 1 351 ? 2.891 5.994 -48.080 1.00 83.75 351 ALA A N 1
ATOM 2798 C CA . ALA A 1 351 ? 3.330 6.949 -49.094 1.00 83.75 351 ALA A CA 1
ATOM 2799 C C . ALA A 1 351 ? 3.868 6.234 -50.343 1.00 83.75 351 ALA A C 1
ATOM 2801 O O . ALA A 1 351 ? 3.463 6.576 -51.456 1.00 83.75 351 ALA A O 1
ATOM 2802 N N . VAL A 1 352 ? 4.703 5.205 -50.165 1.00 87.25 352 VAL A N 1
ATOM 2803 C CA . VAL A 1 352 ? 5.236 4.385 -51.266 1.00 87.25 352 VAL A CA 1
ATOM 2804 C C . VAL A 1 352 ? 4.111 3.636 -51.987 1.00 87.25 352 VAL A C 1
ATOM 2806 O O . VAL A 1 352 ? 4.062 3.627 -53.217 1.00 87.25 352 VAL A O 1
ATOM 2809 N N . ALA A 1 353 ? 3.150 3.068 -51.251 1.00 85.75 353 ALA A N 1
ATOM 2810 C CA . ALA A 1 353 ? 1.987 2.407 -51.844 1.00 85.75 353 ALA A CA 1
ATOM 2811 C C . ALA A 1 353 ? 1.103 3.382 -52.646 1.00 85.75 353 ALA A C 1
ATOM 2813 O O . ALA A 1 353 ? 0.547 3.025 -53.689 1.00 85.75 353 ALA A O 1
ATOM 2814 N N . THR A 1 354 ? 0.980 4.629 -52.183 1.00 82.94 354 THR A N 1
ATOM 2815 C CA . THR A 1 354 ? 0.236 5.678 -52.893 1.00 82.94 354 THR A CA 1
ATOM 2816 C C . THR A 1 354 ? 0.971 6.114 -54.160 1.00 82.94 354 THR A C 1
ATOM 2818 O O . THR A 1 354 ? 0.340 6.263 -55.207 1.00 82.94 354 THR A O 1
ATOM 2821 N N . GLU A 1 355 ? 2.296 6.256 -54.096 1.00 80.44 355 GLU A N 1
ATOM 2822 C CA . GLU A 1 355 ? 3.141 6.575 -55.248 1.00 80.44 355 GLU A CA 1
ATOM 2823 C C . GLU A 1 355 ? 3.051 5.484 -56.324 1.00 80.44 355 GLU A C 1
ATOM 2825 O O . GLU A 1 355 ? 2.771 5.794 -57.484 1.00 80.44 355 GLU A O 1
ATOM 2830 N N . ALA A 1 356 ? 3.139 4.207 -55.940 1.00 78.94 356 ALA A N 1
ATOM 2831 C CA . ALA A 1 356 ? 2.966 3.078 -56.855 1.00 78.94 356 ALA A CA 1
ATOM 2832 C C . ALA A 1 356 ? 1.602 3.112 -57.578 1.00 78.94 356 ALA A C 1
ATOM 2834 O O . ALA A 1 356 ? 1.538 2.953 -58.798 1.00 78.94 356 ALA A O 1
ATOM 2835 N N . ARG A 1 357 ? 0.512 3.428 -56.858 1.00 80.69 357 ARG A N 1
ATOM 2836 C CA . ARG A 1 357 ? -0.835 3.586 -57.445 1.00 80.69 357 ARG A CA 1
ATOM 2837 C C . ARG A 1 357 ? -0.958 4.785 -58.391 1.00 80.69 357 ARG A C 1
ATOM 2839 O O . ARG A 1 357 ? -1.810 4.772 -59.279 1.00 80.69 357 ARG A O 1
ATOM 2846 N N . MET A 1 358 ? -0.177 5.848 -58.190 1.00 71.50 358 MET A N 1
ATOM 2847 C CA . MET A 1 358 ? -0.174 7.013 -59.085 1.00 71.50 358 MET A CA 1
ATOM 2848 C C . MET A 1 358 ? 0.644 6.761 -60.355 1.00 71.50 358 MET A C 1
ATOM 2850 O O . MET A 1 358 ? 0.247 7.231 -61.422 1.00 71.50 358 MET A O 1
ATOM 2854 N N . VAL A 1 359 ? 1.731 5.989 -60.259 1.00 72.44 359 VAL A N 1
ATOM 2855 C CA . VAL A 1 359 ? 2.547 5.570 -61.410 1.00 72.44 359 VAL A CA 1
ATOM 2856 C C . VAL A 1 359 ? 1.771 4.610 -62.317 1.00 72.44 359 VAL A C 1
ATOM 2858 O O . VAL A 1 359 ? 1.778 4.784 -63.533 1.00 72.44 359 VAL A O 1
ATOM 2861 N N . GLU A 1 360 ? 1.007 3.674 -61.746 1.00 71.62 360 GLU A N 1
ATOM 2862 C CA . GLU A 1 360 ? 0.152 2.747 -62.508 1.00 71.62 360 GLU A CA 1
ATOM 2863 C C . GLU A 1 360 ? -0.940 3.469 -63.327 1.00 71.62 360 GLU A C 1
ATOM 2865 O O . GLU A 1 360 ? -1.358 2.996 -64.381 1.00 71.62 360 GLU A O 1
ATOM 2870 N N . LYS A 1 361 ? -1.354 4.672 -62.905 1.00 76.19 361 LYS A N 1
ATOM 2871 C CA . LYS A 1 361 ? -2.330 5.509 -63.628 1.00 76.19 361 LYS A CA 1
ATOM 2872 C C . LYS A 1 361 ? -1.725 6.363 -64.756 1.00 76.19 361 LYS A C 1
ATOM 2874 O O . LYS A 1 361 ? -2.436 7.193 -65.316 1.00 76.19 361 LYS A O 1
ATOM 2879 N N . GLY A 1 362 ? -0.449 6.169 -65.108 1.00 54.72 362 GLY A N 1
ATOM 2880 C CA . GLY A 1 362 ? 0.136 6.669 -66.360 1.00 54.72 362 GLY A CA 1
ATOM 2881 C C . GLY A 1 362 ? 0.173 8.194 -66.508 1.00 54.72 362 GLY A C 1
ATOM 2882 O O . GLY A 1 362 ? -0.045 8.712 -67.600 1.00 54.72 362 GLY A O 1
ATOM 2883 N N . ASN A 1 363 ? 0.421 8.934 -65.424 1.00 55.28 363 ASN A N 1
ATOM 2884 C CA . ASN A 1 363 ? 0.390 10.396 -65.446 1.00 55.28 363 ASN A CA 1
ATOM 2885 C C . ASN A 1 363 ? 1.822 10.974 -65.491 1.00 55.28 363 ASN A C 1
ATOM 2887 O O . ASN A 1 363 ? 2.561 10.911 -64.516 1.00 55.28 363 ASN A O 1
ATOM 2891 N N . VAL A 1 364 ? 2.234 11.560 -66.620 1.00 53.56 364 VAL A N 1
ATOM 2892 C CA . VAL A 1 364 ? 3.618 12.049 -66.863 1.00 53.56 364 VAL A CA 1
ATOM 2893 C C . VAL A 1 364 ? 3.957 13.338 -66.081 1.00 53.56 364 VAL A C 1
ATOM 2895 O O . VAL A 1 364 ? 5.114 13.719 -65.950 1.00 53.56 364 VAL A O 1
ATOM 2898 N N . VAL A 1 365 ? 2.971 13.979 -65.442 1.00 55.44 365 VAL A N 1
ATOM 2899 C CA . VAL A 1 365 ? 3.163 15.162 -64.567 1.00 55.44 365 VAL A CA 1
ATOM 2900 C C . VAL A 1 365 ? 3.662 14.779 -63.151 1.00 55.44 365 VAL A C 1
ATOM 2902 O O . VAL A 1 365 ? 3.828 15.629 -62.276 1.00 55.44 365 VAL A O 1
ATOM 2905 N N . VAL A 1 366 ? 3.904 13.490 -62.890 1.00 56.19 366 VAL A N 1
ATOM 2906 C CA . VAL A 1 366 ? 4.210 12.957 -61.551 1.00 56.19 366 VAL A CA 1
ATOM 2907 C C . VAL A 1 366 ? 5.617 13.324 -61.069 1.00 56.19 366 VAL A C 1
ATOM 2909 O O . VAL A 1 366 ? 5.782 13.642 -59.897 1.00 56.19 366 VAL A O 1
ATOM 2912 N N . GLU A 1 367 ? 6.620 13.404 -61.943 1.00 59.00 367 GLU A N 1
ATOM 2913 C CA . GLU A 1 367 ? 8.019 13.549 -61.507 1.00 59.00 367 GLU A CA 1
ATOM 2914 C C . GLU A 1 367 ? 8.328 14.906 -60.837 1.00 59.00 367 GLU A C 1
ATOM 2916 O O . GLU A 1 367 ? 9.077 14.978 -59.858 1.00 59.00 367 GLU A O 1
ATOM 2921 N N . GLN A 1 368 ? 7.707 15.995 -61.309 1.00 62.09 368 GLN A N 1
ATOM 2922 C CA . GLN A 1 368 ? 7.842 17.314 -60.676 1.00 62.09 368 GLN A CA 1
ATOM 2923 C C . GLN A 1 368 ? 7.095 17.391 -59.341 1.00 62.09 368 GLN A C 1
ATOM 2925 O O . GLN A 1 368 ? 7.633 17.926 -58.371 1.00 62.09 368 GLN A O 1
ATOM 2930 N N . LYS A 1 369 ? 5.896 16.802 -59.256 1.00 66.81 369 LYS A N 1
ATOM 2931 C CA . LYS A 1 369 ? 5.131 16.757 -58.001 1.00 66.81 369 LYS A CA 1
ATOM 2932 C C . LYS A 1 369 ? 5.803 15.870 -56.950 1.00 66.81 369 LYS A C 1
ATOM 2934 O O . LYS A 1 369 ? 5.776 16.222 -55.776 1.00 66.81 369 LYS A O 1
ATOM 2939 N N . VAL A 1 370 ? 6.466 14.783 -57.352 1.00 64.75 370 VAL A N 1
ATOM 2940 C CA . VAL A 1 370 ? 7.223 13.901 -56.444 1.00 64.75 370 VAL A CA 1
ATOM 2941 C C . VAL A 1 370 ? 8.401 14.638 -55.808 1.00 64.75 370 VAL A C 1
ATOM 2943 O O . VAL A 1 370 ? 8.562 14.594 -54.588 1.00 64.75 370 VAL A O 1
ATOM 2946 N N . LYS A 1 371 ? 9.181 15.398 -56.588 1.00 73.06 371 LYS A N 1
ATOM 2947 C CA . LYS A 1 371 ? 10.283 16.215 -56.044 1.00 73.06 371 LYS A CA 1
ATOM 2948 C C . LYS A 1 371 ? 9.782 17.279 -55.066 1.00 73.06 371 LYS A C 1
ATOM 2950 O O . LYS A 1 371 ? 10.444 17.557 -54.066 1.00 73.06 371 LYS A O 1
ATOM 2955 N N . GLU A 1 372 ? 8.610 17.854 -55.319 1.00 74.38 372 GLU A N 1
ATOM 2956 C CA . GLU A 1 372 ? 8.010 18.845 -54.427 1.00 74.38 372 GLU A CA 1
ATOM 2957 C C . GLU A 1 372 ? 7.481 18.222 -53.127 1.00 74.38 372 GLU A C 1
ATOM 2959 O O . GLU A 1 372 ? 7.766 18.741 -52.046 1.00 74.38 372 GLU A O 1
ATOM 2964 N N . VAL A 1 373 ? 6.833 17.055 -53.200 1.00 72.44 373 VAL A N 1
ATOM 2965 C CA . VAL A 1 373 ? 6.388 16.293 -52.021 1.00 72.44 373 VAL A CA 1
ATOM 2966 C C . VAL A 1 373 ? 7.577 15.813 -51.186 1.00 72.44 373 VAL A C 1
ATOM 2968 O O . VAL A 1 373 ? 7.548 15.947 -49.965 1.00 72.44 373 VAL A O 1
ATOM 2971 N N . GLN A 1 374 ? 8.664 15.338 -51.801 1.00 73.06 374 GLN A N 1
ATOM 2972 C CA . GLN A 1 374 ? 9.886 14.964 -51.074 1.00 73.06 374 GLN A CA 1
ATOM 2973 C C . GLN A 1 374 ? 10.531 16.167 -50.369 1.00 73.06 374 GLN A C 1
ATOM 2975 O O . GLN A 1 374 ? 11.012 16.046 -49.240 1.00 73.06 374 GLN A O 1
ATOM 2980 N N . ARG A 1 375 ? 10.496 17.354 -50.988 1.00 77.19 375 ARG A N 1
ATOM 2981 C CA . ARG A 1 375 ? 11.021 18.592 -50.393 1.00 77.19 375 ARG A CA 1
ATOM 2982 C C . ARG A 1 375 ? 10.145 19.097 -49.243 1.00 77.19 375 ARG A C 1
ATOM 2984 O O . ARG A 1 375 ? 10.681 19.569 -48.242 1.00 77.19 375 ARG A O 1
ATOM 2991 N N . GLN A 1 376 ? 8.823 18.963 -49.358 1.00 74.56 376 GLN A N 1
ATOM 2992 C CA . GLN A 1 376 ? 7.885 19.248 -48.268 1.00 74.56 376 GLN A CA 1
ATOM 2993 C C . GLN A 1 376 ? 8.030 18.236 -47.124 1.00 74.56 376 GLN A C 1
ATOM 2995 O O . GLN A 1 376 ? 8.078 18.649 -45.969 1.00 74.56 376 GLN A O 1
ATOM 3000 N N . LYS A 1 377 ? 8.203 16.940 -47.429 1.00 77.38 377 LYS A N 1
ATOM 3001 C CA . LYS A 1 377 ? 8.467 15.881 -46.440 1.00 77.38 377 LYS A CA 1
ATOM 3002 C C . LYS A 1 377 ? 9.747 16.164 -45.657 1.00 77.38 377 LYS A C 1
ATOM 3004 O O . LYS A 1 377 ? 9.720 16.080 -44.437 1.00 77.38 377 LYS A O 1
ATOM 3009 N N . LYS A 1 378 ? 10.834 16.557 -46.336 1.00 83.00 378 LYS A N 1
ATOM 3010 C CA . LYS A 1 378 ? 12.103 16.913 -45.683 1.00 83.00 378 LYS A CA 1
ATOM 3011 C C . LYS A 1 378 ? 11.941 18.085 -44.708 1.00 83.00 378 LYS A C 1
ATOM 3013 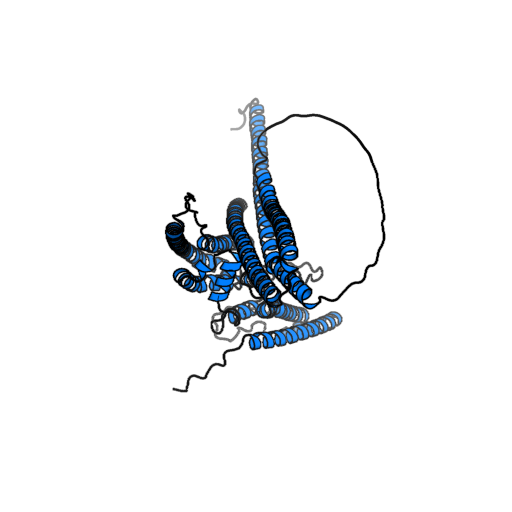O O . LYS A 1 378 ? 12.369 17.974 -43.567 1.00 83.00 378 LYS A O 1
ATOM 3018 N N . LYS A 1 379 ? 11.251 19.154 -45.121 1.00 82.62 379 LYS A N 1
ATOM 3019 C CA . LYS A 1 379 ? 10.971 20.306 -44.246 1.00 82.62 379 LYS A CA 1
ATOM 3020 C C . LYS A 1 379 ? 10.115 19.937 -43.031 1.00 82.62 379 LYS A C 1
ATOM 3022 O O . LYS A 1 379 ? 10.423 20.355 -41.927 1.00 82.62 379 LYS A O 1
ATOM 3027 N N . LEU A 1 380 ? 9.076 19.122 -43.224 1.00 79.06 380 LEU A N 1
ATOM 3028 C CA . LEU A 1 380 ? 8.206 18.653 -42.137 1.00 79.06 380 LEU A CA 1
ATOM 3029 C C . LEU A 1 380 ? 8.934 17.740 -41.141 1.00 79.06 380 LEU A C 1
ATOM 3031 O O . LEU A 1 380 ? 8.520 17.646 -39.987 1.00 79.06 380 LEU A O 1
ATOM 3035 N N . LEU A 1 381 ? 9.971 17.031 -41.590 1.00 76.00 381 LEU A N 1
ATOM 3036 C CA . LEU A 1 381 ? 10.799 16.182 -40.736 1.00 76.00 381 LEU A CA 1
ATOM 3037 C C . LEU A 1 381 ? 11.760 17.030 -39.897 1.00 76.00 381 LEU A C 1
ATOM 3039 O O . LEU A 1 381 ? 11.809 16.834 -38.688 1.00 76.00 381 LEU A O 1
ATOM 3043 N N . GLU A 1 382 ? 12.416 18.018 -40.512 1.00 80.81 382 GLU A N 1
ATOM 3044 C CA . GLU A 1 382 ? 13.284 18.988 -39.824 1.00 80.81 382 GLU A CA 1
ATOM 3045 C C . GLU A 1 382 ? 12.498 19.785 -38.760 1.00 80.81 382 GLU A C 1
ATOM 3047 O O . GLU A 1 382 ? 12.903 19.842 -37.602 1.00 80.81 382 GLU A O 1
ATOM 3052 N N . GLU A 1 383 ? 11.310 20.295 -39.099 1.00 81.50 383 GLU A N 1
ATOM 3053 C CA . GLU A 1 383 ? 10.461 21.062 -38.170 1.00 81.50 383 GLU A CA 1
ATOM 3054 C C . GLU A 1 383 ? 9.950 20.201 -36.993 1.00 81.50 383 GLU A C 1
ATOM 3056 O O . GLU A 1 383 ? 9.840 20.661 -35.855 1.00 81.50 383 GLU A O 1
ATOM 3061 N N . LYS A 1 384 ? 9.699 18.905 -37.230 1.00 75.88 384 LYS A N 1
ATOM 3062 C CA . LYS A 1 384 ? 9.303 17.955 -36.175 1.00 75.88 384 LYS A CA 1
ATOM 3063 C C . LYS A 1 384 ? 10.463 17.467 -35.316 1.00 75.88 384 LYS A C 1
ATOM 3065 O O . LYS A 1 384 ? 10.221 17.081 -34.173 1.00 75.88 384 LYS A O 1
ATOM 3070 N N . GLU A 1 385 ? 11.684 17.411 -35.841 1.00 73.62 385 GLU A N 1
ATOM 3071 C CA . GLU A 1 385 ? 12.878 17.130 -35.038 1.00 73.62 385 GLU A CA 1
ATOM 3072 C C . GLU A 1 385 ? 13.148 18.282 -34.066 1.00 73.62 385 GLU A C 1
ATOM 3074 O O . GLU A 1 385 ? 13.375 18.034 -32.880 1.00 73.62 385 GLU A O 1
ATOM 3079 N N . GLU A 1 386 ? 12.993 19.530 -34.514 1.00 76.75 386 GLU A N 1
ATOM 3080 C CA . GLU A 1 386 ? 13.088 20.708 -33.644 1.00 76.75 386 GLU A CA 1
ATOM 3081 C C . GLU A 1 386 ? 12.021 20.704 -32.532 1.00 76.75 386 GLU A C 1
ATOM 3083 O O . GLU A 1 386 ? 12.334 20.982 -31.370 1.00 76.75 386 GLU A O 1
ATOM 3088 N N . GLU A 1 387 ? 10.778 20.312 -32.835 1.00 72.75 387 GLU A N 1
ATOM 3089 C CA . GLU A 1 387 ? 9.706 20.214 -31.832 1.00 72.75 387 GLU A CA 1
ATOM 3090 C C . GLU A 1 387 ? 9.986 19.134 -30.767 1.00 72.75 387 GLU A C 1
ATOM 3092 O O . GLU A 1 387 ? 9.706 19.342 -29.581 1.00 72.75 387 GLU A O 1
ATOM 3097 N N . VAL A 1 388 ? 10.579 17.998 -31.158 1.00 61.91 388 VAL A N 1
ATOM 3098 C CA . VAL A 1 388 ? 10.980 16.925 -30.225 1.00 61.91 388 VAL A CA 1
ATOM 3099 C C . VAL A 1 388 ? 12.092 17.389 -29.306 1.00 61.91 388 VAL A C 1
ATOM 3101 O O . VAL A 1 388 ? 11.987 17.218 -28.094 1.00 61.91 388 VAL A O 1
ATOM 3104 N N . VAL A 1 389 ? 13.129 18.015 -29.860 1.00 71.88 389 VAL A N 1
ATOM 3105 C CA . VAL A 1 389 ? 14.238 18.549 -29.062 1.00 71.88 389 VAL A CA 1
ATOM 3106 C C . VAL A 1 389 ? 13.716 19.593 -28.069 1.00 71.88 389 VAL A C 1
ATOM 3108 O O . VAL A 1 389 ? 14.114 19.599 -26.903 1.00 71.88 389 VAL A O 1
ATOM 3111 N N . ALA A 1 390 ? 12.751 20.423 -28.476 1.00 70.31 390 ALA A N 1
ATOM 3112 C CA . ALA A 1 390 ? 12.107 21.391 -27.592 1.00 70.31 390 ALA A CA 1
ATOM 3113 C C . ALA A 1 390 ? 11.220 20.741 -26.508 1.00 70.31 390 ALA A C 1
ATOM 3115 O O . ALA A 1 390 ? 11.185 21.222 -25.371 1.00 70.31 390 ALA A O 1
ATOM 3116 N N . THR A 1 391 ? 10.498 19.657 -26.813 1.00 64.44 391 THR A N 1
ATOM 3117 C CA . THR A 1 391 ? 9.674 18.940 -25.820 1.00 64.44 391 THR A CA 1
ATOM 3118 C C . THR A 1 391 ? 10.519 18.132 -24.841 1.00 64.44 391 THR A C 1
ATOM 3120 O O . THR A 1 391 ? 10.245 18.170 -23.640 1.00 64.44 391 THR A O 1
ATOM 3123 N N . GLU A 1 392 ? 11.582 17.483 -25.312 1.00 56.75 392 GLU A N 1
ATOM 3124 C CA . GLU A 1 392 ? 12.564 16.792 -24.476 1.00 56.75 392 GLU A CA 1
ATOM 3125 C C . GLU A 1 392 ? 13.266 17.779 -23.535 1.00 56.75 392 GLU A C 1
ATOM 3127 O O . GLU A 1 392 ? 13.309 17.550 -22.324 1.00 56.75 392 GLU A O 1
ATOM 3132 N N . ALA A 1 393 ? 13.685 18.945 -24.043 1.00 66.06 393 ALA A N 1
ATOM 3133 C CA . ALA A 1 393 ? 14.229 20.020 -23.217 1.00 66.06 393 ALA A CA 1
ATOM 3134 C C . ALA A 1 393 ? 13.233 20.485 -22.137 1.00 66.06 393 ALA A C 1
ATOM 3136 O O . ALA A 1 393 ? 13.616 20.623 -20.977 1.00 66.06 393 ALA A O 1
ATOM 3137 N N . ARG A 1 394 ? 11.940 20.641 -22.467 1.00 67.38 394 ARG A N 1
ATOM 3138 C CA . ARG A 1 394 ? 10.894 21.021 -21.493 1.00 67.38 394 ARG A CA 1
ATOM 3139 C C . ARG A 1 394 ? 10.627 19.943 -20.439 1.00 67.38 394 ARG A C 1
ATOM 3141 O O . ARG A 1 394 ? 10.359 20.280 -19.285 1.00 67.38 394 ARG A O 1
ATOM 3148 N N . MET A 1 395 ? 10.671 18.661 -20.805 1.00 56.00 395 MET A N 1
ATOM 3149 C CA . MET A 1 395 ? 10.496 17.554 -19.854 1.00 56.00 395 MET A CA 1
ATOM 3150 C C . MET A 1 395 ? 11.702 17.418 -18.919 1.00 56.00 395 MET A C 1
ATOM 3152 O O . MET A 1 395 ? 11.525 17.265 -17.708 1.00 56.00 395 MET A O 1
ATOM 3156 N N . VAL A 1 396 ? 12.919 17.561 -19.450 1.00 58.22 396 VAL A N 1
ATOM 3157 C CA . VAL A 1 396 ? 14.160 17.571 -18.662 1.00 58.22 396 VAL A CA 1
ATOM 3158 C C . VAL A 1 396 ? 14.224 18.795 -17.749 1.00 58.22 396 VAL A C 1
ATOM 3160 O O . VAL A 1 396 ? 14.618 18.666 -16.592 1.00 58.22 396 VAL A O 1
ATOM 3163 N N . GLU A 1 397 ? 13.790 19.968 -18.212 1.00 54.38 397 GLU A N 1
ATOM 3164 C CA . GLU A 1 397 ? 13.736 21.186 -17.400 1.00 54.38 397 GLU A CA 1
ATOM 3165 C C . GLU A 1 397 ? 12.733 21.046 -16.247 1.00 54.38 397 GLU A C 1
ATOM 3167 O O . GLU A 1 397 ? 13.093 21.297 -15.098 1.00 54.38 397 GLU A O 1
ATOM 3172 N N . LYS A 1 398 ? 11.519 20.530 -16.490 1.00 55.53 398 LYS A N 1
ATOM 3173 C CA . LYS A 1 398 ? 10.544 20.255 -15.415 1.00 55.53 398 LYS A CA 1
ATOM 3174 C C . LYS A 1 398 ? 11.047 19.207 -14.414 1.00 55.53 398 LYS A C 1
ATOM 3176 O O . LYS A 1 398 ? 10.853 19.382 -13.211 1.00 55.53 398 LYS A O 1
ATOM 3181 N N . GLY A 1 399 ? 11.741 18.165 -14.877 1.00 43.59 399 GLY A N 1
ATOM 3182 C CA . GLY A 1 399 ? 12.381 17.170 -14.008 1.00 43.59 399 GLY A CA 1
ATOM 3183 C C . GLY A 1 399 ? 13.546 17.740 -13.187 1.00 43.59 399 GLY A C 1
ATOM 3184 O O . GLY A 1 399 ? 13.668 17.463 -11.993 1.00 43.59 399 GLY A O 1
ATOM 3185 N N . ASN A 1 400 ? 14.373 18.600 -13.788 1.00 41.19 400 ASN A N 1
ATOM 3186 C CA . ASN A 1 400 ? 15.518 19.223 -13.123 1.00 41.19 400 ASN A CA 1
ATOM 3187 C C . ASN A 1 400 ? 15.125 20.359 -12.171 1.00 41.19 400 ASN A C 1
ATOM 3189 O O . ASN A 1 400 ? 15.796 20.520 -11.155 1.00 41.19 400 ASN A O 1
ATOM 3193 N N . VAL A 1 401 ? 14.046 21.110 -12.424 1.00 43.47 401 VAL A N 1
ATOM 3194 C CA . VAL A 1 401 ? 13.565 22.176 -11.521 1.00 43.47 401 VAL A CA 1
ATOM 3195 C C . VAL A 1 401 ? 13.183 21.606 -10.148 1.00 43.47 401 VAL A C 1
ATOM 3197 O O . VAL A 1 401 ? 13.517 22.201 -9.122 1.00 43.47 401 VAL A O 1
ATOM 3200 N N . VAL A 1 402 ? 12.594 20.406 -10.096 1.00 47.22 402 VAL A N 1
ATOM 3201 C CA . VAL A 1 402 ? 12.261 19.714 -8.835 1.00 47.22 402 VAL A CA 1
ATOM 3202 C C . VAL A 1 402 ? 13.522 19.216 -8.105 1.00 47.22 402 VAL A C 1
ATOM 3204 O O . VAL A 1 402 ? 13.613 19.284 -6.876 1.00 47.22 402 VAL A O 1
ATOM 3207 N N . VAL A 1 403 ? 14.545 18.778 -8.847 1.00 45.09 403 VAL A N 1
ATOM 3208 C CA . VAL A 1 403 ? 15.825 18.304 -8.286 1.00 45.09 403 VAL A CA 1
ATOM 3209 C C . VAL A 1 403 ? 16.724 19.466 -7.831 1.00 45.09 403 VAL A C 1
ATOM 3211 O O . VAL A 1 403 ? 17.345 19.383 -6.767 1.00 45.09 403 VAL A O 1
ATOM 3214 N N . GLU A 1 404 ? 16.774 20.582 -8.566 1.00 41.88 404 GLU A N 1
ATOM 3215 C CA . GLU A 1 404 ? 17.534 21.784 -8.190 1.00 41.88 404 GLU A CA 1
ATOM 3216 C C . GLU A 1 404 ? 16.956 22.480 -6.955 1.00 41.88 404 GLU A C 1
ATOM 3218 O O . GLU A 1 404 ? 17.734 22.939 -6.112 1.00 41.88 404 GLU A O 1
ATOM 3223 N N . HIS A 1 405 ? 15.628 22.521 -6.788 1.00 44.84 405 HIS A N 1
ATOM 3224 C CA . HIS A 1 405 ? 15.018 23.103 -5.587 1.00 44.84 405 HIS A CA 1
ATOM 3225 C C . HIS A 1 405 ? 15.417 22.330 -4.314 1.00 44.84 405 HIS A C 1
ATOM 3227 O O . HIS A 1 405 ? 15.719 22.931 -3.280 1.00 44.84 405 HIS A O 1
ATOM 3233 N N . ASN A 1 406 ? 15.576 21.004 -4.412 1.00 41.84 406 ASN A N 1
ATOM 3234 C CA . ASN A 1 406 ? 16.107 20.177 -3.323 1.00 41.84 406 ASN A CA 1
ATOM 3235 C C . ASN A 1 406 ? 17.629 20.320 -3.125 1.00 41.84 406 ASN A C 1
ATOM 3237 O O . ASN A 1 406 ? 18.111 20.277 -1.990 1.00 41.84 406 ASN A O 1
ATOM 3241 N N . LYS A 1 407 ? 18.400 20.549 -4.196 1.00 40.56 407 LYS A N 1
ATOM 3242 C CA . LYS A 1 407 ? 19.865 20.733 -4.133 1.00 40.56 407 LYS A CA 1
ATOM 3243 C C . LYS A 1 407 ? 20.269 22.113 -3.590 1.00 40.56 407 LYS A C 1
ATOM 3245 O O . LYS A 1 407 ? 21.281 22.225 -2.894 1.00 40.56 407 LYS A O 1
ATOM 3250 N N . ARG A 1 408 ? 19.474 23.165 -3.842 1.00 41.66 408 ARG A N 1
ATOM 3251 C CA . ARG A 1 408 ? 19.683 24.511 -3.266 1.00 41.66 408 ARG A CA 1
ATOM 3252 C C . ARG A 1 408 ? 19.424 24.538 -1.754 1.00 41.66 408 ARG A C 1
ATOM 3254 O O . ARG A 1 408 ? 20.176 25.191 -1.034 1.00 41.66 408 ARG A O 1
ATOM 3261 N N . ASN A 1 409 ? 18.499 23.718 -1.248 1.00 43.78 409 ASN A N 1
ATOM 3262 C CA . ASN A 1 409 ? 18.263 23.561 0.195 1.00 43.78 409 ASN A CA 1
ATOM 3263 C C . ASN A 1 409 ? 19.369 22.794 0.952 1.00 43.78 409 ASN A C 1
ATOM 3265 O O . ASN A 1 409 ? 19.388 22.815 2.184 1.00 43.78 409 ASN A O 1
ATOM 3269 N N . SER A 1 410 ? 20.321 22.150 0.260 1.00 41.97 410 SER A N 1
ATOM 3270 C CA . SER A 1 410 ? 21.419 21.401 0.896 1.00 41.97 410 SER A CA 1
ATOM 3271 C C . SER A 1 410 ? 22.804 22.054 0.787 1.00 41.97 410 SER A C 1
ATOM 3273 O O . SER A 1 410 ? 23.741 21.551 1.406 1.00 41.97 410 SER A O 1
ATOM 3275 N N . LYS A 1 411 ? 22.975 23.153 0.034 1.00 37.66 411 LYS A N 1
ATOM 3276 C CA . LYS A 1 411 ? 24.292 23.807 -0.169 1.00 37.66 411 LYS A CA 1
ATOM 3277 C C . LYS A 1 411 ? 24.434 25.227 0.399 1.00 37.66 411 LYS A C 1
ATOM 3279 O O . LYS A 1 411 ? 25.532 25.776 0.377 1.00 37.66 411 LYS A O 1
ATOM 3284 N N . GLY A 1 412 ? 23.391 25.807 0.987 1.00 40.78 412 GLY A N 1
ATOM 3285 C CA . GLY A 1 412 ? 23.438 27.153 1.570 1.00 40.78 412 GLY A CA 1
ATOM 3286 C C . GLY A 1 412 ? 23.913 27.216 3.026 1.00 40.78 412 GLY A C 1
ATOM 3287 O O . GLY A 1 412 ? 23.160 27.678 3.875 1.00 40.78 412 GLY A O 1
ATOM 3288 N N . LYS A 1 413 ? 25.132 26.761 3.361 1.00 43.75 413 LYS A N 1
ATOM 3289 C CA . LYS A 1 413 ? 25.774 27.170 4.633 1.00 43.75 413 LYS A CA 1
ATOM 3290 C C . LYS A 1 413 ? 27.301 27.052 4.609 1.00 43.75 413 LYS A C 1
ATOM 3292 O O . LYS A 1 413 ? 27.886 26.195 5.263 1.00 43.75 413 LYS A O 1
ATOM 3297 N N . LYS A 1 414 ? 27.968 27.962 3.893 1.00 40.44 414 LYS A N 1
ATOM 3298 C CA . LYS A 1 414 ? 29.306 28.437 4.285 1.00 40.44 414 LYS A CA 1
ATOM 3299 C C . LYS A 1 414 ? 29.647 29.766 3.606 1.00 40.44 414 LYS A C 1
ATOM 3301 O O . LYS A 1 414 ? 29.582 29.867 2.390 1.00 40.44 414 LYS A O 1
ATOM 3306 N N . LYS A 1 415 ? 30.124 30.692 4.447 1.00 36.03 415 LYS A N 1
ATOM 3307 C CA . LYS A 1 415 ? 30.735 32.011 4.197 1.00 36.03 415 LYS A CA 1
ATOM 3308 C C . LYS A 1 415 ? 29.803 33.225 4.101 1.00 36.03 415 LYS A C 1
ATOM 3310 O O . LYS A 1 415 ? 28.989 33.338 3.200 1.00 36.03 415 LYS A O 1
ATOM 3315 N N . GLY A 1 416 ? 30.117 34.204 4.953 1.00 33.41 416 GLY A N 1
ATOM 3316 C CA . GLY A 1 416 ? 30.466 35.534 4.447 1.00 33.41 416 GLY A CA 1
ATOM 3317 C C . GLY A 1 416 ? 29.562 36.676 4.883 1.00 33.41 416 GLY A C 1
ATOM 3318 O O . GLY A 1 416 ? 28.483 36.858 4.352 1.00 33.41 416 GLY A O 1
ATOM 3319 N N . LYS A 1 417 ? 30.060 37.464 5.833 1.00 36.47 417 LYS A N 1
ATOM 3320 C CA . LYS A 1 417 ? 29.498 38.692 6.412 1.00 36.47 417 LYS A CA 1
ATOM 3321 C C . LYS A 1 417 ? 29.814 39.921 5.526 1.00 36.47 417 LYS A C 1
ATOM 3323 O O . LYS A 1 417 ? 30.819 39.887 4.821 1.00 36.47 417 LYS A O 1
ATOM 3328 N N . LYS A 1 418 ? 29.070 41.023 5.750 1.00 33.28 418 LYS A N 1
ATOM 3329 C CA . LYS A 1 418 ? 29.130 42.403 5.177 1.00 33.28 418 LYS A CA 1
ATOM 3330 C C . LYS A 1 418 ? 28.212 42.591 3.959 1.00 33.28 418 LYS A C 1
ATOM 3332 O O . LYS A 1 418 ? 28.250 41.777 3.059 1.00 33.28 418 LYS A O 1
ATOM 3337 N N . GLY A 1 419 ? 27.395 43.631 3.825 1.00 32.44 419 GLY A N 1
ATOM 3338 C CA . GLY A 1 419 ? 27.117 44.819 4.629 1.00 32.44 419 GLY A CA 1
ATOM 3339 C C . GLY A 1 419 ? 26.304 45.813 3.776 1.00 32.44 419 GLY A C 1
ATOM 3340 O O . GLY A 1 419 ? 26.425 45.791 2.561 1.00 32.44 419 GLY A O 1
ATOM 3341 N N . LYS A 1 420 ? 25.548 46.687 4.452 1.00 31.06 420 LYS A N 1
ATOM 3342 C CA . LYS A 1 420 ? 25.099 48.038 4.048 1.00 31.06 420 LYS A CA 1
ATOM 3343 C C . LYS A 1 420 ? 24.161 48.260 2.833 1.00 31.06 420 LYS A C 1
ATOM 3345 O O . LYS A 1 420 ? 24.495 48.000 1.690 1.00 31.06 420 LYS A O 1
ATOM 3350 N N . SER A 1 421 ? 23.075 48.965 3.181 1.00 29.77 421 SER A N 1
ATOM 3351 C CA . SER A 1 421 ? 22.453 50.137 2.530 1.00 29.77 421 SER A CA 1
ATOM 3352 C C . SER A 1 421 ? 21.765 50.019 1.166 1.00 29.77 421 SER A C 1
ATOM 3354 O O . SER A 1 421 ? 22.426 49.880 0.149 1.00 29.77 421 SER A O 1
ATOM 3356 N N . GLY A 1 422 ? 20.475 50.383 1.170 1.00 29.52 422 GLY A N 1
ATOM 3357 C CA . GLY A 1 422 ? 20.028 51.597 0.474 1.00 29.52 422 GLY A CA 1
ATOM 3358 C C . GLY A 1 422 ? 19.104 51.423 -0.736 1.00 29.52 422 GLY A C 1
ATOM 3359 O O . GLY A 1 422 ? 19.503 50.840 -1.729 1.00 29.52 422 GLY A O 1
ATOM 3360 N N . GLY A 1 423 ? 17.936 52.077 -0.667 1.00 28.66 423 GLY A N 1
ATOM 3361 C CA . GLY A 1 423 ? 17.388 52.868 -1.781 1.00 28.66 423 GLY A CA 1
ATOM 3362 C C . GLY A 1 423 ? 16.430 52.193 -2.774 1.00 28.66 423 GLY A C 1
ATOM 3363 O O . GLY A 1 423 ? 16.868 51.493 -3.670 1.00 28.66 423 GLY A O 1
ATOM 3364 N N . GLY A 1 424 ? 15.139 52.538 -2.668 1.00 27.80 424 GLY A N 1
ATOM 3365 C CA . GLY A 1 424 ? 14.494 53.485 -3.598 1.00 27.80 424 GLY A CA 1
ATOM 3366 C C . GLY A 1 424 ? 13.950 53.005 -4.957 1.00 27.80 424 GLY A C 1
ATOM 3367 O O . GLY A 1 424 ? 14.689 52.491 -5.783 1.00 27.80 424 GLY A O 1
ATOM 3368 N N . GLY A 1 425 ? 12.685 53.384 -5.218 1.00 29.69 425 GLY A N 1
ATOM 3369 C CA . GLY A 1 425 ? 12.089 53.626 -6.549 1.00 29.69 425 GLY A CA 1
ATOM 3370 C C . GLY A 1 425 ? 11.538 52.381 -7.261 1.00 29.69 425 GLY A C 1
ATOM 3371 O O . GLY A 1 425 ? 12.154 51.333 -7.228 1.00 29.69 425 GLY A O 1
ATOM 3372 N N . GLY A 1 426 ? 10.380 52.372 -7.925 1.00 28.58 426 GLY A N 1
ATOM 3373 C CA . GLY A 1 426 ? 9.520 53.451 -8.413 1.00 28.58 426 GLY A CA 1
ATOM 3374 C C . GLY A 1 426 ? 9.199 53.224 -9.902 1.00 28.58 426 GLY A C 1
ATOM 3375 O O . GLY A 1 426 ? 10.121 53.136 -10.701 1.00 28.58 426 GLY A O 1
ATOM 3376 N N . GLY A 1 427 ? 7.907 53.185 -10.261 1.00 29.84 427 GLY A N 1
ATOM 3377 C CA . GLY A 1 427 ? 7.392 53.238 -11.646 1.00 29.84 427 GLY A CA 1
ATOM 3378 C C . GLY A 1 427 ? 7.372 51.894 -12.395 1.00 29.84 427 GLY A C 1
ATOM 3379 O O . GLY A 1 427 ? 8.215 51.043 -12.177 1.00 29.84 427 GLY A O 1
ATOM 3380 N N . GLY A 1 428 ? 6.443 51.599 -13.301 1.00 30.94 428 GLY A N 1
ATOM 3381 C CA . GLY A 1 428 ? 5.383 52.391 -13.912 1.00 30.94 428 GLY A CA 1
ATOM 3382 C C . GLY A 1 428 ? 4.899 51.676 -15.187 1.00 30.94 428 GLY A C 1
ATOM 3383 O O . GLY A 1 428 ? 5.711 51.206 -15.969 1.00 30.94 428 GLY A O 1
ATOM 3384 N N . ALA A 1 429 ? 3.573 51.579 -15.309 1.00 34.09 429 ALA A N 1
ATOM 3385 C CA . ALA A 1 429 ? 2.661 51.447 -16.458 1.00 34.09 429 ALA A CA 1
ATOM 3386 C C . ALA A 1 429 ? 3.089 51.021 -17.894 1.00 34.09 429 ALA A C 1
ATOM 3388 O O . ALA A 1 429 ? 4.131 51.409 -18.409 1.00 34.09 429 ALA A O 1
ATOM 3389 N N . LYS A 1 430 ? 2.059 50.461 -18.572 1.00 34.72 430 LYS A N 1
ATOM 3390 C CA . LYS A 1 430 ? 1.662 50.463 -20.014 1.00 34.72 430 LYS A CA 1
ATOM 3391 C C . LYS A 1 430 ? 1.703 49.071 -20.664 1.00 34.72 430 LYS A C 1
ATOM 3393 O O . LYS A 1 430 ? 2.744 48.438 -20.666 1.00 34.72 430 LYS A O 1
ATOM 3398 N N . SER A 1 431 ? 0.599 48.438 -21.087 1.00 36.72 431 SER A N 1
ATOM 3399 C CA . SER A 1 431 ? -0.531 48.794 -21.984 1.00 36.72 431 SER A CA 1
ATOM 3400 C C . SER A 1 431 ? -0.190 48.852 -23.483 1.00 36.72 431 SER A C 1
ATOM 3402 O O . SER A 1 431 ? 0.453 49.804 -23.914 1.00 36.72 431 SER A O 1
ATOM 3404 N N . ALA A 1 432 ? -0.714 47.887 -24.250 1.00 34.72 432 ALA A N 1
ATOM 3405 C CA . ALA A 1 432 ? -1.217 47.954 -25.641 1.00 34.72 432 ALA A CA 1
ATOM 3406 C C . ALA A 1 432 ? -1.703 46.519 -25.978 1.00 34.72 432 ALA A C 1
ATOM 3408 O O . ALA A 1 432 ? -0.949 45.586 -25.732 1.00 34.72 432 ALA A O 1
ATOM 3409 N N . SER A 1 433 ? -2.942 46.152 -26.334 1.00 33.12 433 SER A N 1
ATOM 3410 C CA . SER A 1 433 ? -3.996 46.654 -27.239 1.00 33.12 433 SER A CA 1
ATOM 3411 C C . SER A 1 433 ? -3.655 46.591 -28.736 1.00 33.12 433 SER A C 1
ATOM 3413 O O . SER A 1 433 ? -2.820 47.354 -29.207 1.00 33.12 433 SER A O 1
ATOM 3415 N N . GLY A 1 434 ? -4.395 45.745 -29.463 1.00 30.88 434 GLY A N 1
ATOM 3416 C CA . GLY A 1 434 ? -4.467 45.629 -30.930 1.00 30.88 434 GLY A CA 1
ATOM 3417 C C . GLY A 1 434 ? -4.605 44.145 -31.301 1.00 30.88 434 GLY A C 1
ATOM 3418 O O . GLY A 1 434 ? -3.734 43.368 -30.946 1.00 30.88 434 GLY A O 1
ATOM 3419 N N . GLY A 1 435 ? -5.672 43.612 -31.901 1.00 31.14 435 GLY A N 1
ATOM 3420 C CA . GLY A 1 435 ? -6.722 44.200 -32.729 1.00 31.14 435 GLY A CA 1
ATOM 3421 C C . GLY A 1 435 ? -6.444 43.868 -34.199 1.00 31.14 435 GLY A C 1
ATOM 3422 O O . GLY A 1 435 ? -5.572 44.488 -34.794 1.00 31.14 435 GLY A O 1
ATOM 3423 N N . GLY A 1 436 ? -7.168 42.905 -34.781 1.00 29.59 436 GLY A N 1
ATOM 3424 C CA . GLY A 1 436 ? -7.072 42.583 -36.210 1.00 29.59 436 GLY A CA 1
ATOM 3425 C C . GLY A 1 436 ? -7.932 41.386 -36.614 1.00 29.59 436 GLY A C 1
ATOM 3426 O O . GLY A 1 436 ? -7.684 40.267 -36.180 1.00 29.59 436 GLY A O 1
ATOM 3427 N N . ALA A 1 437 ? -8.959 41.647 -37.421 1.00 31.88 437 ALA A N 1
ATOM 3428 C CA . ALA A 1 437 ? -9.985 40.712 -37.869 1.00 31.88 437 ALA A CA 1
ATOM 3429 C C . ALA A 1 437 ? -9.775 40.246 -39.324 1.00 31.88 437 ALA A C 1
ATOM 3431 O O . ALA A 1 437 ? -9.232 40.991 -40.133 1.00 31.88 437 ALA A O 1
ATOM 3432 N N . GLY A 1 438 ? -10.347 39.077 -39.650 1.00 29.69 438 GLY A N 1
ATOM 3433 C CA . GLY A 1 438 ? -10.960 38.770 -40.953 1.00 29.69 438 GLY A CA 1
ATOM 3434 C C . GLY A 1 438 ? -10.106 38.042 -42.001 1.00 29.69 438 GLY A C 1
ATOM 3435 O O . GLY A 1 438 ? -9.172 38.603 -42.553 1.00 29.69 438 GLY A O 1
ATOM 3436 N N . SER A 1 439 ? -10.507 36.834 -42.412 1.00 29.58 439 SER A N 1
ATOM 3437 C CA . SER A 1 439 ? -11.348 36.649 -43.611 1.00 29.58 439 SER A CA 1
ATOM 3438 C C . SER A 1 439 ? -11.628 35.163 -43.890 1.00 29.58 439 SER A C 1
ATOM 3440 O O . SER A 1 439 ? -10.882 34.269 -43.502 1.00 29.58 439 SER A O 1
ATOM 3442 N N . SER A 1 440 ? -12.768 34.938 -44.532 1.00 34.50 440 SER A N 1
ATOM 3443 C CA . SER A 1 440 ? -13.374 33.678 -44.957 1.00 34.50 440 SER A CA 1
ATOM 3444 C C . SER A 1 440 ? -12.755 33.101 -46.235 1.00 34.50 440 SER A C 1
ATOM 3446 O O . SER A 1 440 ? -12.538 33.839 -47.193 1.00 34.50 440 SER A O 1
ATOM 3448 N N . GLY A 1 441 ? -12.628 31.773 -46.311 1.00 28.80 441 GLY A N 1
ATOM 3449 C CA . GLY A 1 441 ? -12.347 31.047 -47.552 1.00 28.80 441 GLY A CA 1
ATOM 3450 C C . GLY A 1 441 ? -12.727 29.570 -47.436 1.00 28.80 441 GLY A C 1
ATOM 3451 O O . GLY A 1 441 ? -12.177 28.842 -46.620 1.00 28.80 441 GLY A O 1
ATOM 3452 N N . GLN A 1 442 ? -13.705 29.153 -48.235 1.00 37.12 442 GLN A N 1
ATOM 3453 C CA . GLN A 1 442 ? -14.377 27.854 -48.245 1.00 37.12 442 GLN A CA 1
ATOM 3454 C C . GLN A 1 442 ? -13.819 26.977 -49.381 1.00 37.12 442 GLN A C 1
ATOM 3456 O O . GLN A 1 442 ? -14.063 27.316 -50.529 1.00 37.12 442 GLN A O 1
ATOM 3461 N N . VAL A 1 443 ? -13.134 25.860 -49.096 1.00 30.77 443 VAL A N 1
ATOM 3462 C CA . VAL A 1 443 ? -12.860 24.718 -50.015 1.00 30.77 443 VAL A CA 1
ATOM 3463 C C . VAL A 1 443 ? -12.514 23.526 -49.101 1.00 30.77 443 VAL A C 1
ATOM 3465 O O . VAL A 1 443 ? -11.641 23.655 -48.256 1.00 30.77 443 VAL A O 1
ATOM 3468 N N . GLY A 1 444 ? -13.242 22.414 -49.041 1.00 32.25 444 GLY A N 1
ATOM 3469 C CA . GLY A 1 444 ? -13.307 21.350 -50.042 1.00 32.25 444 GLY A CA 1
ATOM 3470 C C . GLY A 1 444 ? -12.917 20.029 -49.358 1.00 32.25 444 GLY A C 1
ATOM 3471 O O . GLY A 1 444 ? -11.907 19.935 -48.671 1.00 32.25 444 GLY A O 1
ATOM 3472 N N . SER A 1 445 ? -13.787 19.039 -49.487 1.00 41.69 445 SER A N 1
ATOM 3473 C CA . SER A 1 445 ? -13.808 17.717 -48.854 1.00 41.69 445 SER A CA 1
ATOM 3474 C C . SER A 1 445 ? -12.497 16.911 -48.902 1.00 41.69 445 SER A C 1
ATOM 3476 O O . SER A 1 445 ? -12.051 16.555 -49.987 1.00 41.69 445 SER A O 1
ATOM 3478 N N . ASN A 1 446 ? -11.977 16.527 -47.727 1.00 38.09 446 ASN A N 1
ATOM 3479 C CA . ASN A 1 446 ? -11.086 15.375 -47.486 1.00 38.09 446 ASN A CA 1
ATOM 3480 C C . ASN A 1 446 ? -11.254 14.905 -46.023 1.00 38.09 446 ASN A C 1
ATOM 3482 O O . ASN A 1 446 ? -10.399 15.118 -45.166 1.00 38.09 446 ASN A O 1
ATOM 3486 N N . SER A 1 447 ? -12.416 14.333 -45.698 1.00 39.69 447 SER A N 1
ATOM 3487 C CA . SER A 1 447 ? -12.826 14.041 -44.313 1.00 39.69 447 SER A CA 1
ATOM 3488 C C . SER A 1 447 ? -12.368 12.683 -43.760 1.00 39.69 447 SER A C 1
ATOM 3490 O O . SER A 1 447 ? -12.545 12.443 -42.570 1.00 39.69 447 SER A O 1
ATOM 3492 N N . SER A 1 448 ? -11.753 11.801 -44.558 1.00 43.91 448 SER A N 1
ATOM 3493 C CA . SER A 1 448 ? -11.356 10.456 -44.097 1.00 43.91 448 SER A CA 1
ATOM 3494 C C . SER A 1 448 ? -9.897 10.350 -43.627 1.00 43.91 448 SER A C 1
ATOM 3496 O O . SER A 1 448 ? -9.634 9.687 -42.627 1.00 43.91 448 SER A O 1
ATOM 3498 N N . SER A 1 449 ? -8.946 11.044 -44.263 1.00 43.09 449 SER A N 1
ATOM 3499 C CA . SER A 1 449 ? -7.526 11.018 -43.858 1.00 43.09 449 SER A CA 1
ATOM 3500 C C . SER A 1 449 ? -7.210 11.981 -42.709 1.00 43.09 449 SER A C 1
ATOM 3502 O O . SER A 1 449 ? -6.392 11.670 -41.846 1.00 43.09 449 SER A O 1
ATOM 3504 N N . ALA A 1 450 ? -7.907 13.119 -42.639 1.00 38.94 450 ALA A N 1
ATOM 3505 C CA . ALA A 1 450 ? -7.790 14.065 -41.531 1.00 38.94 450 ALA A CA 1
ATOM 3506 C C . ALA A 1 450 ? -8.358 13.491 -40.221 1.00 38.94 450 ALA A C 1
ATOM 3508 O O . ALA A 1 450 ? -7.798 13.736 -39.157 1.00 38.94 450 ALA A O 1
ATOM 3509 N N . ALA A 1 451 ? -9.417 12.676 -40.296 1.00 42.41 451 ALA A N 1
ATOM 3510 C CA . ALA A 1 451 ? -9.984 11.985 -39.139 1.00 42.41 451 ALA A CA 1
ATOM 3511 C C . ALA A 1 451 ? -9.050 10.885 -38.604 1.00 42.41 451 ALA A C 1
ATOM 3513 O O . ALA A 1 451 ? -8.868 10.781 -37.395 1.00 42.41 451 ALA A O 1
ATOM 3514 N N . ALA A 1 452 ? -8.394 10.121 -39.487 1.00 46.16 452 ALA A N 1
ATOM 3515 C CA . ALA A 1 452 ? -7.388 9.129 -39.097 1.00 46.16 452 ALA A CA 1
ATOM 3516 C C . ALA A 1 452 ? -6.119 9.786 -38.521 1.00 46.16 452 ALA A C 1
ATOM 3518 O O . ALA A 1 452 ? -5.591 9.340 -37.504 1.00 46.16 452 ALA A O 1
ATOM 3519 N N . ALA A 1 453 ? -5.667 10.898 -39.109 1.00 41.50 453 ALA A N 1
ATOM 3520 C CA . ALA A 1 453 ? -4.538 11.669 -38.594 1.00 41.50 453 ALA A CA 1
ATOM 3521 C C . ALA A 1 453 ? -4.851 12.340 -37.246 1.00 41.50 453 ALA A C 1
ATOM 3523 O O . ALA A 1 453 ? -3.998 12.329 -36.362 1.00 41.50 453 ALA A O 1
ATOM 3524 N N . ALA A 1 454 ? -6.065 12.868 -37.058 1.00 45.16 454 ALA A N 1
ATOM 3525 C CA . ALA A 1 454 ? -6.525 13.420 -35.785 1.00 45.16 454 ALA A CA 1
ATOM 3526 C C . ALA A 1 454 ? -6.713 12.331 -34.719 1.00 45.16 454 ALA A C 1
ATOM 3528 O O . ALA A 1 454 ? -6.361 12.560 -33.568 1.00 45.16 454 ALA A O 1
ATOM 3529 N N . ALA A 1 455 ? -7.182 11.136 -35.090 1.00 51.12 455 ALA A N 1
ATOM 3530 C CA . ALA A 1 455 ? -7.262 9.986 -34.189 1.00 51.12 455 ALA A CA 1
ATOM 3531 C C . ALA A 1 455 ? -5.869 9.477 -33.776 1.00 51.12 455 ALA A C 1
ATOM 3533 O O . ALA A 1 455 ? -5.658 9.171 -32.607 1.00 51.12 455 ALA A O 1
ATOM 3534 N N . ALA A 1 456 ? -4.895 9.459 -34.691 1.00 48.84 456 ALA A N 1
ATOM 3535 C CA . ALA A 1 456 ? -3.511 9.094 -34.388 1.00 48.84 456 ALA A CA 1
ATOM 3536 C C . ALA A 1 456 ? -2.796 10.155 -33.530 1.00 48.84 456 ALA A C 1
ATOM 3538 O O . ALA A 1 456 ? -2.044 9.798 -32.622 1.00 48.84 456 ALA A O 1
ATOM 3539 N N . LEU A 1 457 ? -3.055 11.450 -33.770 1.00 43.72 457 LEU A N 1
ATOM 3540 C CA . LEU A 1 457 ? -2.557 12.546 -32.926 1.00 43.72 457 LEU A CA 1
ATOM 3541 C C . LEU A 1 457 ? -3.223 12.547 -31.543 1.00 43.72 457 LEU A C 1
ATOM 3543 O O . LEU A 1 457 ? -2.558 12.788 -30.543 1.00 43.72 457 LEU A O 1
ATOM 3547 N N . ALA A 1 458 ? -4.520 12.243 -31.470 1.00 50.16 458 ALA A N 1
ATOM 3548 C CA . ALA A 1 458 ? -5.242 12.085 -30.213 1.00 50.16 458 ALA A CA 1
ATOM 3549 C C . ALA A 1 458 ? -4.757 10.851 -29.439 1.00 50.16 458 ALA A C 1
ATOM 3551 O O . ALA A 1 458 ? -4.603 10.932 -28.227 1.00 50.16 458 ALA A O 1
ATOM 3552 N N . ALA A 1 459 ? -4.430 9.748 -30.121 1.00 49.75 459 ALA A N 1
ATOM 3553 C CA . ALA A 1 459 ? -3.837 8.561 -29.506 1.00 49.75 459 ALA A CA 1
ATOM 3554 C C . ALA A 1 459 ? -2.423 8.838 -28.967 1.00 49.75 459 ALA A C 1
ATOM 3556 O O . ALA A 1 459 ? -2.113 8.455 -27.845 1.00 49.75 459 ALA A O 1
ATOM 3557 N N . THR A 1 460 ? -1.584 9.571 -29.707 1.00 47.19 460 THR A N 1
ATOM 3558 C CA . THR A 1 460 ? -0.247 9.976 -29.222 1.00 47.19 460 THR A CA 1
ATOM 3559 C C . THR A 1 460 ? -0.308 11.052 -28.135 1.00 47.19 460 THR A C 1
ATOM 3561 O O . THR A 1 460 ? 0.488 11.018 -27.200 1.00 47.19 460 THR A O 1
ATOM 3564 N N . SER A 1 461 ? -1.284 11.961 -28.188 1.00 45.72 461 SER A N 1
ATOM 3565 C CA . SER A 1 461 ? -1.556 12.922 -27.113 1.00 45.72 461 SER A CA 1
ATOM 3566 C C . SER A 1 461 ? -2.103 12.243 -25.852 1.00 45.72 461 SER A C 1
ATOM 3568 O O . SER A 1 461 ? -1.779 12.685 -24.754 1.00 45.72 461 SER A O 1
ATOM 3570 N N . ALA A 1 462 ? -2.896 11.174 -25.982 1.00 51.28 462 ALA A N 1
ATOM 3571 C CA . ALA A 1 462 ? -3.435 10.397 -24.861 1.00 51.28 462 ALA A CA 1
ATOM 3572 C C . ALA A 1 462 ? -2.367 9.546 -24.146 1.00 51.28 462 ALA A C 1
ATOM 3574 O O . ALA A 1 462 ? -2.493 9.272 -22.959 1.00 51.28 462 ALA A O 1
ATOM 3575 N N . VAL A 1 463 ? -1.275 9.178 -24.825 1.00 51.03 463 VAL A N 1
ATOM 3576 C CA . VAL A 1 463 ? -0.125 8.490 -24.198 1.00 51.03 463 VAL A CA 1
ATOM 3577 C C . VAL A 1 463 ? 0.664 9.421 -23.259 1.00 51.03 463 VAL A C 1
ATOM 3579 O O . VAL A 1 463 ? 1.371 8.953 -22.369 1.00 51.03 463 VAL A O 1
ATOM 3582 N N . LEU A 1 464 ? 0.517 10.742 -23.411 1.00 58.66 464 LEU A N 1
ATOM 3583 C CA . LEU A 1 464 ? 1.165 11.753 -22.566 1.00 58.66 464 LEU A CA 1
ATOM 3584 C C . LEU A 1 464 ? 0.222 12.416 -21.562 1.00 58.66 464 LEU A C 1
ATOM 3586 O O . LEU A 1 464 ? 0.691 13.204 -20.736 1.00 58.66 464 LEU A O 1
ATOM 3590 N N . THR A 1 465 ? -1.086 12.140 -21.611 1.00 71.44 465 THR A N 1
ATOM 3591 C CA . THR A 1 465 ? -1.978 12.637 -20.564 1.00 71.44 465 THR A CA 1
ATOM 3592 C C . THR A 1 465 ? -1.653 11.894 -19.272 1.00 71.44 465 THR A C 1
ATOM 3594 O O . THR A 1 465 ? -1.769 10.666 -19.262 1.00 71.44 465 THR A O 1
ATOM 3597 N N . PRO A 1 466 ? -1.222 12.597 -18.206 1.00 77.62 466 PRO A N 1
ATOM 3598 C CA . PRO A 1 466 ? -0.959 11.961 -16.926 1.00 77.62 466 PRO A CA 1
ATOM 3599 C C . PRO A 1 466 ? -2.221 11.225 -16.494 1.00 77.62 466 PRO A C 1
ATOM 3601 O O . PRO A 1 466 ? -3.317 11.792 -16.503 1.00 77.62 466 PRO A O 1
ATOM 3604 N N . THR A 1 467 ? -2.065 9.945 -16.181 1.00 84.12 467 THR A N 1
ATOM 3605 C CA . THR A 1 467 ? -3.169 9.151 -15.650 1.00 84.12 467 THR A CA 1
ATOM 3606 C C . THR A 1 467 ? -3.539 9.675 -14.260 1.00 84.12 467 THR A C 1
ATOM 3608 O O . THR A 1 467 ? -2.730 10.323 -13.592 1.00 84.12 467 THR A O 1
ATOM 3611 N N . GLU A 1 468 ? -4.758 9.403 -13.789 1.00 85.00 468 GLU A N 1
ATOM 3612 C CA . GLU A 1 468 ? -5.123 9.717 -12.397 1.00 85.00 468 GLU A CA 1
ATOM 3613 C C . GLU A 1 468 ? -4.156 9.067 -11.398 1.00 85.00 468 GLU A C 1
ATOM 3615 O O . GLU A 1 468 ? -3.834 9.650 -10.368 1.00 85.00 468 GLU A O 1
ATOM 3620 N N . GLU A 1 469 ? -3.648 7.882 -11.737 1.00 82.75 469 GLU A N 1
ATOM 3621 C CA . GLU A 1 469 ? -2.634 7.184 -10.954 1.00 82.75 469 GLU A CA 1
ATOM 3622 C C . GLU A 1 469 ? -1.313 7.956 -10.902 1.00 82.75 469 GLU A C 1
ATOM 3624 O O . GLU A 1 469 ? -0.769 8.133 -9.814 1.00 82.75 469 GLU A O 1
ATOM 3629 N N . ASP A 1 470 ? -0.838 8.485 -12.035 1.00 86.06 470 ASP A N 1
ATOM 3630 C CA . ASP A 1 470 ? 0.358 9.333 -12.051 1.00 86.06 470 ASP A CA 1
ATOM 3631 C C . ASP A 1 470 ? 0.167 10.550 -11.122 1.00 86.06 470 ASP A C 1
ATOM 3633 O O . ASP A 1 470 ? 1.068 10.904 -10.367 1.00 86.06 470 ASP A O 1
ATOM 3637 N N . ALA A 1 471 ? -1.022 11.165 -11.105 1.00 89.00 471 ALA A N 1
ATOM 3638 C CA . ALA A 1 471 ? -1.312 12.295 -10.218 1.00 89.00 471 ALA A CA 1
ATOM 3639 C C . ALA A 1 471 ? -1.329 11.908 -8.724 1.00 89.00 471 ALA A C 1
ATOM 3641 O O . ALA A 1 471 ? -0.859 12.671 -7.873 1.00 89.00 471 ALA A O 1
ATOM 3642 N N . GLU A 1 472 ? -1.857 10.730 -8.389 1.00 88.12 472 GLU A N 1
ATOM 3643 C CA . GLU A 1 472 ? -1.847 10.198 -7.022 1.00 88.12 472 GLU A CA 1
ATOM 3644 C C . GLU A 1 472 ? -0.418 9.859 -6.555 1.00 88.12 472 GLU A C 1
ATOM 3646 O O . GLU A 1 472 ? -0.033 10.196 -5.432 1.00 88.12 472 GLU A O 1
ATOM 3651 N N . ASP A 1 473 ? 0.397 9.258 -7.423 1.00 88.06 473 ASP A N 1
ATOM 3652 C CA . ASP A 1 473 ? 1.789 8.903 -7.129 1.00 88.06 473 ASP A CA 1
ATOM 3653 C C . ASP A 1 473 ? 2.679 10.157 -7.008 1.00 88.06 473 ASP A C 1
ATOM 3655 O O . ASP A 1 473 ? 3.561 10.238 -6.143 1.00 88.06 473 ASP A O 1
ATOM 3659 N N . ASP A 1 474 ? 2.402 11.191 -7.807 1.00 88.56 474 ASP A N 1
ATOM 3660 C CA . ASP A 1 474 ? 2.995 12.522 -7.674 1.00 88.56 474 ASP A CA 1
ATOM 3661 C C . ASP A 1 474 ? 2.657 13.154 -6.315 1.00 88.56 474 ASP A C 1
ATOM 3663 O O . ASP A 1 474 ? 3.538 13.706 -5.643 1.00 88.56 474 ASP A O 1
ATOM 3667 N N . MET A 1 475 ? 1.397 13.047 -5.880 1.00 89.62 475 MET A N 1
ATOM 3668 C CA . MET A 1 475 ? 0.956 13.539 -4.574 1.00 89.62 475 MET A CA 1
ATOM 3669 C C . MET A 1 475 ? 1.663 12.801 -3.434 1.00 89.62 475 MET A C 1
ATOM 3671 O O . MET A 1 475 ? 2.146 13.443 -2.500 1.00 89.62 475 MET A O 1
ATOM 3675 N N . GLU A 1 476 ? 1.782 11.475 -3.504 1.00 88.75 476 GLU A N 1
ATOM 3676 C CA . GLU A 1 476 ? 2.516 10.688 -2.509 1.00 88.75 476 GLU A CA 1
ATOM 3677 C C . GLU A 1 476 ? 3.986 11.072 -2.427 1.00 88.75 476 GLU A C 1
ATOM 3679 O O . GLU A 1 476 ? 4.536 11.219 -1.331 1.00 88.75 476 GLU A O 1
ATOM 3684 N N . PHE A 1 477 ? 4.625 11.277 -3.575 1.00 90.81 477 PHE A N 1
ATOM 3685 C CA . PHE A 1 477 ? 6.004 11.732 -3.623 1.00 90.81 477 PHE A CA 1
ATOM 3686 C C . PHE A 1 477 ? 6.167 13.107 -2.961 1.00 90.81 477 PHE A C 1
ATOM 3688 O O . PHE A 1 477 ? 7.095 13.321 -2.173 1.00 90.81 477 PHE A O 1
ATOM 3695 N N . MET A 1 478 ? 5.242 14.032 -3.229 1.00 90.62 478 MET A N 1
ATOM 3696 C CA . MET A 1 478 ? 5.221 15.351 -2.595 1.00 90.62 478 MET A CA 1
ATOM 3697 C C . MET A 1 478 ? 4.983 15.255 -1.085 1.00 90.62 478 MET A C 1
ATOM 3699 O O . MET A 1 478 ? 5.685 15.909 -0.309 1.00 90.62 478 MET A O 1
ATOM 3703 N N . LEU A 1 479 ? 4.055 14.401 -0.647 1.00 89.06 479 LEU A N 1
ATOM 3704 C CA . LEU A 1 479 ? 3.793 14.135 0.768 1.00 89.06 479 LEU A CA 1
ATOM 3705 C C . LEU A 1 479 ? 5.008 13.519 1.464 1.00 89.06 479 LEU A C 1
ATOM 3707 O O . LEU A 1 479 ? 5.313 13.900 2.593 1.00 89.06 479 LEU A O 1
ATOM 3711 N N . LEU A 1 480 ? 5.741 12.618 0.806 1.00 89.94 480 LEU A N 1
ATOM 3712 C CA . LEU A 1 480 ? 6.987 12.057 1.325 1.00 89.94 480 LEU A CA 1
ATOM 3713 C C . LEU A 1 480 ? 8.046 13.152 1.525 1.00 89.94 480 LEU A C 1
ATOM 3715 O O . LEU A 1 480 ? 8.692 13.215 2.575 1.00 89.94 480 LEU A O 1
ATOM 3719 N N . GLY A 1 481 ? 8.180 14.061 0.555 1.00 88.69 481 GLY A N 1
ATOM 3720 C CA . GLY A 1 481 ? 9.034 15.244 0.670 1.00 88.69 481 GLY A CA 1
ATOM 3721 C C . GLY A 1 481 ? 8.626 16.155 1.832 1.00 88.69 481 GLY A C 1
ATOM 3722 O O . GLY A 1 481 ? 9.478 16.574 2.619 1.00 88.69 481 GLY A O 1
ATOM 3723 N N . LEU A 1 482 ? 7.326 16.410 1.992 1.00 89.62 482 LEU A N 1
ATOM 3724 C CA . LEU A 1 482 ? 6.787 17.220 3.083 1.00 89.62 482 LEU A CA 1
ATOM 3725 C C . LEU A 1 482 ? 7.028 16.571 4.452 1.00 89.62 482 LEU A C 1
ATOM 3727 O O . LEU A 1 482 ? 7.518 17.240 5.359 1.00 89.62 482 LEU A O 1
ATOM 3731 N N . ARG A 1 483 ? 6.753 15.268 4.600 1.00 89.50 483 ARG A N 1
ATOM 3732 C CA . ARG A 1 483 ? 7.015 14.507 5.835 1.00 89.50 483 ARG A CA 1
ATOM 3733 C C . ARG A 1 483 ? 8.476 14.603 6.245 1.00 89.50 483 ARG A C 1
ATOM 3735 O O . ARG A 1 483 ? 8.770 14.877 7.405 1.00 89.50 483 ARG A O 1
ATOM 3742 N N . ARG A 1 484 ? 9.391 14.454 5.284 1.00 92.19 484 ARG A N 1
ATOM 3743 C CA . ARG A 1 484 ? 10.827 14.629 5.517 1.00 92.19 484 ARG A CA 1
ATOM 3744 C C . ARG A 1 484 ? 11.155 16.041 6.003 1.00 92.19 484 ARG A C 1
ATOM 3746 O O . ARG A 1 484 ? 11.896 16.197 6.969 1.00 92.19 484 ARG A O 1
ATOM 3753 N N . LEU A 1 485 ? 10.610 17.076 5.361 1.00 88.19 485 LEU A N 1
ATOM 3754 C CA . LEU A 1 485 ? 10.838 18.468 5.767 1.00 88.19 485 LEU A CA 1
ATOM 3755 C C . LEU A 1 485 ? 10.325 18.747 7.184 1.00 88.19 485 LEU A C 1
ATOM 3757 O O . LEU A 1 485 ? 11.037 19.380 7.964 1.00 88.19 485 LEU A O 1
ATOM 3761 N N . LEU A 1 486 ? 9.136 18.244 7.524 1.00 86.19 486 LEU A N 1
ATOM 3762 C CA . LEU A 1 486 ? 8.548 18.366 8.859 1.00 86.19 486 LEU A CA 1
ATOM 3763 C C . LEU A 1 486 ? 9.391 17.638 9.909 1.00 86.19 486 LEU A C 1
ATOM 3765 O O . LEU A 1 486 ? 9.783 18.248 10.902 1.00 86.19 486 LEU A O 1
ATOM 3769 N N . CYS A 1 487 ? 9.748 16.376 9.655 1.00 89.50 487 CYS A N 1
ATOM 3770 C CA . CYS A 1 487 ? 10.591 15.573 10.539 1.00 89.50 487 CYS A CA 1
ATOM 3771 C C . CYS A 1 487 ? 11.939 16.261 10.803 1.00 89.50 487 CYS A C 1
ATOM 3773 O O . CYS A 1 487 ? 12.336 16.482 11.947 1.00 89.50 487 CYS A O 1
ATOM 3775 N N . ARG A 1 488 ? 12.601 16.734 9.743 1.00 88.50 488 ARG A N 1
ATOM 3776 C CA . ARG A 1 488 ? 13.866 17.464 9.850 1.00 88.50 488 ARG A CA 1
ATOM 3777 C C . ARG A 1 488 ? 13.725 18.816 10.553 1.00 88.50 488 ARG A C 1
ATOM 3779 O O . ARG A 1 488 ? 14.676 19.278 11.186 1.00 88.50 488 ARG A O 1
ATOM 3786 N N . GLY A 1 489 ? 12.573 19.470 10.417 1.00 84.19 489 GLY A N 1
ATOM 3787 C CA . GLY A 1 489 ? 12.220 20.681 11.153 1.00 84.19 489 GLY A CA 1
ATOM 3788 C C . GLY A 1 489 ? 12.164 20.422 12.655 1.00 84.19 489 GLY A C 1
ATOM 3789 O O . GLY A 1 489 ? 12.851 21.112 13.404 1.00 84.19 489 GLY A O 1
ATOM 3790 N N . ILE A 1 490 ? 11.440 19.377 13.068 1.00 85.69 490 ILE A N 1
ATOM 3791 C CA . ILE A 1 490 ? 11.322 18.949 14.470 1.00 85.69 490 ILE A CA 1
ATOM 3792 C C . ILE A 1 490 ? 12.708 18.658 15.055 1.00 85.69 490 ILE A C 1
ATOM 3794 O O . ILE A 1 490 ? 13.091 19.281 16.040 1.00 85.69 490 ILE A O 1
ATOM 3798 N N . VAL A 1 491 ? 13.516 17.826 14.387 1.00 82.38 491 VAL A N 1
ATOM 3799 C CA . VAL A 1 491 ? 14.875 17.476 14.848 1.00 82.38 491 VAL A CA 1
ATOM 3800 C C . VAL A 1 491 ? 15.755 18.719 15.040 1.00 82.38 491 VAL A C 1
ATOM 3802 O O . VAL A 1 491 ? 16.500 18.824 16.015 1.00 82.38 491 VAL A O 1
ATOM 3805 N N . ARG A 1 492 ? 15.673 19.701 14.132 1.00 84.94 492 ARG A N 1
ATOM 3806 C CA . ARG A 1 492 ? 16.453 20.946 14.238 1.00 84.94 492 ARG A CA 1
ATOM 3807 C C . ARG A 1 492 ? 15.969 21.852 15.359 1.00 84.94 492 ARG A C 1
ATOM 3809 O O . ARG A 1 492 ? 16.807 22.442 16.033 1.00 84.94 492 ARG A O 1
ATOM 3816 N N . VAL A 1 493 ? 14.658 21.991 15.537 1.00 81.81 493 VAL A N 1
ATOM 3817 C CA . VAL A 1 493 ? 14.085 22.808 16.613 1.00 81.81 493 VAL A CA 1
ATOM 3818 C C . VAL A 1 493 ? 14.458 22.212 17.967 1.00 81.81 493 VAL A C 1
ATOM 3820 O O . VAL A 1 493 ? 14.977 22.942 18.806 1.00 81.81 493 VAL A O 1
ATOM 3823 N N . SER A 1 494 ? 14.324 20.894 18.139 1.00 77.50 494 SER A N 1
ATOM 3824 C CA . SER A 1 494 ? 14.763 20.193 19.352 1.00 77.50 494 SER A CA 1
ATOM 3825 C C . SER A 1 494 ? 16.250 20.421 19.632 1.00 77.50 494 SER A C 1
ATOM 3827 O O . SER A 1 494 ? 16.619 20.756 20.754 1.00 77.50 494 SER A O 1
ATOM 3829 N N . PHE A 1 495 ? 17.109 20.339 18.609 1.00 79.69 495 PHE A N 1
ATOM 3830 C CA . PHE A 1 495 ? 18.541 20.607 18.766 1.00 79.69 495 PHE A CA 1
ATOM 3831 C C . PHE A 1 495 ? 18.840 22.065 19.152 1.00 79.69 495 PHE A C 1
ATOM 3833 O O . PHE A 1 495 ? 19.697 22.317 19.996 1.00 79.69 495 PHE A O 1
ATOM 3840 N N . ILE A 1 496 ? 18.139 23.034 18.553 1.00 83.06 496 ILE A N 1
ATOM 3841 C CA . ILE A 1 496 ? 18.305 24.458 18.876 1.00 83.06 496 ILE A CA 1
ATOM 3842 C C . ILE A 1 496 ? 17.869 24.734 20.316 1.00 83.06 496 ILE A C 1
ATOM 3844 O O . ILE A 1 496 ? 18.600 25.406 21.036 1.00 83.06 496 ILE A O 1
ATOM 3848 N N . ILE A 1 497 ? 16.728 24.193 20.752 1.00 81.00 497 ILE A N 1
ATOM 3849 C CA . ILE A 1 497 ? 16.237 24.348 22.128 1.00 81.00 497 ILE A CA 1
ATOM 3850 C C . ILE A 1 497 ? 17.243 23.760 23.119 1.00 81.00 497 ILE A C 1
ATOM 3852 O O . ILE A 1 497 ? 17.600 24.422 24.090 1.00 81.00 497 ILE A O 1
ATOM 3856 N N . LEU A 1 498 ? 17.761 22.561 22.846 1.00 80.12 498 LEU A N 1
ATOM 3857 C CA . LEU A 1 498 ? 18.727 21.894 23.717 1.00 80.12 498 LEU A CA 1
ATOM 3858 C C . LEU A 1 498 ? 20.055 22.665 23.793 1.00 80.12 498 LEU A C 1
ATOM 3860 O O . LEU A 1 498 ? 20.638 22.795 24.867 1.00 80.12 498 LEU A O 1
ATOM 3864 N N . LEU A 1 499 ? 20.494 23.261 22.680 1.00 83.88 499 LEU A N 1
ATOM 3865 C CA . LEU A 1 499 ? 21.662 24.141 22.643 1.00 83.88 499 LEU A CA 1
ATOM 3866 C C . LEU A 1 499 ? 21.414 25.446 23.414 1.00 83.88 499 LEU A C 1
ATOM 3868 O O . LEU A 1 499 ? 22.288 25.881 24.158 1.00 83.88 499 LEU A O 1
ATOM 3872 N N . CYS A 1 500 ? 20.229 26.049 23.291 1.00 84.19 500 CYS A N 1
ATOM 3873 C CA . CYS A 1 500 ? 19.841 27.221 24.076 1.00 84.19 500 CYS A CA 1
ATOM 3874 C C . CYS A 1 500 ? 19.817 26.913 25.579 1.00 84.19 500 CYS A C 1
ATOM 3876 O O . CYS A 1 500 ? 20.389 27.677 26.349 1.00 84.19 500 CYS A O 1
ATOM 3878 N N . LEU A 1 501 ? 19.238 25.782 25.995 1.00 85.81 501 LEU A N 1
ATOM 3879 C CA . LEU A 1 501 ? 19.231 25.345 27.395 1.00 85.81 501 LEU A CA 1
ATOM 3880 C C . LEU A 1 501 ? 20.646 25.087 27.917 1.00 85.81 501 LEU A C 1
ATOM 3882 O O . LEU A 1 501 ? 20.979 25.540 29.008 1.00 85.81 501 LEU A O 1
ATOM 3886 N N . PHE A 1 502 ? 21.501 24.428 27.131 1.00 87.00 502 PHE A N 1
ATOM 3887 C CA . PHE A 1 502 ? 22.895 24.194 27.504 1.00 87.00 502 PHE A CA 1
ATOM 3888 C C . PHE A 1 502 ? 23.668 25.506 27.684 1.00 87.00 502 PHE A C 1
ATOM 3890 O O . PHE A 1 502 ? 24.382 25.669 28.669 1.00 87.00 502 PHE A O 1
ATOM 3897 N N . VAL A 1 503 ? 23.487 26.471 26.775 1.00 87.69 503 VAL A N 1
ATOM 3898 C CA . VAL A 1 503 ? 24.089 27.807 26.896 1.00 87.69 503 VAL A CA 1
ATOM 3899 C C . VAL A 1 503 ? 23.548 28.533 28.130 1.00 87.69 503 VAL A C 1
ATOM 3901 O O . VAL A 1 503 ? 24.342 29.082 28.886 1.00 87.69 503 VAL A O 1
ATOM 3904 N N . CYS A 1 504 ? 22.239 28.496 28.396 1.00 85.50 504 CYS A N 1
ATOM 3905 C CA . CYS A 1 504 ? 21.654 29.094 29.599 1.00 85.50 504 CYS A CA 1
ATOM 3906 C C . CYS A 1 504 ? 22.206 28.469 30.888 1.00 85.50 504 CYS A C 1
ATOM 3908 O O . CYS A 1 504 ? 22.596 29.204 31.787 1.00 85.50 504 CYS A O 1
ATOM 3910 N N . ILE A 1 505 ? 22.305 27.138 30.969 1.00 87.31 505 ILE A N 1
ATOM 3911 C CA . ILE A 1 505 ? 22.872 26.437 32.133 1.00 87.31 505 ILE A CA 1
ATOM 3912 C C . ILE A 1 505 ? 24.354 26.774 32.298 1.00 87.31 505 ILE A C 1
ATOM 3914 O O . ILE A 1 505 ? 24.796 27.038 33.411 1.00 87.31 505 ILE A O 1
ATOM 3918 N N . TYR A 1 506 ? 25.120 26.808 31.207 1.00 89.69 506 TYR A N 1
ATOM 3919 C CA . TYR A 1 506 ? 26.536 27.162 31.250 1.00 89.69 506 TYR A CA 1
ATOM 3920 C C . TYR A 1 506 ? 26.739 28.604 31.733 1.00 89.69 506 TYR A C 1
ATOM 3922 O O . TYR A 1 506 ? 27.574 28.843 32.600 1.00 89.69 506 TYR A O 1
ATOM 3930 N N . PHE A 1 507 ? 25.944 29.560 31.239 1.00 86.31 507 PHE A N 1
ATOM 3931 C CA . PHE A 1 507 ? 26.005 30.957 31.680 1.00 86.31 507 PHE A CA 1
ATOM 3932 C C . PHE A 1 507 ? 25.526 31.143 33.128 1.00 86.31 507 PHE A C 1
ATOM 3934 O O . PHE A 1 507 ? 26.217 31.800 33.903 1.00 86.31 507 PHE A O 1
ATOM 3941 N N . CYS A 1 508 ? 24.409 30.529 33.533 1.00 83.75 508 CYS A N 1
ATOM 3942 C CA . CYS A 1 508 ? 23.936 30.579 34.921 1.00 83.75 508 CYS A CA 1
ATOM 3943 C C . CYS A 1 508 ? 24.902 29.880 35.891 1.00 83.75 508 CYS A C 1
ATOM 3945 O O . CYS A 1 508 ? 25.130 30.370 36.994 1.00 83.75 508 CYS A O 1
ATOM 3947 N N . GLY A 1 509 ? 25.507 28.761 35.482 1.00 79.88 509 GLY A N 1
ATOM 3948 C CA . GLY A 1 509 ? 26.531 28.064 36.258 1.00 79.88 509 GLY A CA 1
ATOM 3949 C C . GLY A 1 509 ? 27.801 28.899 36.424 1.00 79.88 509 GLY A C 1
ATOM 3950 O O . GLY A 1 509 ? 28.354 28.957 37.520 1.00 79.88 509 GLY A O 1
ATOM 3951 N N . TYR A 1 510 ? 28.228 29.608 35.374 1.00 81.62 510 TYR A N 1
ATOM 3952 C CA . TYR A 1 510 ? 29.348 30.547 35.461 1.00 81.62 510 TYR A CA 1
ATOM 3953 C C . TYR A 1 510 ? 29.059 31.716 36.404 1.00 81.62 510 TYR A C 1
ATOM 3955 O O . TYR A 1 510 ? 29.930 32.064 37.196 1.00 81.62 510 TYR A O 1
ATOM 3963 N N . GLU A 1 511 ? 27.854 32.293 36.377 1.00 76.38 511 GLU A N 1
ATOM 3964 C CA . GLU A 1 511 ? 27.489 33.348 37.331 1.00 76.38 511 GLU A CA 1
ATOM 3965 C C . GLU A 1 511 ? 27.446 32.846 38.777 1.00 76.38 511 GLU A C 1
ATOM 3967 O O . GLU A 1 511 ? 27.934 33.539 39.665 1.00 76.38 511 GLU A O 1
ATOM 3972 N N . LEU A 1 512 ? 26.952 31.631 39.032 1.00 71.81 512 LEU A N 1
ATOM 3973 C CA . LEU A 1 512 ? 26.961 31.039 40.376 1.00 71.81 512 LEU A CA 1
ATOM 3974 C C . LEU A 1 512 ? 28.384 30.791 40.897 1.00 71.81 512 LEU A C 1
ATOM 3976 O O . LEU A 1 512 ? 28.669 31.074 42.060 1.00 71.81 512 LEU A O 1
ATOM 3980 N N . ILE A 1 513 ? 29.299 30.326 40.042 1.00 74.25 513 ILE A N 1
ATOM 3981 C CA . ILE A 1 513 ? 30.717 30.159 40.402 1.00 74.25 513 ILE A CA 1
ATOM 3982 C C . ILE A 1 513 ? 31.380 31.524 40.650 1.00 74.25 513 ILE A C 1
ATOM 3984 O O . ILE A 1 513 ? 32.157 31.677 41.593 1.00 74.25 513 ILE A O 1
ATOM 3988 N N . PHE A 1 514 ? 31.053 32.537 39.843 1.00 66.31 514 PHE A N 1
ATOM 3989 C CA . PHE A 1 514 ? 31.629 33.877 39.972 1.00 66.31 514 PHE A CA 1
ATOM 3990 C C . PHE A 1 514 ? 31.088 34.642 41.192 1.00 66.31 514 PHE A C 1
ATOM 3992 O O . PHE A 1 514 ? 31.835 35.368 41.850 1.00 66.31 514 PHE A O 1
ATOM 3999 N N . LEU A 1 515 ? 29.812 34.452 41.543 1.00 63.22 515 LEU A N 1
ATOM 4000 C CA . LEU A 1 515 ? 29.208 34.999 42.762 1.00 63.22 515 LEU A CA 1
ATOM 4001 C C . LEU A 1 515 ? 29.734 34.290 44.018 1.00 63.22 515 LEU A C 1
ATOM 4003 O O . LEU A 1 515 ? 30.047 34.967 44.995 1.00 63.22 515 LEU A O 1
ATOM 4007 N N . GLY A 1 516 ? 29.944 32.970 43.968 1.00 57.31 516 GLY A N 1
ATOM 4008 C CA . GLY A 1 516 ? 30.529 32.200 45.071 1.00 57.31 516 GLY A CA 1
ATOM 4009 C C . GLY A 1 516 ? 31.983 32.565 45.406 1.00 57.31 516 GLY A C 1
ATOM 4010 O O . GLY A 1 516 ? 32.391 32.446 46.559 1.00 57.31 516 GLY A O 1
ATOM 4011 N N . GLN A 1 517 ? 32.768 33.071 44.444 1.00 57.28 517 GLN A N 1
ATOM 4012 C CA . GLN A 1 517 ? 34.124 33.574 44.719 1.00 57.28 517 GLN A CA 1
ATOM 4013 C C . GLN A 1 517 ? 34.159 34.981 45.333 1.00 57.28 517 GLN A C 1
ATOM 4015 O O . GLN A 1 517 ? 35.157 35.336 45.957 1.00 57.28 517 GLN A O 1
ATOM 4020 N N . LYS A 1 518 ? 33.092 35.782 45.211 1.00 55.88 518 LYS A N 1
ATOM 4021 C CA . LYS A 1 518 ? 33.028 37.120 45.828 1.00 55.88 518 LYS A CA 1
ATOM 4022 C C . LYS A 1 518 ? 32.565 37.112 47.285 1.00 55.88 518 LYS A C 1
ATOM 4024 O O . LYS A 1 518 ? 32.788 38.099 47.978 1.00 55.88 518 LYS A O 1
ATOM 4029 N N . SER A 1 519 ? 31.958 36.026 47.756 1.00 54.16 519 SER A N 1
ATOM 4030 C CA . SER A 1 519 ? 31.432 35.907 49.123 1.00 54.16 519 SER A CA 1
ATOM 4031 C C . SER A 1 519 ? 32.358 35.192 50.117 1.00 54.16 519 SER A C 1
ATOM 4033 O O . SER A 1 519 ? 32.006 35.109 51.284 1.00 54.16 519 SER A O 1
ATOM 4035 N N . ASN A 1 520 ? 33.553 34.742 49.708 1.00 49.97 520 ASN A N 1
ATOM 4036 C CA . ASN A 1 520 ? 34.550 34.117 50.599 1.00 49.97 520 ASN A CA 1
ATOM 4037 C C . ASN A 1 520 ? 35.671 35.076 51.063 1.00 49.97 520 ASN A C 1
ATOM 4039 O O . ASN A 1 520 ? 36.788 34.649 51.341 1.00 49.97 520 ASN A O 1
ATOM 4043 N N . ILE A 1 521 ? 35.369 36.374 51.185 1.00 51.50 521 ILE A N 1
ATOM 4044 C CA . ILE A 1 521 ? 36.131 37.315 52.030 1.00 51.50 521 ILE A CA 1
ATOM 4045 C C . ILE A 1 521 ? 35.179 37.860 53.104 1.00 51.50 521 ILE A C 1
ATOM 4047 O O . ILE A 1 521 ? 34.950 39.058 53.189 1.00 51.50 521 ILE A O 1
ATOM 4051 N N . VAL A 1 522 ? 34.544 36.972 53.869 1.00 51.22 522 VAL A N 1
ATOM 4052 C CA . VAL A 1 522 ? 34.071 37.242 55.235 1.00 51.22 522 VAL A CA 1
ATOM 4053 C C . VAL A 1 522 ? 34.186 35.920 55.994 1.00 51.22 522 VAL A C 1
ATOM 4055 O O . VAL A 1 522 ? 33.757 34.881 55.498 1.00 51.22 522 VAL A O 1
ATOM 4058 N N . ASP A 1 523 ? 34.841 35.981 57.147 1.00 48.31 523 ASP A N 1
ATOM 4059 C CA . ASP A 1 523 ? 35.337 34.881 57.971 1.00 48.31 523 ASP A CA 1
ATOM 4060 C C . ASP A 1 523 ? 34.377 33.699 58.169 1.00 48.31 523 ASP A C 1
ATOM 4062 O O . ASP A 1 523 ? 33.329 33.801 58.808 1.00 48.31 523 ASP A O 1
ATOM 4066 N N . VAL A 1 524 ? 34.823 32.524 57.718 1.00 46.28 524 VAL A N 1
ATOM 4067 C CA . VAL A 1 524 ? 34.296 31.211 58.118 1.00 46.28 524 VAL A CA 1
ATOM 4068 C C . VAL A 1 524 ? 35.076 30.734 59.351 1.00 46.28 524 VAL A C 1
ATOM 4070 O O . VAL A 1 524 ? 35.740 29.704 59.323 1.00 46.28 524 VAL A O 1
ATOM 4073 N N . GLU A 1 525 ? 35.039 31.512 60.436 1.00 45.47 525 GLU A N 1
ATOM 4074 C CA . GLU A 1 525 ? 35.574 31.103 61.753 1.00 45.47 525 GLU A CA 1
ATOM 4075 C C . GLU A 1 525 ? 34.477 31.020 62.834 1.00 45.47 525 GLU A C 1
ATOM 4077 O O . GLU A 1 525 ? 34.739 30.826 64.015 1.00 45.47 525 GLU A O 1
ATOM 4082 N N . SER A 1 526 ? 33.207 31.109 62.432 1.00 45.34 526 SER A N 1
ATOM 4083 C CA . SER A 1 526 ? 32.053 31.080 63.334 1.00 45.34 526 SER A CA 1
ATOM 4084 C C . SER A 1 526 ? 30.940 30.196 62.764 1.00 45.34 526 SER A C 1
ATOM 4086 O O . SER A 1 526 ? 29.914 30.708 62.325 1.00 45.34 526 SER A O 1
ATOM 4088 N N . MET A 1 527 ? 31.157 28.878 62.727 1.00 39.25 527 MET A N 1
ATOM 4089 C CA . MET A 1 527 ? 30.123 27.841 62.921 1.00 39.25 527 MET A CA 1
ATOM 4090 C C . MET A 1 527 ? 30.737 26.440 62.753 1.00 39.25 527 MET A C 1
ATOM 4092 O O . MET A 1 527 ? 30.559 25.775 61.733 1.00 39.25 527 MET A O 1
ATOM 4096 N N . CYS A 1 528 ? 31.471 26.019 63.784 1.00 39.94 528 CYS A N 1
ATOM 4097 C CA . CYS A 1 528 ? 31.516 24.630 64.240 1.00 39.94 528 CYS A CA 1
ATOM 4098 C C . CYS A 1 528 ? 30.754 24.567 65.563 1.00 39.94 528 CYS A C 1
ATOM 4100 O O . CYS A 1 528 ? 30.937 25.513 66.367 1.00 39.94 528 CYS A O 1
#

Sequence (528 aa):
PPPPQKKAKLTSKTVRTTTKQAQLLIRKCVSQLDELSTILSTTTAASPETKILNQTFDSNVNRRLLGNAPVRKVQFLSPLNTIQSLRNTLHEIDYAVCDLLLLEHHTLSRIQRQLSSISSPVNSSVVKGDGSSSSNNTINTINILGRSLIVLNLYFDDLLLGQYVLSDIIASHMKHSAGVPHELVDAEYGKSFLHRLGKPLYDTLKVLTLNRNRQRAYMDALMMREWSALQREATAVDYYYREDVVEVQKQQQLIASSAITTTKPTTTTPYVTNYVLGIGVWLMEHHLGIGVELDLFCGEHDLSIAYWYWDFLLSTRLNIVTSMRKEVVEQKVKEVQRQKKKLLEEKEEEAVATEARMVEKGNVVVEQKVKEVQRQKKKLLEEKEEEVVATEARMVEKGNVVVEHNKRNSKGKKKGKKGKSGGGGGGGAKSASGGGAGSSGQVGSNSSSAAAAAAALAATSAVLTPTEEDAEDDMEFMLLGLRRLLCRGIVRVSFIILLCLFVCIYFCGYELIFLGQKSNIVDVESMC

Secondary structure (DSSP, 8-state):
--------PPPHHHHHHHHHHHHHHHHHHHHHHHHHHHHHHHH-S---HHHHHHHHS-S-TTSSS---SPP----PPPHHHHHHHHHHHHHHHIIIIIHHHH-SS--HHHHHHHHHHHH-GGGGTT----S---------PPPHHHHHHHHHHHEETTEETTTEEHHHHHHHHHHHTT---HHHHHSHHHHHHHHHHHHHHHHHHHHTTS-HHHHHHHIIIIIHHHHHHHHHHHHHHHHHHHHHHHHHHHHHHHHTTTS-----------HHHHHHHHHHHHHHHHHHHHHHHTT-S-HHHHHHHHHHHHHHHHHHHHHHHHHHHHHHHHHHHHHHHHHHHHHHHHHHHHHHHHHHHHHHTT-TTHHHHHHHHHHHHHHHHHHHHHHHHHHHHHHHHHHHHHHHHHHHHHH-----------------------------------TTHHHHHHHHHHHHHHTSSPPHHHHHHHHHHHHHHHHHHHHHHHHHHHHHHHHHHHHHHHHHHHHHHHHHHHS-SS---S--

Foldseek 3Di:
DPDPDPPPQQALVNLLVVLVVLLVVLVVLLVVLVVVLVVCVVVPPDDPPVVVCCVVDPQFPPPDDPDPDDTHGDDDDDPNVVSVVSSLLSVLCNQLPSCLSNPDPDALVVNLVSLLCLLDLPPPPPDPDDDDDDDDPPSPHHDPVSLVNQLVQCADPCAGSSHHNQLVSVLVCLVQQQLDDPCLCPDPLNVVLSVLVSVLSSVVSNLSSDHLVSSLVCCVPPNLVSLVVSLVSLQVSLVVVLVVVVVVVVVVCVVVVVDDDPDDSPDDDSRSNLVSLLVSLVSVLSSLVSCVVVVVQPDDVSVLVSLVVNLVSLVVNLVSSLVSVVSSVVVLVVVLVVVVVVVVVVVVVVVVVVLVVVVVVPDPVVPVVVVVVVVVVVVVVVVVVVVVVVVVVVVVCVSVVVVVVVVVVVPPDDDDDDDDDDDDDDDDDDDDDDDDDDDDDDDDDDPPVVVVVVVVVVVSVVSPDQDVVNVVSVVVSVVSVVVSVVSVVVSVVVVVVVVVVVVVCVVVVVVVVVVVVVPPPDDPPPDD

pLDDT: mean 76.88, std 20.74, range [27.8, 98.0]

Organism: NCBI:txid49249